Protein AF-A0ABD0LVI1-F1 (afdb_monomer)

pLDDT: mean 76.43, std 22.8, range [28.47, 98.06]

Radius of gyration: 62.46 Å; Cα contacts (8 Å, |Δi|>4): 14; chains: 1; bounding box: 142×82×193 Å

Mean predicted aligned error: 23.21 Å

Organism: NCBI:txid370345

Secondary structure (DSSP, 8-state):
---------PPPPPPPPPP-----------------------------------PPPHHHHHHTSPPPHHHHHHHHHHHHHHHHHHHHHHHHHHHHHHHHHHHHHHHHHHHHHHHHHHHHHHHHHHHHHHHHHHHHHHHHHHHHHHHHHHHHHHHHHHHHHHHHHHTT----------SPPP----------------PPP-------------------HHHHHHHHHHHHHHHHHHHHHHHHHHHHHHHHHHHHHHHHHHHHHHHHHHHHHHHHHHHHHHHHHHHHHHHHHHHHHHHHHHHHHHHHHHHHHHHHHHHHHHHHHHHHHHHHHHHSSTTS---TTSSSHHHHHHHHHHHHHHHHHHHHHHHHHHHHHHHHHHHHHHHHHHHHHHHHHHHHHHHHHHHHHHHHHHHHHHHHHHHHHHHHHHHHHHHHHHHHHHHHHHHHHHHHHHTT--S------THHHHHHHHHHHHHHHHHHHHHHHHHHHHHHHHHHHHHHHH--

Solvent-accessible surface area (backbone atoms only — not comparable to full-atom values): 30518 Å² total; per-residue (Å²): 137,83,86,88,89,85,83,84,82,84,80,86,81,79,85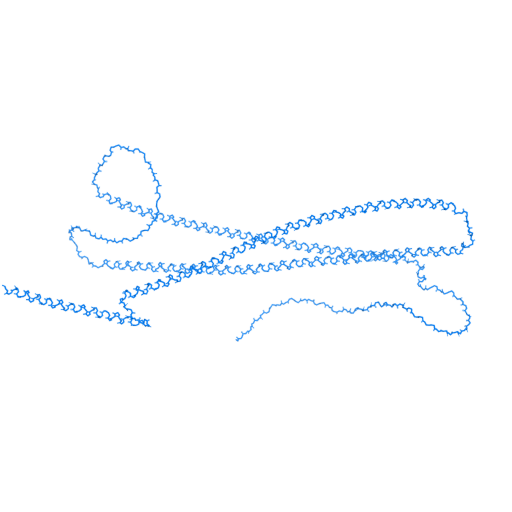,83,81,86,89,84,77,92,81,81,90,76,81,84,81,82,79,84,87,76,90,78,91,78,88,81,90,78,93,77,91,80,81,93,77,79,92,68,83,78,71,69,51,72,68,58,56,55,68,72,47,77,79,52,69,68,58,55,49,49,51,51,50,51,51,50,54,53,52,52,54,47,54,52,52,50,51,52,52,51,50,53,48,54,53,54,52,50,51,51,50,52,55,50,54,50,50,52,52,52,51,51,50,52,51,51,53,48,55,51,51,51,51,51,52,51,54,51,51,51,54,50,50,52,52,52,51,51,56,49,50,53,53,51,52,51,50,52,52,51,50,52,52,51,49,51,54,50,49,65,60,56,69,71,60,88,67,90,76,82,77,81,77,83,79,84,85,79,81,90,80,84,82,88,77,89,81,82,92,78,83,91,80,84,88,82,91,81,84,88,86,88,87,88,83,91,81,91,79,80,95,68,81,91,76,52,75,64,55,59,50,48,52,50,51,51,49,49,52,49,50,52,50,52,51,50,50,52,49,49,51,53,47,51,54,46,53,52,50,53,52,52,49,50,54,50,47,52,50,50,54,54,48,48,58,50,48,53,51,51,52,51,51,49,50,55,51,51,52,51,50,52,53,52,50,50,52,48,50,52,56,50,48,53,50,51,50,51,56,50,48,52,53,50,51,50,54,49,52,51,53,50,51,52,50,53,52,53,51,50,51,48,52,51,51,49,51,61,51,42,70,74,50,76,85,66,74,92,67,84,80,64,58,61,66,50,48,53,51,48,52,52,47,51,50,53,51,52,50,51,50,52,52,51,48,53,52,51,52,52,52,50,51,51,50,51,52,52,51,52,52,51,50,50,53,49,51,54,52,49,54,52,50,50,55,52,50,54,52,51,52,54,51,49,54,51,49,51,52,50,50,52,50,50,52,51,52,52,53,50,51,50,52,50,52,52,48,52,53,50,51,53,50,52,52,52,50,52,49,52,51,50,50,51,49,50,51,36,60,76,71,68,60,69,98,78,77,85,89,82,58,77,73,58,54,60,58,47,52,51,49,52,51,49,52,51,50,50,53,51,51,50,52,50,49,52,51,50,55,49,51,52,54,51,52,50,53,55,50,55,63,71,77,107

Structure (mmCIF, N/CA/C/O backbone):
data_AF-A0ABD0LVI1-F1
#
_entry.id   AF-A0ABD0LVI1-F1
#
loop_
_atom_site.group_PDB
_atom_site.id
_atom_site.type_symbol
_atom_site.label_atom_id
_atom_site.label_alt_id
_atom_site.label_comp_id
_atom_site.label_asym_id
_atom_site.label_entity_id
_atom_site.label_seq_id
_atom_site.pdbx_PDB_ins_code
_atom_site.Cartn_x
_atom_site.Cartn_y
_atom_site.Cartn_z
_atom_site.occupancy
_atom_site.B_iso_or_equiv
_atom_site.auth_seq_id
_atom_site.auth_comp_id
_atom_site.auth_asym_id
_atom_site.auth_atom_id
_atom_site.pdbx_PDB_model_num
ATOM 1 N N . MET A 1 1 ? 6.909 -38.508 25.638 1.00 41.62 1 MET A N 1
ATOM 2 C CA . MET A 1 1 ? 6.966 -39.688 24.750 1.00 41.62 1 MET A CA 1
ATOM 3 C C . MET A 1 1 ? 5.841 -39.575 23.734 1.00 41.62 1 MET A C 1
ATOM 5 O O . MET A 1 1 ? 4.765 -39.152 24.123 1.00 41.62 1 MET A O 1
ATOM 9 N N . ALA A 1 2 ? 6.135 -39.947 22.484 1.00 38.97 2 ALA A N 1
ATOM 10 C CA . ALA A 1 2 ? 5.277 -39.957 21.289 1.00 38.97 2 ALA A CA 1
ATOM 11 C C . ALA A 1 2 ? 5.017 -38.605 20.577 1.00 38.97 2 ALA A C 1
ATOM 13 O O . ALA A 1 2 ? 4.062 -37.888 20.855 1.00 38.97 2 ALA A O 1
ATOM 14 N N . SER A 1 3 ? 5.874 -38.331 19.588 1.00 40.69 3 SER A N 1
ATOM 15 C CA . SER A 1 3 ? 5.565 -37.597 18.345 1.00 40.69 3 SER A CA 1
ATOM 16 C C . SER A 1 3 ? 5.079 -38.613 17.264 1.00 40.69 3 SER A C 1
ATOM 18 O O . SER A 1 3 ? 5.022 -39.805 17.564 1.00 40.69 3 SER A O 1
ATOM 20 N N . PRO A 1 4 ? 4.858 -38.246 15.983 1.00 55.44 4 PRO A N 1
ATOM 21 C CA . PRO A 1 4 ? 3.664 -37.589 15.436 1.00 55.44 4 PRO A CA 1
ATOM 22 C C . PRO A 1 4 ? 3.064 -38.347 14.215 1.00 55.44 4 PRO A C 1
ATOM 24 O O . PRO A 1 4 ? 3.697 -39.232 13.644 1.00 55.44 4 PRO A O 1
ATOM 27 N N . SER A 1 5 ? 1.869 -37.961 13.745 1.00 42.59 5 SER A N 1
ATOM 28 C CA . SER A 1 5 ? 1.315 -38.407 12.450 1.00 42.59 5 SER A CA 1
ATOM 29 C C . SER A 1 5 ? 1.134 -37.210 11.512 1.00 42.59 5 SER A C 1
ATOM 31 O O . SER A 1 5 ? 0.195 -36.429 11.641 1.00 42.59 5 SER A O 1
ATOM 33 N N . THR A 1 6 ? 2.068 -37.045 10.578 1.00 46.28 6 THR A N 1
ATOM 34 C CA . THR A 1 6 ? 2.006 -36.091 9.467 1.00 46.28 6 THR A CA 1
ATOM 35 C C . THR A 1 6 ? 1.464 -36.804 8.229 1.00 46.28 6 THR A C 1
ATOM 37 O O . THR A 1 6 ? 2.107 -37.694 7.674 1.00 46.28 6 THR A O 1
ATOM 40 N N . ARG A 1 7 ? 0.268 -36.419 7.768 1.00 46.59 7 ARG A N 1
ATOM 41 C CA . ARG A 1 7 ? -0.304 -36.895 6.500 1.00 46.59 7 ARG A CA 1
ATOM 42 C C . ARG A 1 7 ? -0.094 -35.828 5.427 1.00 46.59 7 ARG A C 1
ATOM 44 O O . ARG A 1 7 ? -0.482 -34.678 5.596 1.00 46.59 7 ARG A O 1
ATOM 51 N N . GLY A 1 8 ? 0.605 -36.226 4.366 1.00 42.47 8 GLY A N 1
ATOM 52 C CA . GLY A 1 8 ? 1.246 -35.340 3.402 1.00 42.47 8 GLY A CA 1
ATOM 53 C C . GLY A 1 8 ? 0.319 -34.549 2.482 1.00 42.47 8 GLY A C 1
ATOM 54 O O . GLY A 1 8 ? -0.738 -35.014 2.054 1.00 42.47 8 GLY A O 1
ATOM 55 N N . ARG A 1 9 ? 0.813 -33.372 2.088 1.00 42.69 9 ARG A N 1
ATOM 56 C CA . ARG A 1 9 ? 0.391 -32.651 0.887 1.00 42.69 9 ARG A CA 1
ATOM 57 C C . ARG A 1 9 ? 1.532 -32.694 -0.124 1.00 42.69 9 ARG A C 1
ATOM 59 O O . ARG A 1 9 ? 2.671 -32.366 0.188 1.00 42.69 9 ARG A O 1
ATOM 66 N N . ARG A 1 10 ? 1.196 -33.188 -1.312 1.00 39.66 10 ARG A N 1
ATOM 67 C CA . ARG A 1 10 ? 2.075 -33.416 -2.458 1.00 39.66 10 ARG A CA 1
ATOM 68 C C . ARG A 1 10 ? 2.468 -32.088 -3.110 1.00 39.66 10 ARG A C 1
ATOM 70 O O . ARG A 1 10 ? 1.597 -31.268 -3.380 1.00 39.66 10 ARG A O 1
ATOM 77 N N . SER A 1 11 ? 3.751 -31.932 -3.416 1.00 46.78 11 SER A N 1
ATOM 78 C CA . SER A 1 11 ? 4.280 -30.916 -4.333 1.00 46.78 11 SER A CA 1
ATOM 79 C C . SER A 1 11 ? 3.938 -31.276 -5.791 1.00 46.78 11 SER A C 1
ATOM 81 O O . SER A 1 11 ? 3.905 -32.472 -6.112 1.00 46.78 11 SER A O 1
ATOM 83 N N . PRO A 1 12 ? 3.722 -30.306 -6.700 1.00 48.22 12 PRO A N 1
ATOM 84 C CA . PRO A 1 12 ? 3.579 -30.593 -8.123 1.00 48.22 12 PRO A CA 1
ATOM 85 C C . PRO A 1 12 ? 4.936 -30.963 -8.736 1.00 48.22 12 PRO A C 1
ATOM 87 O O . PRO A 1 12 ? 5.943 -30.294 -8.510 1.00 48.22 12 PRO A O 1
ATOM 90 N N . LYS A 1 13 ? 4.945 -32.047 -9.517 1.00 39.31 13 LYS A N 1
ATOM 91 C CA . LYS A 1 13 ? 6.065 -32.475 -10.362 1.00 39.31 13 LYS A CA 1
ATOM 92 C C . LYS A 1 13 ? 6.164 -31.556 -11.583 1.00 39.31 13 LYS A C 1
ATOM 94 O O . LYS A 1 13 ? 5.193 -31.428 -12.321 1.00 39.31 13 LYS A O 1
ATOM 99 N N . ILE A 1 14 ? 7.342 -30.987 -11.811 1.00 48.34 14 ILE A N 1
ATOM 100 C CA . ILE A 1 14 ? 7.735 -30.342 -13.071 1.00 48.34 14 ILE A CA 1
ATOM 101 C C . ILE A 1 14 ? 8.153 -31.457 -14.053 1.00 48.34 14 ILE A C 1
ATOM 103 O O . ILE A 1 14 ? 8.895 -32.354 -13.638 1.00 48.34 14 ILE A O 1
ATOM 107 N N . PRO A 1 15 ? 7.686 -31.469 -15.317 1.00 47.03 15 PRO A N 1
ATOM 108 C CA . PRO A 1 15 ? 8.138 -32.441 -16.305 1.00 47.03 15 PRO A CA 1
ATOM 109 C C . PRO A 1 15 ? 9.543 -32.085 -16.808 1.00 47.03 15 PRO A C 1
ATOM 111 O O . PRO A 1 15 ? 9.865 -30.922 -17.039 1.00 47.03 15 PRO A O 1
ATOM 114 N N . GLY A 1 16 ? 10.387 -33.110 -16.926 1.00 33.28 16 GLY A N 1
ATOM 115 C CA . GLY A 1 16 ? 11.802 -32.987 -17.253 1.00 33.28 16 GLY A CA 1
ATOM 116 C C . GLY A 1 16 ? 12.081 -32.601 -18.705 1.00 33.28 16 GLY A C 1
ATOM 117 O O . GLY A 1 16 ? 11.454 -33.107 -19.634 1.00 33.28 16 GLY A O 1
ATOM 118 N N . SER A 1 17 ? 13.092 -31.752 -18.875 1.00 41.91 17 SER A N 1
ATOM 119 C CA . SER A 1 17 ? 13.749 -31.483 -20.152 1.00 41.91 17 SER A CA 1
ATOM 120 C C . SER A 1 17 ? 14.700 -32.632 -20.519 1.00 41.91 17 SER A C 1
ATOM 122 O O . SER A 1 17 ? 15.445 -33.102 -19.651 1.00 41.91 17 SER A O 1
ATOM 124 N N . PRO A 1 18 ? 14.725 -33.094 -21.782 1.00 46.84 18 PRO A N 1
ATOM 125 C CA . PRO A 1 18 ? 15.668 -34.108 -22.217 1.00 46.84 18 PRO A CA 1
ATOM 126 C C . PRO A 1 18 ? 17.045 -33.499 -22.494 1.00 46.84 18 PRO A C 1
ATOM 128 O O . PRO A 1 18 ? 17.193 -32.414 -23.049 1.00 46.84 18 PRO A O 1
ATOM 131 N N . ASN A 1 19 ? 18.056 -34.266 -22.105 1.00 39.25 19 ASN A N 1
ATOM 132 C CA . ASN A 1 19 ? 19.472 -33.988 -22.250 1.00 39.25 19 ASN A CA 1
ATOM 133 C C . ASN A 1 19 ? 19.988 -34.649 -23.544 1.00 39.25 19 ASN A C 1
ATOM 135 O O . ASN A 1 19 ? 19.845 -35.863 -23.691 1.00 39.25 19 ASN A O 1
ATOM 139 N N . ARG A 1 20 ? 20.558 -33.865 -24.467 1.00 32.81 20 ARG A N 1
ATOM 140 C CA . ARG A 1 20 ? 21.435 -34.214 -25.618 1.00 32.81 20 ARG A CA 1
ATOM 141 C C . ARG A 1 20 ? 21.665 -32.889 -26.365 1.00 32.81 20 ARG A C 1
ATOM 143 O O . ARG A 1 20 ? 20.717 -32.147 -26.544 1.00 32.81 20 ARG A O 1
ATOM 150 N N . SER A 1 21 ? 22.831 -32.482 -26.842 1.00 33.22 21 SER A N 1
ATOM 151 C CA . SER A 1 21 ? 24.134 -33.112 -27.016 1.00 33.22 21 SER A CA 1
ATOM 152 C C . SER A 1 21 ? 25.101 -32.018 -27.489 1.00 33.22 21 SER A C 1
ATOM 154 O O . SER A 1 21 ? 24.704 -31.172 -28.281 1.00 33.22 21 SER A O 1
ATOM 156 N N . ARG A 1 22 ? 26.352 -32.087 -27.015 1.00 39.84 22 ARG A N 1
ATOM 157 C CA . ARG A 1 22 ? 27.605 -31.611 -27.637 1.00 39.84 22 ARG A CA 1
ATOM 158 C C . ARG A 1 22 ? 27.470 -30.652 -28.832 1.00 39.84 22 ARG A C 1
ATOM 160 O O . ARG A 1 22 ? 27.173 -31.097 -29.936 1.00 39.84 22 ARG A O 1
ATOM 167 N N . LEU A 1 23 ? 27.879 -29.400 -28.639 1.00 34.72 23 LEU A N 1
ATOM 168 C CA . LEU A 1 23 ? 28.422 -28.578 -29.717 1.00 34.72 23 LEU A CA 1
ATOM 169 C C . LEU A 1 23 ? 29.799 -28.056 -29.315 1.00 34.72 23 LEU A C 1
ATOM 171 O O . LEU A 1 23 ? 30.050 -27.694 -28.167 1.00 34.72 23 LEU A O 1
ATOM 175 N N . ASN A 1 24 ? 30.695 -28.167 -30.284 1.00 34.31 24 ASN A N 1
ATOM 176 C CA . ASN A 1 24 ? 32.131 -28.054 -30.161 1.00 34.31 24 ASN A CA 1
ATOM 177 C C . ASN A 1 24 ? 32.571 -26.608 -29.923 1.00 34.31 24 ASN A C 1
ATOM 179 O O . ASN A 1 24 ? 32.168 -25.695 -30.641 1.00 34.31 24 ASN A O 1
ATOM 183 N N . ASN A 1 25 ? 33.494 -26.457 -28.973 1.00 37.25 25 ASN A N 1
ATOM 184 C CA . ASN A 1 25 ? 34.451 -25.361 -28.924 1.00 37.25 25 ASN A CA 1
ATOM 185 C C . ASN A 1 25 ? 35.126 -25.205 -30.290 1.00 37.25 25 ASN A C 1
ATOM 187 O O . ASN A 1 25 ? 35.803 -26.125 -30.746 1.00 37.25 25 ASN A O 1
ATOM 191 N N . THR A 1 26 ? 35.010 -24.025 -30.892 1.00 34.59 26 THR A N 1
ATOM 192 C CA . THR A 1 26 ? 35.989 -23.556 -31.876 1.00 34.59 26 THR A CA 1
ATOM 193 C C . THR A 1 26 ? 36.347 -22.125 -31.504 1.00 34.59 26 THR A C 1
ATOM 195 O O . THR A 1 26 ? 35.751 -21.167 -31.984 1.00 34.59 26 THR A O 1
ATOM 198 N N . SER A 1 27 ? 37.291 -21.992 -30.570 1.00 31.45 27 SER A N 1
ATOM 199 C CA . SER A 1 27 ? 38.011 -20.741 -30.368 1.00 31.45 27 SER A CA 1
ATOM 200 C C . SER A 1 27 ? 38.843 -20.494 -31.623 1.00 31.45 27 SER A C 1
ATOM 202 O O . SER A 1 27 ? 39.746 -21.276 -31.932 1.00 31.45 27 SER A O 1
ATOM 204 N N . VAL A 1 28 ? 38.527 -19.438 -32.364 1.00 33.81 28 VAL A N 1
ATOM 205 C CA . VAL A 1 28 ? 39.376 -18.967 -33.457 1.00 33.81 28 VAL A CA 1
ATOM 206 C C . VAL A 1 28 ? 40.629 -18.369 -32.823 1.00 33.81 28 VAL A C 1
ATOM 208 O O . VAL A 1 28 ? 40.597 -17.317 -32.192 1.00 33.81 28 VAL A O 1
ATOM 211 N N . PHE A 1 29 ? 41.712 -19.129 -32.931 1.00 28.47 29 PHE A N 1
ATOM 212 C CA . PHE A 1 29 ? 43.067 -18.753 -32.567 1.00 28.47 29 PHE A CA 1
ATOM 213 C C . PHE A 1 29 ? 43.562 -17.705 -33.570 1.00 28.47 29 PHE A C 1
ATOM 215 O O . PHE A 1 29 ? 43.616 -17.973 -34.769 1.00 28.47 29 PHE A O 1
ATOM 222 N N . VAL A 1 30 ? 43.893 -16.515 -33.074 1.00 42.28 30 VAL A N 1
ATOM 223 C CA . VAL A 1 30 ? 44.632 -15.477 -33.799 1.00 42.28 30 VAL A CA 1
ATOM 224 C C . VAL A 1 30 ? 46.121 -15.760 -33.589 1.00 42.28 30 VAL A C 1
ATOM 226 O O . VAL A 1 30 ? 46.547 -15.758 -32.434 1.00 42.28 30 VAL A O 1
ATOM 229 N N . PRO A 1 31 ? 46.935 -16.001 -34.632 1.00 36.78 31 PRO A N 1
ATOM 230 C CA . PRO A 1 31 ? 48.376 -15.915 -34.499 1.00 36.78 31 PRO A CA 1
ATOM 231 C C . PRO A 1 31 ? 48.871 -14.572 -35.040 1.00 36.78 31 PRO A C 1
ATOM 233 O O . PRO A 1 31 ? 48.809 -14.303 -36.241 1.00 36.78 31 PRO A O 1
ATOM 236 N N . ASP A 1 32 ? 49.390 -13.764 -34.116 1.00 32.12 32 ASP A N 1
ATOM 237 C CA . ASP A 1 32 ? 50.314 -12.664 -34.375 1.00 32.12 32 ASP A CA 1
ATOM 238 C C . ASP A 1 32 ? 51.524 -13.164 -35.178 1.00 32.12 32 ASP A C 1
ATOM 240 O O . ASP A 1 32 ? 52.245 -14.071 -34.755 1.00 32.12 32 ASP A O 1
ATOM 244 N N . GLY A 1 33 ? 51.760 -12.556 -36.339 1.00 30.48 33 GLY A N 1
ATOM 245 C CA . GLY A 1 33 ? 52.980 -12.733 -37.120 1.00 30.48 33 GLY A CA 1
ATOM 246 C C . GLY A 1 33 ? 54.019 -11.696 -36.712 1.00 30.48 33 GLY A C 1
ATOM 247 O O . GLY A 1 33 ? 54.091 -10.626 -37.315 1.00 30.48 33 GLY A O 1
ATOM 248 N N . SER A 1 34 ? 54.819 -12.002 -35.691 1.00 34.09 34 SER A N 1
ATOM 249 C CA . SER A 1 34 ? 56.011 -11.231 -35.347 1.00 34.09 34 SER A CA 1
ATOM 250 C C . SER A 1 34 ? 57.219 -11.695 -36.168 1.00 34.09 34 SER A C 1
ATOM 252 O O . SER A 1 34 ? 57.513 -12.880 -36.313 1.00 34.09 34 SER A O 1
ATOM 254 N N . TYR A 1 35 ? 57.899 -10.696 -36.724 1.00 37.78 35 TYR A N 1
ATOM 255 C CA . TYR A 1 35 ? 59.191 -10.749 -37.395 1.00 37.78 35 TYR A CA 1
ATOM 256 C C . TYR A 1 35 ? 60.236 -11.547 -36.600 1.00 37.78 35 TYR A C 1
ATOM 258 O O . TYR A 1 35 ? 60.566 -11.163 -35.479 1.00 37.78 35 TYR A O 1
ATOM 266 N N . LEU A 1 36 ? 60.847 -12.556 -37.228 1.00 35.47 36 LEU A N 1
ATOM 267 C CA . LEU A 1 36 ? 62.212 -12.973 -36.914 1.00 35.47 36 LEU A CA 1
ATOM 268 C C . LEU A 1 36 ? 62.997 -13.222 -38.206 1.00 35.47 36 LEU A C 1
ATOM 270 O O . LEU A 1 36 ? 62.722 -14.134 -38.982 1.00 35.47 36 LEU A O 1
ATOM 274 N N . ASP A 1 37 ? 63.961 -12.330 -38.386 1.00 32.69 37 ASP A N 1
ATOM 275 C CA . ASP A 1 37 ? 65.104 -12.369 -39.281 1.00 32.69 37 ASP A CA 1
ATOM 276 C C . ASP A 1 37 ? 66.117 -13.416 -38.788 1.00 32.69 37 ASP A C 1
ATOM 278 O O . ASP A 1 37 ? 66.510 -13.393 -37.621 1.00 32.69 37 ASP A O 1
ATOM 282 N N . ALA A 1 38 ? 66.521 -14.332 -39.666 1.00 34.06 38 ALA A N 1
ATOM 283 C CA . ALA A 1 38 ? 67.781 -15.067 -39.582 1.00 34.06 38 ALA A CA 1
ATOM 284 C C . ALA A 1 38 ? 68.028 -15.750 -40.931 1.00 34.06 38 ALA A C 1
ATOM 286 O O . ALA A 1 38 ? 67.336 -16.696 -41.310 1.00 34.06 38 ALA A O 1
ATOM 287 N N . GLY A 1 39 ? 68.998 -15.224 -41.675 1.00 33.34 39 GLY A N 1
ATOM 288 C CA . GLY A 1 39 ? 69.443 -15.803 -42.931 1.00 33.34 39 GLY A CA 1
ATOM 289 C C . GLY A 1 39 ? 70.164 -17.135 -42.750 1.00 33.34 39 GLY A C 1
ATOM 290 O O . GLY A 1 39 ? 70.768 -17.394 -41.715 1.00 33.34 39 GLY A O 1
ATOM 291 N N . ASP A 1 40 ? 70.174 -17.929 -43.817 1.00 33.75 40 ASP A N 1
ATOM 292 C CA . ASP A 1 40 ? 71.395 -18.629 -44.184 1.00 33.75 40 ASP A CA 1
ATOM 293 C C . ASP A 1 40 ? 71.462 -18.891 -45.691 1.00 33.75 40 ASP A C 1
ATOM 295 O O . ASP A 1 40 ? 70.510 -19.316 -46.348 1.00 33.75 40 ASP A O 1
ATOM 299 N N . ASN A 1 41 ? 72.630 -18.559 -46.227 1.00 34.81 41 ASN A N 1
ATOM 300 C CA . ASN A 1 41 ? 73.045 -18.676 -47.615 1.00 34.81 41 ASN A CA 1
ATOM 301 C C . ASN A 1 41 ? 73.349 -20.142 -47.938 1.00 34.81 41 ASN A C 1
ATOM 303 O O . ASN A 1 41 ? 74.264 -20.691 -47.339 1.00 34.81 41 ASN A O 1
ATOM 307 N N . PHE A 1 42 ? 72.745 -20.723 -48.979 1.00 34.81 42 PHE A N 1
ATOM 308 C CA . PHE A 1 42 ? 73.447 -21.725 -49.791 1.00 34.81 42 PHE A CA 1
ATOM 309 C C . PHE A 1 42 ? 73.045 -21.635 -51.267 1.00 34.81 42 PHE A C 1
ATOM 311 O O . PHE A 1 42 ? 71.981 -22.068 -51.702 1.00 34.81 42 PHE A O 1
ATOM 318 N N . ASN A 1 43 ? 73.973 -21.075 -52.043 1.00 33.28 43 ASN A N 1
ATOM 319 C CA . ASN A 1 43 ? 74.034 -21.149 -53.494 1.00 33.28 43 ASN A CA 1
ATOM 320 C C . ASN A 1 43 ? 74.118 -22.611 -53.956 1.00 33.28 43 ASN A C 1
ATOM 322 O O . ASN A 1 43 ? 75.112 -23.279 -53.683 1.00 33.28 43 ASN A O 1
ATOM 326 N N . THR A 1 44 ? 73.171 -23.056 -54.779 1.00 36.69 44 THR A N 1
ATOM 327 C CA . THR A 1 44 ? 73.458 -24.018 -55.853 1.00 36.69 44 THR A CA 1
ATOM 328 C C . THR A 1 44 ? 72.690 -23.616 -57.108 1.00 36.69 44 THR A C 1
ATOM 330 O O . THR A 1 44 ? 71.470 -23.700 -57.197 1.00 36.69 44 THR A O 1
ATOM 333 N N . ALA A 1 45 ? 73.441 -23.119 -58.089 1.00 34.59 45 ALA A N 1
ATOM 334 C CA . ALA A 1 45 ? 72.959 -22.817 -59.425 1.00 34.59 45 ALA A CA 1
ATOM 335 C C . ALA A 1 45 ? 72.646 -24.116 -60.185 1.00 34.59 45 ALA A C 1
ATOM 337 O O . ALA A 1 45 ? 73.473 -25.026 -60.232 1.00 34.59 45 ALA A O 1
ATOM 338 N N . GLY A 1 46 ? 71.481 -24.180 -60.835 1.00 32.56 46 GLY A N 1
ATOM 339 C CA . GLY A 1 46 ? 71.079 -25.362 -61.593 1.00 32.56 46 GLY A CA 1
ATOM 340 C C . GLY A 1 46 ? 69.847 -25.180 -62.479 1.00 32.56 46 GLY A C 1
ATOM 341 O O . GLY A 1 46 ? 68.805 -25.736 -62.182 1.00 32.56 46 GLY A O 1
ATOM 342 N N . LYS A 1 47 ? 70.040 -24.500 -63.618 1.00 36.84 47 LYS A N 1
ATOM 343 C CA . LYS A 1 47 ? 69.326 -24.671 -64.906 1.00 36.84 47 LYS A CA 1
ATOM 344 C C . LYS A 1 47 ? 67.847 -24.242 -65.025 1.00 36.84 47 LYS A C 1
ATOM 346 O O . LYS A 1 47 ? 66.932 -24.823 -64.462 1.00 36.84 47 LYS A O 1
ATOM 351 N N . LYS A 1 48 ? 67.655 -23.274 -65.933 1.00 39.22 48 LYS A N 1
ATOM 352 C CA . LYS A 1 48 ? 66.397 -22.814 -66.541 1.00 39.22 48 LYS A CA 1
ATOM 353 C C . LYS A 1 48 ? 65.574 -23.962 -67.144 1.00 39.22 48 LYS A C 1
ATOM 355 O O . LYS A 1 48 ? 66.091 -24.694 -67.988 1.00 39.22 48 LYS A O 1
ATOM 360 N N . ALA A 1 49 ? 64.280 -23.992 -66.834 1.00 32.91 49 ALA A N 1
ATOM 361 C CA . ALA A 1 49 ? 63.243 -24.603 -67.661 1.00 32.91 49 ALA A CA 1
ATOM 362 C C . ALA A 1 49 ? 61.976 -23.722 -67.621 1.00 32.91 49 ALA A C 1
ATOM 364 O O . ALA A 1 49 ? 61.385 -23.539 -66.566 1.00 32.91 49 ALA A O 1
ATOM 365 N N . ALA A 1 50 ? 61.662 -23.143 -68.783 1.00 37.59 50 ALA A N 1
ATOM 366 C CA . ALA A 1 50 ? 60.388 -22.600 -69.271 1.00 37.59 50 ALA A CA 1
ATOM 367 C C . ALA A 1 50 ? 59.365 -22.009 -68.272 1.00 37.59 50 ALA A C 1
ATOM 369 O O . ALA A 1 50 ? 58.644 -22.730 -67.587 1.00 37.59 50 ALA A O 1
ATOM 370 N N . GLU A 1 51 ? 59.206 -20.682 -68.342 1.00 45.41 51 GLU A N 1
ATOM 371 C CA . GLU A 1 51 ? 58.015 -19.947 -67.903 1.00 45.41 51 GLU A CA 1
ATOM 372 C C . GLU A 1 51 ? 56.742 -20.555 -68.513 1.00 45.41 51 GLU A C 1
ATOM 374 O O . GLU A 1 51 ? 56.550 -20.562 -69.730 1.00 45.41 51 GLU A O 1
ATOM 379 N N . SER A 1 52 ? 55.851 -21.037 -67.651 1.00 38.19 52 SER A N 1
ATOM 380 C CA . SER A 1 52 ? 54.416 -21.115 -67.930 1.00 38.19 52 SER A CA 1
ATOM 381 C C . SER A 1 52 ? 53.760 -20.000 -67.115 1.00 38.19 52 SER A C 1
ATOM 383 O O . SER A 1 52 ? 54.149 -19.834 -65.959 1.00 38.19 52 SER A O 1
ATOM 385 N N . PRO A 1 53 ? 52.806 -19.221 -67.656 1.00 47.34 53 PRO A N 1
ATOM 386 C CA . PRO A 1 53 ? 52.121 -18.215 -66.856 1.00 47.34 53 PRO A CA 1
ATOM 387 C C . PRO A 1 53 ? 51.385 -18.945 -65.734 1.00 47.34 53 PRO A C 1
ATOM 389 O O . PRO A 1 53 ? 50.538 -19.800 -66.009 1.00 47.34 53 PRO A O 1
ATOM 392 N N . GLU A 1 54 ? 51.752 -18.659 -64.484 1.00 48.12 54 GLU A N 1
ATOM 393 C CA . GLU A 1 54 ? 51.064 -19.196 -63.315 1.00 48.12 54 GLU A CA 1
ATOM 394 C C . GLU A 1 54 ? 49.583 -18.865 -63.464 1.00 48.12 54 GLU A C 1
ATOM 396 O O . GLU A 1 54 ? 49.166 -17.707 -63.514 1.00 48.12 54 GLU A O 1
ATOM 401 N N . LEU A 1 55 ? 48.791 -19.911 -63.674 1.00 52.47 55 LEU A N 1
ATOM 402 C CA . LEU A 1 55 ? 47.357 -19.796 -63.823 1.00 52.47 55 LEU A CA 1
ATOM 403 C C . LEU A 1 55 ? 46.822 -19.071 -62.575 1.00 52.47 55 LEU A C 1
ATOM 405 O O . LEU A 1 55 ? 47.086 -19.567 -61.478 1.00 52.47 55 LEU A O 1
ATOM 409 N N . PRO A 1 56 ? 46.071 -17.955 -62.725 1.00 56.06 56 PRO A N 1
ATOM 410 C CA . PRO A 1 56 ? 45.525 -17.206 -61.597 1.00 56.06 56 PRO A CA 1
ATOM 411 C C . PRO A 1 56 ? 44.853 -18.162 -60.623 1.00 56.06 56 PRO A C 1
ATOM 413 O O . PRO A 1 56 ? 44.161 -19.093 -61.065 1.00 56.06 56 PRO A O 1
ATOM 416 N N . GLY A 1 57 ? 45.081 -17.958 -59.326 1.00 57.03 57 GLY A N 1
ATOM 417 C CA . GLY A 1 57 ? 44.591 -18.858 -58.288 1.00 57.03 57 GLY A CA 1
ATOM 418 C C . GLY A 1 57 ? 43.085 -19.090 -58.431 1.00 57.03 57 GLY A C 1
ATOM 419 O O . GLY A 1 57 ? 42.354 -18.244 -58.946 1.00 57.03 57 GLY A O 1
ATOM 420 N N . ILE A 1 58 ? 42.583 -20.239 -57.974 1.00 55.75 58 ILE A N 1
ATOM 421 C CA . ILE A 1 58 ? 41.154 -20.592 -58.089 1.00 55.75 58 ILE A CA 1
ATOM 422 C C . ILE A 1 58 ? 40.254 -19.462 -57.545 1.00 55.75 58 ILE A C 1
ATOM 424 O O . ILE A 1 58 ? 39.231 -19.158 -58.148 1.00 55.75 58 ILE A O 1
ATOM 428 N N . ASN A 1 59 ? 40.686 -18.761 -56.491 1.00 53.28 59 ASN A N 1
ATOM 429 C CA . ASN A 1 59 ? 39.995 -17.592 -55.937 1.00 53.28 59 ASN A CA 1
ATOM 430 C C . ASN A 1 59 ? 40.001 -16.356 -56.857 1.00 53.28 59 ASN A C 1
ATOM 432 O O . ASN A 1 59 ? 38.987 -15.669 -56.935 1.00 53.28 59 ASN A O 1
ATOM 436 N N . GLU A 1 60 ? 41.086 -16.085 -57.590 1.00 59.16 60 GLU A N 1
ATOM 437 C CA . GLU A 1 60 ? 41.104 -15.028 -58.615 1.00 59.16 60 GLU A CA 1
ATOM 438 C C . GLU A 1 60 ? 40.163 -15.381 -59.768 1.00 59.16 60 GLU A C 1
ATOM 440 O O . GLU A 1 60 ? 39.380 -14.544 -60.203 1.00 59.16 60 GLU A O 1
ATOM 445 N N . ARG A 1 61 ? 40.154 -16.645 -60.210 1.00 55.88 61 ARG A N 1
ATOM 446 C CA . ARG A 1 61 ? 39.250 -17.133 -61.270 1.00 55.88 61 ARG A CA 1
ATOM 447 C C . ARG A 1 61 ? 37.776 -17.055 -60.881 1.00 55.88 61 ARG A C 1
ATOM 449 O O . ARG A 1 61 ? 36.946 -16.743 -61.729 1.00 55.88 61 ARG A O 1
ATOM 456 N N . LEU A 1 62 ? 37.455 -17.318 -59.615 1.00 57.12 62 LEU A N 1
ATOM 457 C CA . LEU A 1 62 ? 36.102 -17.181 -59.075 1.00 57.12 62 LEU A CA 1
ATOM 458 C C . LEU A 1 62 ? 35.689 -15.709 -58.905 1.00 57.12 62 LEU A C 1
ATOM 460 O O . LEU A 1 62 ? 34.513 -15.404 -59.066 1.00 57.12 62 LEU A O 1
ATOM 464 N N . GLY A 1 63 ? 36.634 -14.798 -58.648 1.00 58.81 63 GLY A N 1
ATOM 465 C CA . GLY A 1 63 ? 36.381 -13.354 -58.572 1.00 58.81 63 GLY A 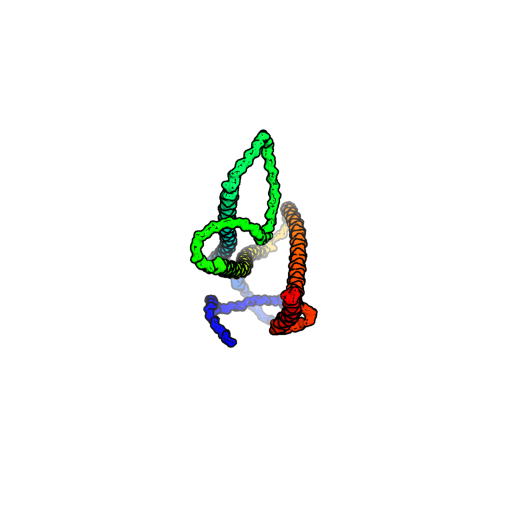CA 1
ATOM 466 C C . GLY A 1 63 ? 36.005 -12.706 -59.912 1.00 58.81 63 GLY A C 1
ATOM 467 O O . GLY A 1 63 ? 35.276 -11.719 -59.929 1.00 58.81 63 GLY A O 1
ATOM 468 N N . TYR A 1 64 ? 36.439 -13.281 -61.041 1.00 52.06 64 TYR A N 1
ATOM 469 C CA . TYR A 1 64 ? 36.054 -12.827 -62.387 1.00 52.06 64 TYR A CA 1
ATOM 470 C C . TYR A 1 64 ? 34.692 -13.359 -62.861 1.00 52.06 64 TYR A C 1
ATOM 472 O O . TYR A 1 64 ? 34.171 -12.898 -63.882 1.00 52.06 64 TYR A O 1
ATOM 480 N N . LEU A 1 65 ? 34.098 -14.328 -62.157 1.00 57.19 65 LEU A N 1
ATOM 481 C CA . LEU A 1 65 ? 32.758 -14.812 -62.473 1.00 57.19 65 LEU A CA 1
ATOM 482 C C . LEU A 1 65 ? 31.728 -13.845 -61.891 1.00 57.19 65 LEU A C 1
ATOM 484 O O . LEU A 1 65 ? 31.713 -13.580 -60.690 1.00 57.19 65 LEU A O 1
ATOM 488 N N . ARG A 1 66 ? 30.813 -13.346 -62.734 1.00 57.53 66 ARG A N 1
ATOM 489 C CA . ARG A 1 66 ? 29.623 -12.666 -62.213 1.00 57.53 66 ARG A CA 1
ATOM 490 C C . ARG A 1 66 ? 28.866 -13.660 -61.327 1.00 57.53 66 ARG A C 1
ATOM 492 O O . ARG A 1 66 ? 28.587 -14.760 -61.813 1.00 57.53 66 ARG A O 1
ATOM 499 N N . PRO A 1 67 ? 28.511 -13.298 -60.080 1.00 69.12 67 PRO A N 1
ATOM 500 C CA . PRO A 1 67 ? 27.663 -14.141 -59.249 1.00 69.12 67 PRO A CA 1
ATOM 501 C C . PRO A 1 67 ? 26.434 -14.578 -60.048 1.00 69.12 67 PRO A C 1
ATOM 503 O O . PRO A 1 67 ? 25.799 -13.751 -60.713 1.00 69.12 67 PRO A O 1
ATOM 506 N N . SER A 1 68 ? 26.135 -15.879 -60.047 1.00 70.44 68 SER A N 1
ATOM 507 C CA . SER A 1 68 ? 24.996 -16.400 -60.799 1.00 70.44 68 SER A CA 1
ATOM 508 C C . SER A 1 68 ? 23.713 -15.725 -60.310 1.00 70.44 68 SER A C 1
ATOM 510 O O . SER A 1 68 ? 23.539 -15.453 -59.120 1.00 70.44 68 SER A O 1
ATOM 512 N N . ARG A 1 69 ? 22.805 -15.419 -61.241 1.00 70.75 69 ARG A N 1
ATOM 513 C CA . ARG A 1 69 ? 21.551 -14.717 -60.934 1.00 70.75 69 ARG A CA 1
ATOM 514 C C . ARG A 1 69 ? 20.739 -15.440 -59.852 1.00 70.75 69 ARG A C 1
ATOM 516 O O . ARG A 1 69 ? 20.224 -14.790 -58.952 1.00 70.75 69 ARG A O 1
ATOM 523 N N . GLU A 1 70 ? 20.723 -16.767 -59.900 1.00 76.94 70 GLU A N 1
ATOM 524 C CA . GLU A 1 70 ? 20.068 -17.640 -58.920 1.00 76.94 70 GLU A CA 1
ATOM 525 C C . GLU A 1 70 ? 20.675 -17.515 -57.512 1.00 76.94 70 GLU A C 1
ATOM 527 O O . GLU A 1 70 ? 19.948 -17.530 -56.522 1.00 76.94 70 GLU A O 1
ATOM 532 N N . LEU A 1 71 ? 21.996 -17.327 -57.400 1.00 83.69 71 LEU A N 1
ATOM 533 C CA . LEU A 1 71 ? 22.673 -17.147 -56.114 1.00 83.69 71 LEU A CA 1
ATOM 534 C C . LEU A 1 71 ? 22.342 -15.784 -55.492 1.00 83.69 71 LEU A C 1
ATOM 536 O O . LEU A 1 71 ? 22.086 -15.691 -54.293 1.00 83.69 71 LEU A O 1
ATOM 540 N N . LEU A 1 72 ? 22.311 -14.725 -56.306 1.00 79.56 72 LEU A N 1
ATOM 541 C CA . LEU A 1 72 ? 21.907 -13.391 -55.854 1.00 79.56 72 LEU A CA 1
ATOM 542 C C . LEU A 1 72 ? 20.427 -13.352 -55.458 1.00 79.56 72 LEU A C 1
ATOM 544 O O . LEU A 1 72 ? 20.081 -12.728 -54.458 1.00 79.56 72 LEU A O 1
ATOM 548 N N . GLU A 1 73 ? 19.558 -14.019 -56.216 1.00 82.00 73 GLU A N 1
ATOM 549 C CA . GLU A 1 73 ? 18.140 -14.166 -55.876 1.00 82.00 73 GLU A CA 1
ATOM 550 C C . GLU A 1 73 ? 17.954 -14.970 -54.579 1.00 82.00 73 GLU A C 1
ATOM 552 O O . GLU A 1 73 ? 17.173 -14.550 -53.727 1.00 82.00 73 GLU A O 1
ATOM 557 N N . TYR A 1 74 ? 18.729 -16.038 -54.356 1.00 87.50 74 TYR A N 1
ATOM 558 C CA . TYR A 1 74 ? 18.730 -16.784 -53.093 1.00 87.50 74 TYR A CA 1
ATOM 559 C C . TYR A 1 74 ? 19.140 -15.916 -51.896 1.00 87.50 74 TYR A C 1
ATOM 561 O O . TYR A 1 74 ? 18.443 -15.915 -50.885 1.00 87.50 74 TYR A O 1
ATOM 569 N N . TYR A 1 75 ? 20.223 -15.136 -51.993 1.00 86.75 75 TYR A N 1
ATOM 570 C CA . TYR A 1 75 ? 20.639 -14.263 -50.889 1.00 86.75 75 TYR A CA 1
ATOM 571 C C . TYR A 1 75 ? 19.676 -13.098 -50.652 1.00 86.75 75 TYR A C 1
ATOM 573 O O . TYR A 1 75 ? 19.428 -12.758 -49.502 1.00 86.75 75 TYR A O 1
ATOM 581 N N . ARG A 1 76 ? 19.080 -12.518 -51.702 1.00 86.81 76 ARG A N 1
ATOM 582 C CA . ARG A 1 76 ? 18.021 -11.504 -51.551 1.00 86.81 76 ARG A CA 1
ATOM 583 C C . ARG A 1 76 ? 16.798 -12.072 -50.847 1.00 86.81 76 ARG A C 1
ATOM 585 O O . ARG A 1 76 ? 16.293 -11.444 -49.925 1.00 86.81 76 ARG A O 1
ATOM 592 N N . LYS A 1 77 ? 16.362 -13.267 -51.251 1.00 91.69 77 LYS A N 1
ATOM 593 C CA . LYS A 1 77 ? 15.264 -13.977 -50.594 1.00 91.69 77 LYS A CA 1
ATOM 594 C C . LYS A 1 77 ? 15.599 -14.268 -49.133 1.00 91.69 77 LYS A C 1
ATOM 596 O O . LYS A 1 77 ? 14.781 -14.017 -48.267 1.00 91.69 77 LYS A O 1
ATOM 601 N N . LYS A 1 78 ? 16.822 -14.715 -48.859 1.00 91.31 78 LYS A N 1
ATOM 602 C CA . LYS A 1 78 ? 17.286 -15.008 -47.504 1.00 91.31 78 LYS A CA 1
ATOM 603 C C . LYS A 1 78 ? 17.376 -13.762 -46.616 1.00 91.31 78 LYS A C 1
ATOM 605 O O . LYS A 1 78 ? 17.111 -13.851 -45.427 1.00 91.31 78 LYS A O 1
ATOM 610 N N . ILE A 1 79 ? 17.740 -12.607 -47.176 1.00 88.38 79 ILE A N 1
ATOM 611 C CA . ILE A 1 79 ? 17.699 -11.322 -46.459 1.00 88.38 79 ILE A CA 1
ATOM 612 C C . ILE A 1 79 ? 16.250 -10.942 -46.144 1.00 88.38 79 ILE A C 1
ATOM 614 O O . ILE A 1 79 ? 15.975 -10.600 -45.004 1.00 88.38 79 ILE A O 1
ATOM 618 N N . ALA A 1 80 ? 15.335 -11.072 -47.109 1.00 91.31 80 ALA A N 1
ATOM 619 C CA . ALA A 1 80 ? 13.915 -10.811 -46.879 1.00 91.31 80 ALA A CA 1
ATOM 620 C C . ALA A 1 80 ? 13.328 -11.736 -45.799 1.00 91.31 80 ALA A C 1
ATOM 622 O O . ALA A 1 80 ? 12.711 -11.248 -44.867 1.00 91.31 80 ALA A O 1
ATOM 623 N N . GLU A 1 81 ? 13.624 -13.041 -45.847 1.00 93.06 81 GLU A N 1
ATOM 624 C CA . GLU A 1 81 ? 13.226 -14.001 -44.805 1.00 93.06 81 GLU A CA 1
ATOM 625 C C . GLU A 1 81 ? 13.748 -13.587 -43.416 1.00 93.06 81 GLU A C 1
ATOM 627 O O . GLU A 1 81 ? 13.047 -13.719 -42.421 1.00 93.06 81 GLU A O 1
ATOM 632 N N . TYR A 1 82 ? 14.970 -13.053 -43.330 1.00 88.88 82 TYR A N 1
ATOM 633 C CA . TYR A 1 82 ? 15.543 -12.583 -42.068 1.00 88.88 82 TYR A CA 1
ATOM 634 C C . TYR A 1 82 ? 14.956 -11.269 -41.549 1.00 88.88 82 TYR A C 1
ATOM 636 O O . TYR A 1 82 ? 14.964 -11.070 -40.330 1.00 88.88 82 TYR A O 1
ATOM 644 N N . ASP A 1 83 ? 14.534 -10.383 -42.448 1.00 91.62 83 ASP A N 1
ATOM 645 C CA . ASP A 1 83 ? 13.842 -9.142 -42.107 1.00 91.62 83 ASP A CA 1
ATOM 646 C C . ASP A 1 83 ? 12.410 -9.481 -41.633 1.00 91.62 83 ASP A C 1
ATOM 648 O O . ASP A 1 83 ? 12.021 -9.062 -40.545 1.00 91.62 83 ASP A O 1
ATOM 652 N N . ASP A 1 84 ? 11.704 -10.378 -42.334 1.00 94.94 84 ASP A N 1
ATOM 653 C CA . ASP A 1 84 ? 10.393 -10.909 -41.924 1.00 94.94 84 ASP A CA 1
ATOM 654 C C . ASP A 1 84 ? 10.466 -11.604 -40.545 1.00 94.94 84 ASP A C 1
ATOM 656 O O . ASP A 1 84 ? 9.642 -11.359 -39.663 1.00 94.94 84 ASP A O 1
ATOM 660 N N . GLU A 1 85 ? 11.488 -12.440 -40.307 1.00 93.56 85 GLU A N 1
ATOM 661 C CA . GLU A 1 85 ? 11.730 -13.071 -39.000 1.00 93.56 85 GLU A CA 1
ATOM 662 C C . GLU A 1 85 ? 11.946 -12.037 -37.882 1.00 93.56 85 GLU A C 1
ATOM 664 O O . GLU A 1 85 ? 11.552 -12.273 -36.737 1.00 93.56 85 GLU A O 1
ATOM 669 N N . HIS A 1 86 ? 12.613 -10.916 -38.174 1.00 93.62 86 HIS A N 1
ATOM 670 C CA . HIS A 1 86 ? 12.826 -9.853 -37.194 1.00 93.62 86 HIS A CA 1
ATOM 671 C C . HIS A 1 86 ? 11.509 -9.156 -36.854 1.00 93.62 86 HIS A C 1
ATOM 673 O O . HIS A 1 86 ? 11.185 -9.040 -35.670 1.00 93.62 86 HIS A O 1
ATOM 679 N N . ASP A 1 87 ? 10.730 -8.787 -37.869 1.00 95.06 87 ASP A N 1
ATOM 680 C CA . ASP A 1 87 ? 9.429 -8.140 -37.701 1.00 95.06 87 ASP A CA 1
ATOM 681 C C . ASP A 1 87 ? 8.452 -9.036 -36.923 1.00 95.06 87 ASP A C 1
ATOM 683 O O . ASP A 1 87 ? 7.755 -8.572 -36.014 1.00 95.06 87 ASP A O 1
ATOM 687 N N . GLU A 1 88 ? 8.450 -10.347 -37.189 1.00 96.69 88 GLU A N 1
ATOM 688 C CA . GLU A 1 88 ? 7.669 -11.316 -36.416 1.00 96.69 88 GLU A CA 1
ATOM 689 C C . GLU A 1 88 ? 8.084 -11.380 -34.940 1.00 96.69 88 GLU A C 1
ATOM 691 O O . GLU A 1 88 ? 7.236 -11.529 -34.056 1.00 96.69 88 GLU A O 1
ATOM 696 N N . LEU A 1 89 ? 9.389 -11.345 -34.653 1.00 95.19 89 LEU A N 1
ATOM 697 C CA . LEU A 1 89 ? 9.904 -11.404 -33.283 1.00 95.19 89 LEU A CA 1
ATOM 698 C C . LEU A 1 89 ? 9.589 -10.124 -32.508 1.00 95.19 89 LEU A C 1
ATOM 700 O O . LEU A 1 89 ? 9.225 -10.212 -31.335 1.00 95.19 89 LEU A O 1
ATOM 704 N N . VAL A 1 90 ? 9.689 -8.963 -33.158 1.00 96.25 90 VAL A N 1
ATOM 705 C CA . VAL A 1 90 ? 9.297 -7.672 -32.581 1.00 96.25 90 VAL A CA 1
ATOM 706 C C . VAL A 1 90 ? 7.794 -7.648 -32.309 1.00 96.25 90 VAL A C 1
ATOM 708 O O . VAL A 1 90 ? 7.396 -7.363 -31.183 1.00 96.25 90 VAL A O 1
ATOM 711 N N . SER A 1 91 ? 6.967 -8.067 -33.272 1.00 97.00 91 SER A N 1
ATOM 712 C CA . SER A 1 91 ? 5.508 -8.144 -33.097 1.00 97.00 91 SER A CA 1
ATOM 713 C C . SER A 1 91 ? 5.123 -9.036 -31.911 1.00 97.00 91 SER A C 1
ATOM 715 O O . SER A 1 91 ? 4.339 -8.636 -31.054 1.00 97.00 91 SER A O 1
ATOM 717 N N . LYS A 1 92 ? 5.739 -10.223 -31.788 1.00 96.81 92 LYS A N 1
ATOM 718 C CA . LYS A 1 92 ? 5.521 -11.118 -30.637 1.00 96.81 92 LYS A CA 1
ATOM 719 C C . LYS A 1 92 ? 5.927 -10.455 -29.318 1.00 96.81 92 LYS A C 1
ATOM 721 O O . LYS A 1 92 ? 5.241 -10.623 -28.314 1.00 96.81 92 LYS A O 1
ATOM 726 N N . LEU A 1 93 ? 7.042 -9.722 -29.293 1.00 96.62 93 LEU A N 1
ATOM 727 C CA . LEU A 1 93 ? 7.514 -9.025 -28.095 1.00 96.62 93 LEU A CA 1
ATOM 728 C C . LEU A 1 93 ? 6.548 -7.906 -27.666 1.00 96.62 93 LEU A C 1
ATOM 730 O O . LEU A 1 93 ? 6.268 -7.764 -26.474 1.00 96.62 93 LEU A O 1
ATOM 734 N N . GLU A 1 94 ? 6.009 -7.153 -28.622 1.00 96.31 94 GLU A N 1
ATOM 735 C CA . GLU A 1 94 ? 4.994 -6.123 -28.380 1.00 96.31 94 GLU A CA 1
ATOM 736 C C . GLU A 1 94 ? 3.677 -6.720 -27.871 1.00 96.31 94 GLU A C 1
ATOM 738 O O . GLU A 1 94 ? 3.108 -6.216 -26.902 1.00 96.31 94 GLU A O 1
ATOM 743 N N . GLU A 1 95 ? 3.224 -7.839 -28.442 1.00 97.06 95 GLU A N 1
ATOM 744 C CA . GLU A 1 95 ? 2.065 -8.579 -27.930 1.00 97.06 95 GLU A CA 1
ATOM 745 C C . GLU A 1 95 ? 2.278 -9.003 -26.472 1.00 97.06 95 GLU A C 1
ATOM 747 O O . GLU A 1 95 ? 1.420 -8.756 -25.621 1.00 97.06 95 GLU A O 1
ATOM 752 N N . TYR A 1 96 ? 3.442 -9.581 -26.145 1.00 95.06 96 TYR A N 1
ATOM 753 C CA . TYR A 1 96 ? 3.766 -9.933 -24.762 1.00 95.06 96 TYR A CA 1
ATOM 754 C C . TYR A 1 96 ? 3.695 -8.718 -23.838 1.00 95.06 96 TYR A C 1
ATOM 756 O O . TYR A 1 96 ? 3.136 -8.839 -22.744 1.00 95.06 96 TYR A O 1
ATOM 764 N N . LYS A 1 97 ? 4.182 -7.555 -24.284 1.00 96.50 97 LYS A N 1
ATOM 765 C CA . LYS A 1 97 ? 4.079 -6.305 -23.528 1.00 96.50 97 LYS A CA 1
ATOM 766 C C . LYS A 1 97 ? 2.647 -5.918 -23.213 1.00 96.50 97 LYS A C 1
ATOM 768 O O . LYS A 1 97 ? 2.305 -5.742 -22.044 1.00 96.50 97 LYS A O 1
ATOM 773 N N . VAL A 1 98 ? 1.803 -5.875 -24.237 1.00 96.94 98 VAL A N 1
ATOM 774 C CA . VAL A 1 98 ? 0.379 -5.571 -24.073 1.00 96.94 98 VAL A CA 1
ATOM 775 C C . VAL A 1 98 ? -0.263 -6.541 -23.078 1.00 96.94 98 VAL A C 1
ATOM 777 O O . VAL A 1 98 ? -0.931 -6.103 -22.144 1.00 96.94 98 VAL A O 1
ATOM 780 N N . THR A 1 99 ? 0.004 -7.847 -23.191 1.00 94.56 99 THR A N 1
ATOM 781 C CA . THR A 1 99 ? -0.620 -8.830 -22.290 1.00 94.56 99 THR A CA 1
ATOM 782 C C . THR A 1 99 ? -0.226 -8.663 -20.821 1.00 94.56 99 THR A C 1
ATOM 784 O O . THR A 1 99 ? -1.091 -8.794 -19.951 1.00 94.56 99 THR A O 1
ATOM 787 N N . TYR A 1 100 ? 1.044 -8.384 -20.495 1.00 93.88 100 TYR A N 1
ATOM 788 C CA . TYR A 1 100 ? 1.441 -8.236 -19.089 1.00 93.88 100 TYR A CA 1
ATOM 789 C C . TYR A 1 100 ? 1.017 -6.876 -18.513 1.00 93.88 100 TYR A C 1
ATOM 791 O O . TYR A 1 100 ? 0.670 -6.798 -17.332 1.00 93.88 100 TYR A O 1
ATOM 799 N N . GLU A 1 101 ? 0.976 -5.818 -19.329 1.00 95.00 101 GLU A N 1
ATOM 800 C CA . GLU A 1 101 ? 0.434 -4.515 -18.927 1.00 95.00 101 GLU A CA 1
ATOM 801 C C . GLU A 1 101 ? -1.073 -4.598 -18.645 1.00 95.00 101 GLU A C 1
ATOM 803 O O . GLU A 1 101 ? -1.553 -4.068 -17.638 1.00 95.00 101 GLU A O 1
ATOM 808 N N . GLU A 1 102 ? -1.825 -5.313 -19.486 1.00 95.94 102 GLU A N 1
ATOM 809 C CA . GLU A 1 102 ? -3.241 -5.610 -19.258 1.00 95.94 102 GLU A CA 1
ATOM 810 C C . GLU A 1 102 ? -3.445 -6.430 -17.981 1.00 95.94 102 GLU A C 1
ATOM 812 O O . GLU A 1 102 ? -4.317 -6.104 -17.174 1.00 95.94 102 GLU A O 1
ATOM 817 N N . GLN A 1 103 ? -2.615 -7.450 -17.740 1.00 92.62 103 GLN A N 1
ATOM 818 C CA . GLN A 1 103 ? -2.655 -8.219 -16.493 1.00 92.62 103 GLN A CA 1
ATOM 819 C C . GLN A 1 103 ? -2.416 -7.331 -15.267 1.00 92.62 103 GLN A C 1
ATOM 821 O O . GLN A 1 103 ? -3.153 -7.442 -14.285 1.00 92.62 103 GLN A O 1
ATOM 826 N N . HIS A 1 104 ? -1.422 -6.442 -15.308 1.00 93.94 104 HIS A N 1
ATOM 827 C CA . HIS A 1 104 ? -1.146 -5.518 -14.209 1.00 93.94 104 HIS A CA 1
ATOM 828 C C . HIS A 1 104 ? -2.310 -4.540 -13.985 1.00 93.94 104 HIS A C 1
ATOM 830 O O . HIS A 1 104 ? -2.740 -4.345 -12.845 1.00 93.94 104 HIS A O 1
ATOM 836 N N . ARG A 1 105 ? -2.884 -3.990 -15.063 1.00 95.25 105 ARG A N 1
ATOM 837 C CA . ARG A 1 105 ? -4.061 -3.109 -15.009 1.00 95.25 105 ARG A CA 1
ATOM 838 C C . ARG A 1 105 ? -5.264 -3.806 -14.378 1.00 95.25 105 ARG A C 1
ATOM 840 O O . ARG A 1 105 ? -5.844 -3.280 -13.433 1.00 95.25 105 ARG A O 1
ATOM 847 N N . MET A 1 106 ? -5.585 -5.015 -14.834 1.00 93.81 106 MET A N 1
ATOM 848 C CA . MET A 1 106 ? -6.682 -5.818 -14.285 1.00 93.81 106 MET A CA 1
ATOM 849 C C . MET A 1 106 ? -6.469 -6.143 -12.803 1.00 93.81 106 MET A C 1
ATOM 851 O O . MET A 1 106 ? -7.400 -6.053 -12.007 1.00 93.81 106 MET A O 1
ATOM 855 N N . GLN A 1 107 ? -5.240 -6.483 -12.399 1.00 91.31 107 GLN A N 1
ATOM 856 C CA . GLN A 1 107 ? -4.911 -6.708 -10.987 1.00 91.31 107 GLN A CA 1
ATOM 857 C C . GLN A 1 107 ? -5.053 -5.439 -10.142 1.00 91.31 107 GLN A C 1
ATOM 859 O O . GLN A 1 107 ? -5.401 -5.521 -8.965 1.00 91.31 107 GLN A O 1
ATOM 864 N N . TRP A 1 108 ? -4.754 -4.271 -10.705 1.00 92.31 108 TRP A N 1
ATOM 865 C CA . TRP A 1 108 ? -4.923 -2.996 -10.018 1.00 92.31 108 TRP A CA 1
ATOM 866 C C . TRP A 1 108 ? -6.404 -2.645 -9.838 1.00 92.31 108 TRP A C 1
ATOM 868 O O . TRP A 1 108 ? -6.831 -2.343 -8.725 1.00 92.31 108 TRP A O 1
ATOM 878 N N . GLU A 1 109 ? -7.208 -2.788 -10.893 1.00 95.25 109 GLU A N 1
ATOM 879 C CA . GLU A 1 109 ? -8.658 -2.593 -10.820 1.00 95.25 109 GLU A CA 1
ATOM 880 C C . GLU A 1 109 ? -9.338 -3.558 -9.842 1.00 95.25 109 GLU A C 1
ATOM 882 O O . GLU A 1 109 ? -10.271 -3.177 -9.136 1.00 95.25 109 GLU A O 1
ATOM 887 N N . LEU A 1 110 ? -8.885 -4.814 -9.794 1.00 92.69 110 LEU A N 1
ATOM 888 C CA . LEU A 1 110 ? -9.415 -5.808 -8.866 1.00 92.69 110 LEU A CA 1
ATOM 889 C C . LEU A 1 110 ? -9.159 -5.395 -7.412 1.00 92.69 110 LEU A C 1
ATOM 891 O O . LEU A 1 110 ? -10.090 -5.432 -6.614 1.00 92.69 110 LEU A O 1
ATOM 895 N N . ARG A 1 111 ? -7.952 -4.908 -7.091 1.00 90.06 111 ARG A N 1
ATOM 896 C CA . ARG A 1 111 ? -7.642 -4.382 -5.750 1.00 90.06 111 ARG A CA 1
ATOM 897 C C . ARG A 1 111 ? -8.488 -3.162 -5.393 1.00 90.06 111 ARG A C 1
ATOM 899 O O . ARG A 1 111 ? -9.008 -3.108 -4.287 1.00 90.06 111 ARG A O 1
ATOM 906 N N . GLN A 1 112 ? -8.690 -2.226 -6.325 1.00 92.88 112 GLN A N 1
ATOM 907 C CA . GLN A 1 112 ? -9.579 -1.084 -6.080 1.00 92.88 112 GLN A CA 1
ATOM 908 C C . GLN A 1 112 ? -11.015 -1.518 -5.771 1.00 92.88 112 GLN A C 1
ATOM 910 O O . GLN A 1 112 ? -11.625 -1.020 -4.828 1.00 92.88 112 GLN A O 1
ATOM 915 N N . ARG A 1 113 ? -11.562 -2.464 -6.544 1.00 95.06 113 ARG A N 1
ATOM 916 C CA . ARG A 1 113 ? -12.912 -2.986 -6.290 1.00 95.06 113 ARG A CA 1
ATOM 917 C C . ARG A 1 113 ? -12.994 -3.736 -4.961 1.00 95.06 113 ARG A C 1
ATOM 919 O O . ARG A 1 113 ? -14.006 -3.646 -4.276 1.00 95.06 113 ARG A O 1
ATOM 926 N N . GLU A 1 114 ? -11.949 -4.466 -4.578 1.00 91.62 114 GLU A N 1
ATOM 927 C CA . GLU A 1 114 ? -11.870 -5.113 -3.263 1.00 91.62 114 GLU A CA 1
ATOM 928 C C . GLU A 1 114 ? -11.857 -4.092 -2.116 1.00 91.62 114 GLU A C 1
ATOM 930 O O . GLU A 1 114 ? -12.548 -4.303 -1.118 1.00 91.62 114 GLU A O 1
ATOM 935 N N . GLU A 1 115 ? -11.132 -2.978 -2.261 1.00 90.44 115 GLU A N 1
ATOM 936 C CA . GLU A 1 115 ? -11.134 -1.867 -1.2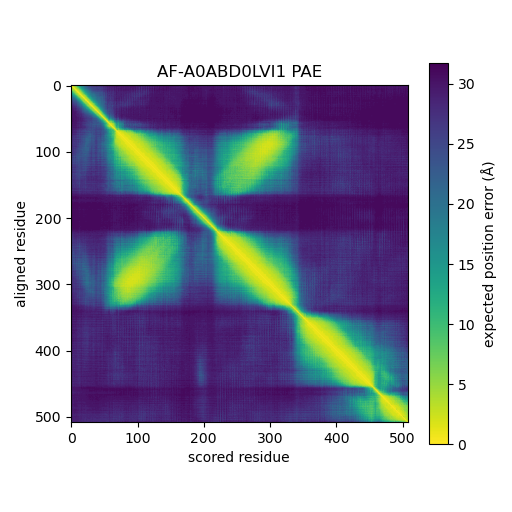99 1.00 90.44 115 GLU A CA 1
ATOM 937 C C . GLU A 1 115 ? -12.531 -1.240 -1.169 1.00 90.44 115 GLU A C 1
ATOM 939 O O . GLU A 1 115 ? -13.046 -1.125 -0.056 1.00 90.44 115 GLU A O 1
ATOM 944 N N . GLU A 1 116 ? -13.196 -0.941 -2.289 1.00 96.38 116 GLU A N 1
ATOM 945 C CA . GLU A 1 116 ? -14.568 -0.413 -2.300 1.00 96.38 116 GLU A CA 1
ATOM 946 C C . GLU A 1 116 ? -15.551 -1.371 -1.607 1.00 96.38 116 GLU A C 1
ATOM 948 O O . GLU A 1 116 ? -16.372 -0.955 -0.788 1.00 96.38 116 GLU A O 1
ATOM 953 N N . ILE A 1 117 ? -15.448 -2.678 -1.869 1.00 95.19 117 ILE A N 1
ATOM 954 C CA . ILE A 1 117 ? -16.284 -3.685 -1.201 1.00 95.19 117 ILE A CA 1
ATOM 955 C C . ILE A 1 117 ? -16.067 -3.654 0.315 1.00 95.19 117 ILE A C 1
ATOM 957 O O . ILE A 1 117 ? -17.040 -3.742 1.066 1.00 95.19 117 ILE A O 1
ATOM 961 N N . VAL A 1 118 ? -14.822 -3.527 0.783 1.00 91.75 118 VAL A N 1
ATOM 962 C CA . VAL A 1 118 ? -14.519 -3.443 2.220 1.00 91.75 118 VAL A CA 1
ATOM 963 C C . VAL A 1 118 ? -15.104 -2.166 2.832 1.00 91.75 118 VAL A C 1
ATOM 965 O O . VAL A 1 118 ? -15.687 -2.225 3.917 1.00 91.75 118 VAL A O 1
ATOM 968 N N . GLU A 1 119 ? -15.017 -1.028 2.144 1.00 93.56 119 GLU A N 1
ATOM 969 C CA . GLU A 1 119 ? -15.626 0.230 2.594 1.00 93.56 119 GLU A CA 1
ATOM 970 C C . GLU A 1 119 ? -17.152 0.131 2.687 1.00 93.56 119 GLU A C 1
ATOM 972 O O . GLU A 1 119 ? -17.742 0.522 3.698 1.00 93.56 119 GLU A O 1
ATOM 977 N N . LEU A 1 120 ? -17.798 -0.460 1.679 1.00 96.88 120 LEU A N 1
ATOM 978 C CA . LEU A 1 120 ? -19.242 -0.690 1.674 1.00 96.88 120 LEU A CA 1
ATOM 979 C C . LEU A 1 120 ? -19.671 -1.657 2.785 1.00 96.88 120 LEU A C 1
ATOM 981 O O . LEU A 1 120 ? -20.674 -1.418 3.461 1.00 96.88 120 LEU A O 1
ATOM 985 N N . GLN A 1 121 ? -18.906 -2.727 3.018 1.00 93.75 121 GLN A N 1
ATOM 986 C CA . GLN A 1 121 ? -19.149 -3.652 4.127 1.00 93.75 121 GLN A CA 1
ATOM 987 C C . GLN A 1 121 ? -19.047 -2.944 5.482 1.00 93.75 121 GLN A C 1
ATOM 989 O O . GLN A 1 121 ? -19.901 -3.162 6.344 1.00 93.75 121 GLN A O 1
ATOM 994 N N . LYS A 1 122 ? -18.061 -2.055 5.651 1.00 91.81 122 LYS A N 1
ATOM 995 C CA . LYS A 1 122 ? -17.902 -1.248 6.865 1.00 91.81 122 LYS A CA 1
ATOM 996 C C . LYS A 1 122 ? -19.059 -0.266 7.060 1.00 91.81 122 LYS A C 1
ATOM 998 O O . LYS A 1 122 ? -19.628 -0.195 8.146 1.00 91.81 122 LYS A O 1
ATOM 1003 N N . ALA A 1 123 ? -19.467 0.445 6.010 1.00 94.88 123 ALA A N 1
ATOM 1004 C CA . ALA A 1 123 ? -20.612 1.352 6.075 1.00 94.88 123 ALA A CA 1
ATOM 1005 C C . ALA A 1 123 ? -21.906 0.612 6.463 1.00 94.88 123 ALA A C 1
ATOM 1007 O O . ALA A 1 123 ? -22.715 1.115 7.247 1.00 94.88 123 ALA A O 1
ATOM 1008 N N . LEU A 1 124 ? -22.086 -0.614 5.961 1.00 95.94 124 LEU A N 1
ATOM 1009 C CA . LEU A 1 124 ? -23.217 -1.465 6.314 1.00 95.94 124 LEU A CA 1
ATOM 1010 C C . LEU A 1 124 ? -23.162 -1.925 7.779 1.00 95.94 124 LEU A C 1
ATOM 1012 O O . LEU A 1 124 ? -24.195 -1.892 8.452 1.00 95.94 124 LEU A O 1
ATOM 1016 N N . SER A 1 125 ? -21.992 -2.316 8.297 1.00 93.31 125 SER A N 1
ATOM 1017 C CA . SER A 1 125 ? -21.850 -2.658 9.720 1.00 93.31 125 SER A CA 1
ATOM 1018 C C . SER A 1 125 ? -22.082 -1.452 10.632 1.00 93.31 125 SER A C 1
ATOM 1020 O O . SER A 1 125 ? -22.766 -1.582 11.647 1.00 93.31 125 SER A O 1
ATOM 1022 N N . ASP A 1 126 ? -21.599 -0.270 10.249 1.00 92.50 126 ASP A N 1
ATOM 1023 C CA . ASP A 1 126 ? -21.798 0.965 11.012 1.00 92.50 126 ASP A CA 1
ATOM 1024 C C . ASP A 1 126 ? -23.291 1.329 11.075 1.00 92.50 126 ASP A C 1
ATOM 1026 O O . ASP A 1 126 ? -23.827 1.604 12.151 1.00 92.50 126 ASP A O 1
ATOM 1030 N N . MET A 1 127 ? -24.012 1.223 9.952 1.00 94.75 127 MET A N 1
ATOM 1031 C CA . MET A 1 127 ? -25.467 1.412 9.910 1.00 94.75 127 MET A CA 1
ATOM 1032 C C . MET A 1 127 ? -26.213 0.429 10.827 1.00 94.75 127 MET A C 1
ATOM 1034 O O . MET A 1 127 ? -27.168 0.814 11.506 1.00 94.75 127 MET A O 1
ATOM 1038 N N . GLN A 1 128 ? -25.782 -0.837 10.889 1.00 95.50 128 GLN A N 1
ATOM 1039 C CA . GLN A 1 128 ? -26.371 -1.816 11.809 1.00 95.50 128 GLN A CA 1
ATOM 1040 C C . GLN A 1 128 ? -26.164 -1.416 13.273 1.00 95.50 128 GLN A C 1
ATOM 1042 O O . GLN A 1 128 ? -27.104 -1.512 14.064 1.00 95.50 128 GLN A O 1
ATOM 1047 N N . ILE A 1 129 ? -24.973 -0.929 13.633 1.00 93.56 129 ILE A N 1
ATOM 1048 C CA . ILE A 1 129 ? -24.682 -0.439 14.986 1.00 93.56 129 ILE A CA 1
ATOM 1049 C C . ILE A 1 129 ? -25.601 0.738 15.337 1.00 93.56 129 ILE A C 1
ATOM 1051 O O . ILE A 1 129 ? -26.217 0.720 16.404 1.00 93.56 129 ILE A O 1
ATOM 1055 N N . TYR A 1 130 ? -25.768 1.714 14.439 1.00 93.06 130 TYR A N 1
ATOM 1056 C CA . TYR A 1 130 ? -26.694 2.834 14.653 1.00 93.06 130 TYR A CA 1
ATOM 1057 C C . TYR A 1 130 ? -28.143 2.368 14.844 1.00 93.06 130 TYR A C 1
ATOM 1059 O O . TYR A 1 130 ? -28.834 2.847 15.742 1.00 93.06 130 TYR A O 1
ATOM 1067 N N . LEU A 1 131 ? -28.592 1.377 14.070 1.00 96.94 131 LEU A N 1
ATOM 1068 C CA . LEU A 1 131 ? -29.917 0.772 14.236 1.00 96.94 131 LEU A CA 1
ATOM 1069 C C . LEU A 1 131 ? -30.110 0.146 15.624 1.00 96.94 131 LEU A C 1
ATOM 1071 O O . LEU A 1 131 ? -31.185 0.271 16.216 1.00 96.94 131 LEU A O 1
ATOM 1075 N N . PHE A 1 132 ? -29.091 -0.533 16.156 1.00 94.06 132 PHE A N 1
ATOM 1076 C CA . PHE A 1 132 ? -29.144 -1.086 17.511 1.00 94.06 132 PHE A CA 1
ATOM 1077 C C . PHE A 1 132 ? -29.139 0.005 18.584 1.00 94.06 132 PHE A C 1
ATOM 1079 O O . PHE A 1 132 ? -29.919 -0.091 19.532 1.00 94.06 132 PHE A O 1
ATOM 1086 N N . GLN A 1 133 ? -28.330 1.052 18.418 1.00 93.44 133 GLN A N 1
ATOM 1087 C CA . GLN A 1 133 ? -28.305 2.196 19.333 1.00 93.44 133 GLN A CA 1
ATOM 1088 C C . GLN A 1 133 ? -29.665 2.899 19.401 1.00 93.44 133 GLN A C 1
ATOM 1090 O O . GLN A 1 133 ? -30.139 3.202 20.495 1.00 93.44 133 GLN A O 1
ATOM 1095 N N . GLU A 1 134 ? -30.331 3.091 18.260 1.00 94.56 134 GLU A N 1
ATOM 1096 C CA . GLU A 1 134 ? -31.655 3.717 18.211 1.00 94.56 134 GLU A CA 1
ATOM 1097 C C . GLU A 1 134 ? -32.719 2.839 18.885 1.00 94.56 134 GLU A C 1
ATOM 1099 O O . GLU A 1 134 ? -33.524 3.320 19.681 1.00 94.56 134 GLU A O 1
ATOM 1104 N N . ARG A 1 135 ? -32.684 1.518 18.656 1.00 96.69 135 ARG A N 1
ATOM 1105 C CA . ARG A 1 135 ? -33.566 0.569 19.361 1.00 96.69 135 ARG A CA 1
ATOM 1106 C C . ARG A 1 135 ? -33.370 0.626 20.875 1.00 96.69 135 ARG A C 1
ATOM 1108 O O . ARG A 1 135 ? -34.348 0.606 21.621 1.00 96.69 135 ARG A O 1
ATOM 1115 N N . GLU A 1 136 ? -32.126 0.707 21.337 1.00 93.06 136 GLU A N 1
ATOM 1116 C CA . GLU A 1 136 ? -31.812 0.839 22.760 1.00 93.06 136 GLU A CA 1
ATOM 1117 C C . GLU A 1 136 ? -32.282 2.189 23.325 1.00 93.06 136 GLU A C 1
ATOM 1119 O O . GLU A 1 136 ? -32.832 2.244 24.427 1.00 93.06 136 GLU A O 1
ATOM 1124 N N . HIS A 1 137 ? -32.124 3.277 22.566 1.00 94.88 137 HIS A N 1
ATOM 1125 C CA . HIS A 1 137 ? -32.6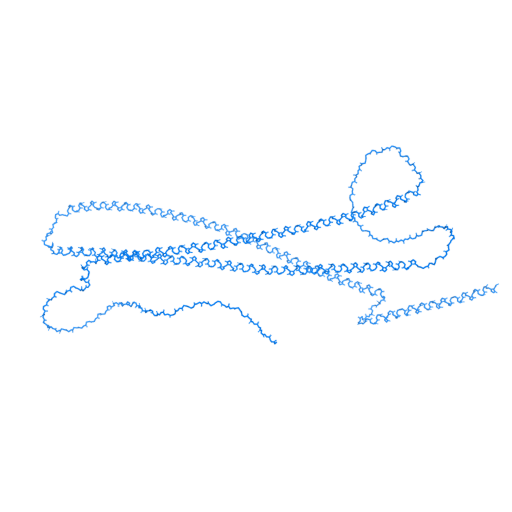20 4.599 22.942 1.00 94.88 137 HIS A CA 1
ATOM 1126 C C . HIS A 1 137 ? -34.144 4.604 23.114 1.00 94.88 137 HIS A C 1
ATOM 1128 O O . HIS A 1 137 ? -34.650 5.060 24.141 1.00 94.88 137 HIS A O 1
ATOM 1134 N N . VAL A 1 138 ? -34.869 4.003 22.169 1.00 97.56 138 VAL A N 1
ATOM 1135 C CA . VAL A 1 138 ? -36.325 3.830 22.240 1.00 97.56 138 VAL A CA 1
ATOM 1136 C C . VAL A 1 138 ? -36.730 3.003 23.465 1.00 97.56 138 VAL A C 1
ATOM 1138 O O . VAL A 1 138 ? -37.635 3.399 24.199 1.00 97.56 138 VAL A O 1
ATOM 1141 N N . LEU A 1 139 ? -36.042 1.890 23.748 1.00 95.94 139 LEU A N 1
ATOM 1142 C CA . LEU A 1 139 ? -36.300 1.088 24.953 1.00 95.94 139 LEU A CA 1
ATOM 1143 C C . LEU A 1 139 ? -36.066 1.883 26.246 1.00 95.94 139 LEU A C 1
ATOM 1145 O O . LEU A 1 139 ? -36.852 1.765 27.189 1.00 95.94 139 LEU A O 1
ATOM 1149 N N . ARG A 1 140 ? -35.027 2.727 26.294 1.00 95.94 140 ARG A N 1
ATOM 1150 C CA . ARG A 1 140 ? -34.781 3.627 27.431 1.00 95.94 140 ARG A CA 1
ATOM 1151 C C . ARG A 1 140 ? -35.924 4.623 27.631 1.00 95.94 140 ARG A C 1
ATOM 1153 O O . ARG A 1 140 ? -36.359 4.801 28.769 1.00 95.94 140 ARG A O 1
ATOM 1160 N N . LEU A 1 141 ? -36.437 5.220 26.555 1.00 95.62 141 LEU A N 1
ATOM 1161 C CA . LEU A 1 141 ? -37.577 6.142 26.614 1.00 95.62 141 LEU A CA 1
ATOM 1162 C C . LEU A 1 141 ? -38.858 5.450 27.101 1.00 95.62 141 LEU A C 1
ATOM 1164 O O . LEU A 1 141 ? -39.579 6.021 27.918 1.00 95.62 141 LEU A O 1
ATOM 1168 N N . TYR A 1 142 ? -39.126 4.212 26.671 1.00 96.19 142 TYR A N 1
ATOM 1169 C CA . TYR A 1 142 ? -40.260 3.434 27.188 1.00 96.19 142 TYR A CA 1
ATOM 1170 C C . TYR A 1 142 ? -40.142 3.179 28.694 1.00 96.19 142 TYR A C 1
ATOM 1172 O O . TYR A 1 142 ? -41.088 3.442 29.434 1.00 96.19 142 TYR A O 1
ATOM 1180 N N . ALA A 1 143 ? -38.967 2.759 29.169 1.00 94.31 143 ALA A N 1
ATOM 1181 C CA . ALA A 1 143 ? -38.740 2.538 30.596 1.00 94.31 143 ALA A CA 1
ATOM 1182 C C . ALA A 1 143 ? -38.876 3.831 31.427 1.00 94.31 143 ALA A C 1
ATOM 1184 O O . ALA A 1 143 ? -39.329 3.799 32.574 1.00 94.31 143 ALA A O 1
ATOM 1185 N N . GLU A 1 144 ? -38.485 4.982 30.875 1.00 95.56 144 GLU A N 1
ATOM 1186 C CA . GLU A 1 144 ? -38.710 6.283 31.507 1.00 95.56 144 GLU A CA 1
ATOM 1187 C C . GLU A 1 144 ? -40.200 6.647 31.554 1.00 95.56 144 GLU A C 1
ATOM 1189 O O . GLU A 1 144 ? -40.688 7.069 32.605 1.00 95.56 144 GLU A O 1
ATOM 1194 N N . ASN A 1 145 ? -40.936 6.415 30.464 1.00 95.88 145 ASN A N 1
ATOM 1195 C CA . ASN A 1 145 ? -42.380 6.632 30.408 1.00 95.88 145 ASN A CA 1
ATOM 1196 C C . ASN A 1 145 ? -43.113 5.782 31.458 1.00 95.88 145 ASN A C 1
ATOM 1198 O O . ASN A 1 145 ? -43.927 6.306 32.218 1.00 95.88 145 ASN A O 1
ATOM 1202 N N . ASP A 1 146 ? -42.745 4.507 31.591 1.00 96.12 146 ASP A N 1
ATOM 1203 C CA . ASP A 1 146 ? -43.308 3.610 32.603 1.00 96.12 146 ASP A CA 1
ATOM 1204 C C . ASP A 1 146 ? -43.032 4.107 34.028 1.00 96.12 146 ASP A C 1
ATOM 1206 O O . ASP A 1 146 ? -43.933 4.129 34.871 1.00 96.12 146 ASP A O 1
ATOM 1210 N N . ARG A 1 147 ? -41.813 4.590 34.310 1.00 94.69 147 ARG A N 1
ATOM 1211 C CA . ARG A 1 147 ? -41.478 5.199 35.611 1.00 94.69 147 ARG A CA 1
ATOM 1212 C C . ARG A 1 147 ? -42.308 6.447 35.896 1.00 94.69 147 ARG A C 1
ATOM 1214 O O . ARG A 1 147 ? -42.757 6.627 37.028 1.00 94.69 147 ARG A O 1
ATOM 1221 N N . LEU A 1 148 ? -42.500 7.311 34.901 1.00 95.06 148 LEU A N 1
ATOM 1222 C CA . LEU A 1 148 ? -43.338 8.504 35.036 1.00 95.06 148 LEU A CA 1
ATOM 1223 C C . LEU A 1 148 ? -44.800 8.124 35.285 1.00 95.06 148 LEU A C 1
ATOM 1225 O O . LEU A 1 148 ? -45.434 8.696 36.169 1.00 95.06 148 LEU A O 1
ATOM 1229 N N . LYS A 1 149 ? -45.309 7.106 34.590 1.00 96.62 149 LYS A N 1
ATOM 1230 C CA . LYS A 1 149 ? -46.673 6.600 34.760 1.00 96.62 149 LYS A CA 1
ATOM 1231 C C . LYS A 1 149 ? -46.903 5.995 36.145 1.00 96.62 149 LYS A C 1
ATOM 1233 O O . LYS A 1 149 ? -47.951 6.221 36.747 1.00 96.62 149 LYS A O 1
ATOM 1238 N N . ILE A 1 150 ? -45.917 5.276 36.686 1.00 93.88 150 ILE A N 1
ATOM 1239 C CA . ILE A 1 150 ? -45.955 4.780 38.070 1.00 93.88 150 ILE A CA 1
ATOM 1240 C C . ILE A 1 150 ? -46.031 5.953 39.055 1.00 93.88 150 ILE A C 1
ATOM 1242 O O . ILE A 1 150 ? -46.908 5.948 39.919 1.00 93.88 150 ILE A O 1
ATOM 1246 N N . ARG A 1 151 ? -45.188 6.984 38.894 1.00 94.31 151 ARG A N 1
ATOM 1247 C CA . ARG A 1 151 ? -45.245 8.190 39.741 1.00 94.31 151 ARG A CA 1
ATOM 1248 C C . ARG A 1 151 ? -46.596 8.891 39.655 1.00 94.31 151 ARG A C 1
ATOM 1250 O O . ARG A 1 151 ? -47.156 9.237 40.685 1.00 94.31 151 ARG A O 1
ATOM 1257 N N . GLU A 1 152 ? -47.161 9.039 38.458 1.00 94.06 152 GLU A N 1
ATOM 1258 C CA . GLU A 1 152 ? -48.483 9.649 38.283 1.00 94.06 152 GLU A CA 1
ATOM 1259 C C . GLU A 1 152 ? -49.570 8.875 39.051 1.00 94.06 152 GLU A C 1
ATOM 1261 O O . GLU A 1 152 ? -50.437 9.470 39.692 1.00 94.06 152 GLU A O 1
ATOM 1266 N N . LEU A 1 153 ? -49.522 7.539 39.030 1.00 94.69 153 LEU A N 1
ATOM 1267 C CA . LEU A 1 153 ? -50.446 6.701 39.798 1.00 94.69 153 LEU A CA 1
ATOM 1268 C C . LEU A 1 153 ? -50.234 6.832 41.312 1.00 94.69 153 LEU A C 1
ATOM 1270 O O . LEU A 1 153 ? -51.210 6.845 42.066 1.00 94.69 153 LEU A O 1
ATOM 1274 N N . GLU A 1 154 ? -48.989 6.924 41.773 1.00 93.19 154 GLU A N 1
ATOM 1275 C CA . GLU A 1 154 ? -48.664 7.177 43.180 1.00 93.19 154 GLU A CA 1
ATOM 1276 C C . GLU A 1 154 ? -49.167 8.548 43.639 1.00 93.19 154 GLU A C 1
ATOM 1278 O O . GLU A 1 154 ? -49.812 8.645 44.687 1.00 93.19 154 GLU A O 1
ATOM 1283 N N . ASP A 1 155 ? -48.954 9.586 42.833 1.00 93.50 155 ASP A N 1
ATOM 1284 C CA . ASP A 1 155 ? -49.422 10.942 43.098 1.00 93.50 155 ASP A CA 1
ATOM 1285 C C . ASP A 1 155 ? -50.954 11.005 43.107 1.00 93.50 155 ASP A C 1
ATOM 1287 O O . ASP A 1 155 ? -51.534 11.559 44.042 1.00 93.50 155 ASP A O 1
ATOM 1291 N N . LYS A 1 156 ? -51.642 10.338 42.167 1.00 94.88 156 LYS A N 1
ATOM 1292 C CA . LYS A 1 156 ? -53.111 10.186 42.191 1.00 94.88 156 LYS A CA 1
ATOM 1293 C C . LYS A 1 156 ? -53.598 9.511 43.472 1.00 94.88 156 LYS A C 1
ATOM 1295 O O . LYS A 1 156 ? -54.542 9.997 44.097 1.00 94.88 156 LYS A O 1
ATOM 1300 N N . LYS A 1 157 ? -52.943 8.428 43.910 1.00 93.31 157 LYS A N 1
ATOM 1301 C CA . LYS A 1 157 ? -53.259 7.757 45.186 1.00 93.31 157 LYS A CA 1
ATOM 1302 C C . LYS A 1 157 ? -53.022 8.680 46.382 1.00 93.31 157 LYS A C 1
ATOM 1304 O O . LYS A 1 157 ? -53.793 8.653 47.339 1.00 93.31 157 LYS A O 1
ATOM 1309 N N . LYS A 1 158 ? -51.963 9.490 46.353 1.00 94.00 158 LYS A N 1
ATOM 1310 C CA . LYS A 1 158 ? -51.638 10.452 47.412 1.00 94.00 158 LYS A CA 1
ATOM 1311 C C . LYS A 1 158 ? -52.677 11.569 47.486 1.00 94.00 158 LYS A C 1
ATOM 1313 O O . LYS A 1 158 ? -53.143 11.871 48.579 1.00 94.00 158 LYS A O 1
ATOM 1318 N N . ILE A 1 159 ? -53.094 12.108 46.340 1.00 91.12 159 ILE A N 1
ATOM 1319 C CA . ILE A 1 159 ? -54.174 13.096 46.231 1.00 91.12 159 ILE A CA 1
ATOM 1320 C C . ILE A 1 159 ? -55.485 12.513 46.760 1.00 91.12 159 ILE A C 1
ATOM 1322 O O . ILE A 1 159 ? -56.112 13.137 47.604 1.00 91.12 159 ILE A O 1
ATOM 1326 N N . GLN A 1 160 ? -55.873 11.302 46.350 1.00 89.62 160 GLN A N 1
ATOM 1327 C CA . GLN A 1 160 ? -57.082 10.650 46.872 1.00 89.62 160 GLN A CA 1
ATOM 1328 C C . GLN A 1 160 ? -57.036 10.465 48.392 1.00 89.62 160 GLN A C 1
ATOM 1330 O O . GLN A 1 160 ? -58.012 10.761 49.074 1.00 89.62 160 GLN A O 1
ATOM 1335 N N . LYS A 1 161 ? -55.898 10.030 48.949 1.00 87.62 161 LYS A N 1
ATOM 1336 C CA . LYS A 1 161 ? -55.724 9.938 50.408 1.00 87.62 161 LYS A CA 1
ATOM 1337 C C . LYS A 1 161 ? -55.885 11.299 51.091 1.00 87.62 161 LYS A C 1
ATOM 1339 O O . LYS A 1 161 ? -56.531 11.368 52.128 1.00 87.62 161 LYS A O 1
ATOM 1344 N N . LEU A 1 162 ? -55.319 12.365 50.521 1.00 87.44 162 LEU A N 1
ATOM 1345 C CA . LEU A 1 162 ? -55.451 13.726 51.051 1.00 87.44 162 LEU A CA 1
ATOM 1346 C C . LEU A 1 162 ? -56.888 14.252 50.947 1.00 87.44 162 LEU A C 1
ATOM 1348 O O . LEU A 1 162 ? -57.365 14.856 51.899 1.00 87.44 162 LEU A O 1
ATOM 1352 N N . LEU A 1 163 ? -57.592 13.981 49.846 1.00 82.75 163 LEU A N 1
ATOM 1353 C CA . LEU A 1 163 ? -59.006 14.329 49.682 1.00 82.75 163 LEU A CA 1
ATOM 1354 C C . LEU A 1 163 ? -59.880 13.599 50.709 1.00 82.75 163 LEU A C 1
ATOM 1356 O O . LEU A 1 163 ? -60.674 14.246 51.380 1.00 82.75 163 LEU A O 1
ATOM 1360 N N . ASN A 1 164 ? -59.670 12.295 50.913 1.00 83.94 164 ASN A N 1
ATOM 1361 C CA . ASN A 1 164 ? -60.402 11.504 51.910 1.00 83.94 164 ASN A CA 1
ATOM 1362 C C . ASN A 1 164 ? -60.141 11.962 53.357 1.00 83.94 164 ASN A C 1
ATOM 1364 O O . ASN A 1 164 ? -60.998 11.801 54.221 1.00 83.94 164 ASN A O 1
ATOM 1368 N N . LEU A 1 165 ? -58.952 12.509 53.640 1.00 78.94 165 LEU A N 1
ATOM 1369 C CA . LEU A 1 165 ? -58.633 13.127 54.932 1.00 78.94 165 LEU A CA 1
ATOM 1370 C C . LEU A 1 165 ? -59.224 14.542 55.051 1.00 78.94 165 LEU A C 1
ATOM 1372 O O . LEU A 1 165 ? -59.626 14.943 56.138 1.00 78.94 165 LEU A O 1
ATOM 1376 N N . GLY A 1 166 ? -59.294 15.287 53.944 1.00 65.50 166 GLY A N 1
ATOM 1377 C CA . GLY A 1 166 ? -59.862 16.636 53.879 1.00 65.50 166 GLY A CA 1
ATOM 1378 C C . GLY A 1 166 ? -61.390 16.675 53.957 1.00 65.50 166 GLY A C 1
ATOM 1379 O O . GLY A 1 166 ? -61.944 17.644 54.464 1.00 65.50 166 GLY A O 1
ATOM 1380 N N . THR A 1 167 ? -62.085 15.610 53.548 1.00 55.41 167 THR A N 1
ATOM 1381 C CA . THR A 1 167 ? -63.547 15.489 53.698 1.00 55.41 167 THR A CA 1
ATOM 1382 C C . THR A 1 167 ? -63.998 15.198 55.135 1.00 55.41 167 THR A C 1
ATOM 1384 O O . THR A 1 167 ? -65.193 15.111 55.388 1.00 55.41 167 THR A O 1
ATOM 1387 N N . ALA A 1 168 ? -63.073 15.043 56.091 1.00 51.94 168 ALA A N 1
ATOM 1388 C CA . ALA A 1 168 ? -63.393 14.805 57.502 1.00 51.94 168 ALA A CA 1
ATOM 1389 C C . ALA A 1 168 ? -63.492 16.088 58.354 1.00 51.94 168 ALA A C 1
ATOM 1391 O O . ALA A 1 168 ? -63.749 16.004 59.554 1.00 51.94 168 ALA A O 1
ATOM 1392 N N . THR A 1 169 ? -63.323 17.276 57.765 1.00 49.94 169 THR A N 1
ATOM 1393 C CA . THR A 1 169 ? -63.547 18.557 58.451 1.00 49.94 169 THR A CA 1
ATOM 1394 C C . THR A 1 169 ? -64.421 19.477 57.607 1.00 49.94 169 THR A C 1
ATOM 1396 O O . THR A 1 169 ? -63.967 20.509 57.118 1.00 49.94 169 THR A O 1
ATOM 1399 N N . GLU A 1 170 ? -65.700 19.130 57.469 1.00 47.50 170 GLU A N 1
ATOM 1400 C CA . GLU A 1 170 ? -66.748 20.130 57.245 1.00 47.50 170 GLU A CA 1
ATOM 1401 C C . GLU A 1 170 ? -66.961 20.918 58.547 1.00 47.50 170 GLU A C 1
ATOM 1403 O O . GLU A 1 170 ? -67.897 20.710 59.312 1.00 47.50 170 GLU A O 1
ATOM 1408 N N . GLY A 1 171 ? -66.015 21.809 58.829 1.00 50.69 171 GLY A N 1
ATOM 1409 C CA . GLY A 1 171 ? -66.276 23.036 59.558 1.00 50.69 171 GLY A CA 1
ATOM 1410 C C . GLY A 1 171 ? -66.001 24.165 58.580 1.00 50.69 171 GLY A C 1
ATOM 1411 O O . GLY A 1 171 ? -64.843 24.528 58.390 1.00 50.69 171 GLY A O 1
ATOM 1412 N N . GLU A 1 172 ? -67.041 24.660 57.906 1.00 52.28 172 GLU A N 1
ATOM 1413 C CA . GLU A 1 172 ? -66.973 25.854 57.061 1.00 52.28 172 GLU A CA 1
ATOM 1414 C C . GLU A 1 172 ? -66.289 26.996 57.827 1.00 52.28 172 GLU A C 1
ATOM 1416 O O . GLU A 1 172 ? -66.866 27.592 58.734 1.00 52.28 172 GLU A O 1
ATOM 1421 N N . VAL A 1 173 ? -65.056 27.331 57.450 1.00 52.66 173 VAL A N 1
ATOM 1422 C CA . VAL A 1 173 ? -64.462 28.630 57.771 1.00 52.66 173 VAL A CA 1
ATOM 1423 C C . VAL A 1 173 ? -64.454 29.432 56.480 1.00 52.66 173 VAL A C 1
ATOM 1425 O O . VAL A 1 173 ? -63.515 29.390 55.686 1.00 52.66 173 VAL A O 1
ATOM 1428 N N . THR A 1 174 ? -65.551 30.143 56.249 1.00 42.97 174 THR A N 1
ATOM 1429 C CA . THR A 1 174 ? -65.705 31.112 55.165 1.00 42.97 174 THR A CA 1
ATOM 1430 C C . THR A 1 174 ? -64.852 32.344 55.480 1.00 42.97 174 THR A C 1
ATOM 1432 O O . THR A 1 174 ? -65.292 33.285 56.136 1.00 42.97 174 THR A O 1
ATOM 1435 N N . TYR A 1 175 ? -63.603 32.363 55.009 1.00 51.31 175 TYR A N 1
ATOM 1436 C CA . TYR A 1 175 ? -62.847 33.613 54.909 1.00 51.31 175 TYR A CA 1
ATOM 1437 C C . TYR A 1 175 ? -63.356 34.399 53.697 1.00 51.31 175 TYR A C 1
ATOM 1439 O O . TYR A 1 175 ? -63.003 34.119 52.552 1.00 51.31 175 TYR A O 1
ATOM 1447 N N . PHE A 1 176 ? -64.195 35.403 53.955 1.00 43.00 176 PHE A N 1
ATOM 1448 C CA . PHE A 1 176 ? -64.519 36.441 52.981 1.00 43.00 176 PHE A CA 1
ATOM 1449 C C . PHE A 1 176 ? -63.267 37.285 52.708 1.00 43.00 176 PHE A C 1
ATOM 1451 O O . PHE A 1 176 ? -62.973 38.229 53.440 1.00 43.00 176 PHE A O 1
ATOM 1458 N N . ILE A 1 177 ? -62.536 36.972 51.640 1.00 49.62 177 ILE A N 1
ATOM 1459 C CA . ILE A 1 177 ? -61.565 37.907 51.066 1.00 49.62 177 ILE A CA 1
ATOM 1460 C C . ILE A 1 177 ? -62.353 38.856 50.158 1.00 49.62 177 ILE A C 1
ATOM 1462 O O . ILE A 1 177 ? -62.782 38.485 49.066 1.00 49.62 177 ILE A O 1
ATOM 1466 N N . LYS A 1 178 ? -62.597 40.080 50.641 1.00 48.81 178 LYS A N 1
ATOM 1467 C CA . LYS A 1 178 ? -63.039 41.193 49.797 1.00 48.81 178 LYS A CA 1
ATOM 1468 C C . LYS A 1 178 ? -61.835 41.688 48.987 1.00 48.81 178 LYS A C 1
ATOM 1470 O O . LYS A 1 178 ? -60.830 42.066 49.574 1.00 48.81 178 LYS A O 1
ATOM 1475 N N . GLU A 1 179 ? -62.028 41.714 47.670 1.00 53.88 179 GLU A N 1
ATOM 1476 C CA . GLU A 1 179 ? -61.186 42.286 46.602 1.00 53.88 179 GLU A CA 1
ATOM 1477 C C . GLU A 1 179 ? -60.033 41.417 46.047 1.00 53.88 179 GLU A C 1
ATOM 1479 O O . GLU A 1 179 ? -59.234 40.866 46.804 1.00 53.88 179 GLU A O 1
ATOM 1484 N N . PRO A 1 180 ? -59.917 41.290 44.704 1.00 56.81 180 PRO A N 1
ATOM 1485 C CA . PRO A 1 180 ? -58.856 40.519 44.063 1.00 56.81 180 PRO A CA 1
ATOM 1486 C C . PRO A 1 180 ? -57.596 41.381 43.852 1.00 56.81 180 PRO A C 1
ATOM 1488 O O . PRO A 1 180 ? -57.679 42.409 43.174 1.00 56.81 180 PRO A O 1
ATOM 1491 N N . PRO A 1 181 ? -56.400 40.972 44.317 1.00 52.66 181 PRO A N 1
ATOM 1492 C CA . PRO A 1 181 ? -55.170 41.578 43.847 1.00 52.66 181 PRO A CA 1
ATOM 1493 C C . PRO A 1 181 ? -54.796 40.992 42.484 1.00 52.66 181 PRO A C 1
ATOM 1495 O O . PRO A 1 181 ? -54.696 39.783 42.273 1.00 52.66 181 PRO A O 1
ATOM 1498 N N . ALA A 1 182 ? -54.625 41.909 41.543 1.00 50.12 182 ALA A N 1
ATOM 1499 C CA . ALA A 1 182 ? -54.252 41.680 40.166 1.00 50.12 182 ALA A CA 1
ATOM 1500 C C . ALA A 1 182 ? -52.892 40.965 40.010 1.00 50.12 182 ALA A C 1
ATOM 1502 O O . ALA A 1 182 ? -51.936 41.269 40.713 1.00 50.12 182 ALA A O 1
ATOM 1503 N N . LYS A 1 183 ? -52.820 40.123 38.966 1.00 49.94 183 LYS A N 1
ATOM 1504 C CA . LYS A 1 183 ? -51.621 39.670 38.229 1.00 49.94 183 LYS A CA 1
ATOM 1505 C C . LYS A 1 183 ? -50.591 38.850 39.026 1.00 49.94 183 LYS A C 1
ATOM 1507 O O . LYS A 1 183 ? -49.709 39.377 39.691 1.00 49.94 183 LYS A O 1
ATOM 1512 N N . ALA A 1 184 ? -50.637 37.533 38.820 1.00 43.81 184 ALA A N 1
ATOM 1513 C CA . ALA A 1 184 ? -49.565 36.613 39.181 1.00 43.81 184 ALA A CA 1
ATOM 1514 C C . ALA A 1 184 ? -48.334 36.827 38.277 1.00 43.81 184 ALA A C 1
ATOM 1516 O O . ALA A 1 184 ? -48.403 36.613 37.067 1.00 43.81 184 ALA A O 1
ATOM 1517 N N . ILE A 1 185 ? -47.206 37.218 38.872 1.00 49.25 185 ILE A N 1
ATOM 1518 C CA . ILE A 1 185 ? -45.869 37.023 38.301 1.00 49.25 185 ILE A CA 1
ATOM 1519 C C . ILE A 1 185 ? -45.341 35.729 38.922 1.00 49.25 185 ILE A C 1
ATOM 1521 O O . ILE A 1 185 ? -45.143 35.653 40.132 1.00 49.25 185 ILE A O 1
ATOM 1525 N N . VAL A 1 186 ? -45.178 34.689 38.103 1.00 48.88 186 VAL A N 1
ATOM 1526 C CA . VAL A 1 186 ? -44.592 33.409 38.518 1.00 48.88 186 VAL A CA 1
ATOM 1527 C C . VAL A 1 186 ? -43.088 33.480 38.262 1.00 48.88 186 VAL A C 1
ATOM 1529 O O . VAL A 1 186 ? -42.655 33.404 37.115 1.00 48.88 186 VAL A O 1
ATOM 1532 N N . GLU A 1 187 ? -42.287 33.617 39.319 1.00 42.47 187 GLU A N 1
ATOM 1533 C CA . GLU A 1 187 ? -40.840 33.398 39.239 1.00 42.47 187 GLU A CA 1
ATOM 1534 C C . GLU A 1 187 ? -40.533 31.898 39.340 1.00 42.47 187 GLU A C 1
ATOM 1536 O O . GLU A 1 187 ? -40.775 31.240 40.354 1.00 42.47 187 GLU A O 1
ATOM 1541 N N . GLN A 1 188 ? -39.996 31.347 38.252 1.00 45.31 188 GLN A N 1
ATOM 1542 C CA . GLN A 1 188 ? -39.548 29.964 38.149 1.00 45.31 188 GLN A CA 1
ATOM 1543 C C . GLN A 1 188 ? -38.117 29.856 38.697 1.00 45.31 188 GLN A C 1
ATOM 1545 O O . GLN A 1 188 ? -37.147 30.099 37.983 1.00 45.31 188 GLN A O 1
ATOM 1550 N N . HIS A 1 189 ? -37.968 29.457 39.962 1.00 39.41 189 HIS A N 1
ATOM 1551 C CA . HIS A 1 189 ? -36.669 29.069 40.513 1.00 39.41 189 HIS A CA 1
ATOM 1552 C C . HIS A 1 189 ? -36.565 27.552 40.692 1.00 39.41 189 HIS A C 1
ATOM 1554 O O . HIS A 1 189 ? -37.158 26.955 41.588 1.00 39.41 189 HIS A O 1
ATOM 1560 N N . SER A 1 190 ? -35.748 26.932 39.837 1.00 44.97 190 SER A N 1
ATOM 1561 C CA . SER A 1 190 ? -35.254 25.565 39.997 1.00 44.97 190 SER A CA 1
ATOM 1562 C C . SER A 1 190 ? -34.347 25.463 41.223 1.00 44.97 190 SER A C 1
ATOM 1564 O O . SER A 1 190 ? -33.411 26.259 41.338 1.00 44.97 190 SER A O 1
ATOM 1566 N N . LYS A 1 191 ? -34.513 24.432 42.060 1.00 40.59 191 LYS A N 1
ATOM 1567 C CA . LYS A 1 191 ? -33.418 23.917 42.896 1.00 40.59 191 LYS A CA 1
ATOM 1568 C C . LYS A 1 191 ? -33.431 22.385 42.997 1.00 40.59 191 LYS A C 1
ATOM 1570 O O . LYS A 1 191 ? -34.482 21.773 42.816 1.00 40.59 191 LYS A O 1
ATOM 1575 N N . PRO A 1 192 ? -32.251 21.775 43.220 1.00 39.16 192 PRO A N 1
ATOM 1576 C CA . PRO A 1 192 ? -31.960 20.398 42.856 1.00 39.16 192 PRO A CA 1
ATOM 1577 C C . PRO A 1 192 ? -32.172 19.402 44.001 1.00 39.16 192 PRO A C 1
ATOM 1579 O O . PRO A 1 192 ? -32.227 19.747 45.181 1.00 39.16 192 PRO A O 1
ATOM 1582 N N . ALA A 1 193 ? -32.241 18.135 43.603 1.00 42.31 193 ALA A N 1
ATOM 1583 C CA . ALA A 1 193 ? -32.381 16.960 44.443 1.00 42.31 193 ALA A CA 1
ATOM 1584 C C . ALA A 1 193 ? -31.205 16.750 45.413 1.00 42.31 193 ALA A C 1
ATOM 1586 O O . ALA A 1 193 ? -30.050 16.763 44.989 1.00 42.31 193 ALA A O 1
ATOM 1587 N N . LYS A 1 194 ? -31.513 16.410 46.675 1.00 34.62 194 LYS A N 1
ATOM 1588 C CA . LYS A 1 194 ? -30.703 15.512 47.518 1.00 34.62 194 LYS A CA 1
ATOM 1589 C C . LYS A 1 194 ? -31.574 14.725 48.507 1.00 34.62 194 LYS A C 1
ATOM 1591 O O . LYS A 1 194 ? -32.215 15.299 49.376 1.00 34.62 194 LYS A O 1
ATOM 1596 N N . GLY A 1 195 ? -31.513 13.400 48.356 1.00 33.09 195 GLY A N 1
ATOM 1597 C CA . GLY A 1 195 ? -31.268 12.424 49.425 1.00 33.09 195 GLY A CA 1
ATOM 1598 C C . GLY A 1 195 ? -32.231 12.376 50.606 1.00 33.09 195 GLY A C 1
ATOM 1599 O O . GLY A 1 195 ? -31.966 12.967 51.648 1.00 33.09 195 GLY A O 1
ATOM 1600 N N . ALA A 1 196 ? -33.271 11.552 50.484 1.00 30.77 196 ALA A N 1
ATOM 1601 C CA . ALA A 1 196 ? -34.021 11.042 51.622 1.00 30.77 196 ALA A CA 1
ATOM 1602 C C . ALA A 1 196 ? -33.200 9.972 52.364 1.00 30.77 196 ALA A C 1
ATOM 1604 O O . ALA A 1 196 ? -32.737 9.001 51.767 1.00 30.77 196 ALA A O 1
ATOM 1605 N N . GLY A 1 197 ? -33.056 10.140 53.677 1.00 33.94 197 GLY A N 1
ATOM 1606 C CA . GLY A 1 197 ? -32.495 9.146 54.579 1.00 33.94 197 GLY A CA 1
ATOM 1607 C C . GLY A 1 197 ? -33.216 9.164 55.924 1.00 33.94 197 GLY A C 1
ATOM 1608 O O . GLY A 1 197 ? -33.045 10.099 56.696 1.00 33.94 197 GLY A O 1
ATOM 1609 N N . LYS A 1 198 ? -33.926 8.059 56.191 1.00 32.22 198 LYS A N 1
ATOM 1610 C CA . LYS A 1 198 ? -34.346 7.506 57.495 1.00 32.22 198 LYS A CA 1
ATOM 1611 C C . LYS A 1 198 ? -35.543 8.157 58.206 1.00 32.22 198 LYS A C 1
ATOM 1613 O O . LYS A 1 198 ? -35.419 9.152 58.911 1.00 32.22 198 LYS A O 1
ATOM 1618 N N . SER A 1 199 ? -36.681 7.464 58.148 1.00 31.14 199 SER A N 1
ATOM 1619 C CA . SER A 1 199 ? -37.764 7.553 59.130 1.00 31.14 199 SER A CA 1
ATOM 1620 C C . SER A 1 199 ? -37.530 6.559 60.283 1.00 31.14 199 SER A C 1
ATOM 1622 O O . SER A 1 199 ? -37.324 5.367 60.070 1.00 31.14 199 SER A O 1
ATOM 1624 N N . LYS A 1 200 ? -37.579 7.058 61.524 1.00 33.34 200 LYS A N 1
ATOM 1625 C CA . LYS A 1 200 ? -38.010 6.313 62.724 1.00 33.34 200 LYS A CA 1
ATOM 1626 C C . LYS A 1 200 ? -39.480 6.676 62.987 1.00 33.34 200 LYS A C 1
ATOM 1628 O O . LYS A 1 200 ? -39.816 7.839 62.758 1.00 33.34 200 LYS A O 1
ATOM 1633 N N . PRO A 1 201 ? -40.331 5.795 63.541 1.00 36.62 201 PRO A N 1
ATOM 1634 C CA . PRO A 1 201 ? -41.603 6.216 64.110 1.00 36.62 201 PRO A CA 1
ATOM 1635 C C . PRO A 1 201 ? -41.502 6.356 65.637 1.00 36.62 201 PRO A C 1
ATOM 1637 O O . PRO A 1 201 ? -40.921 5.515 66.324 1.00 36.62 201 PRO A O 1
ATOM 1640 N N . SER A 1 202 ? -42.101 7.417 66.177 1.00 29.94 202 SER A N 1
ATOM 1641 C CA . SER A 1 202 ? -42.335 7.602 67.609 1.00 29.94 202 SER A CA 1
ATOM 1642 C C . SER A 1 202 ? -43.812 7.892 67.886 1.00 29.94 202 SER A C 1
ATOM 1644 O O . SER A 1 202 ? -44.368 8.851 67.366 1.00 29.94 202 SER A O 1
ATOM 1646 N N . SER A 1 203 ? -44.366 7.067 68.778 1.00 30.91 203 SER A N 1
ATOM 1647 C CA . SER A 1 203 ? -45.383 7.341 69.808 1.00 30.91 203 SER A CA 1
ATOM 1648 C C . SER A 1 203 ? -46.817 7.780 69.450 1.00 30.91 203 SER A C 1
ATOM 1650 O O . SER A 1 203 ? -47.057 8.916 69.066 1.00 30.91 203 SER A O 1
ATOM 1652 N N . LYS A 1 204 ? -47.752 6.893 69.841 1.00 35.25 204 LYS A N 1
ATOM 1653 C CA . LYS A 1 204 ? -48.905 7.080 70.761 1.00 35.25 204 LYS A CA 1
ATOM 1654 C C . LYS A 1 204 ? -49.878 8.254 70.521 1.00 35.25 204 LYS A C 1
ATOM 1656 O O . LYS A 1 204 ? -49.515 9.399 70.757 1.00 35.25 204 LYS A O 1
ATOM 1661 N N . LYS A 1 205 ? -51.180 7.935 70.433 1.00 33.47 205 LYS A N 1
ATOM 1662 C CA . LYS A 1 205 ? -52.137 8.084 71.558 1.00 33.47 205 LYS A CA 1
ATOM 1663 C C . LYS A 1 205 ? -53.508 7.442 71.275 1.00 33.47 205 LYS A C 1
ATOM 1665 O O . LYS A 1 205 ? -53.960 7.350 70.146 1.00 33.47 205 LYS A O 1
ATOM 1670 N N . SER A 1 206 ? -54.086 6.986 72.379 1.00 35.28 206 SER A N 1
ATOM 1671 C CA . SER A 1 206 ? -55.341 6.279 72.660 1.00 35.28 206 SER A CA 1
ATOM 1672 C C . SER A 1 206 ? -56.606 7.144 72.609 1.00 35.28 206 SER A C 1
ATOM 1674 O O . SER A 1 206 ? -56.491 8.322 72.926 1.00 35.28 206 SER A O 1
ATOM 1676 N N . ILE A 1 207 ? -57.779 6.516 72.415 1.00 37.00 207 ILE A N 1
ATOM 1677 C CA . ILE A 1 207 ? -59.082 6.758 73.096 1.00 37.00 207 ILE A CA 1
ATOM 1678 C C . ILE A 1 207 ? -59.948 5.470 72.947 1.00 37.00 207 ILE A C 1
ATOM 1680 O O . ILE A 1 207 ? -59.774 4.772 71.947 1.00 37.00 207 ILE A O 1
ATOM 1684 N N . PRO A 1 208 ? -60.819 5.104 73.918 1.00 47.59 208 PRO A N 1
ATOM 1685 C CA . PRO A 1 208 ? -61.431 3.774 74.029 1.00 47.59 208 PRO A CA 1
ATOM 1686 C C . PRO A 1 208 ? -62.919 3.751 73.638 1.00 47.59 208 PRO A C 1
ATOM 1688 O O . PRO A 1 208 ? -63.641 4.689 73.956 1.00 47.59 208 PRO A O 1
ATOM 1691 N N . VAL A 1 209 ? -63.411 2.644 73.071 1.00 38.03 209 VAL A N 1
ATOM 1692 C CA . VAL A 1 209 ? -64.840 2.280 73.108 1.00 38.03 209 VAL A CA 1
ATOM 1693 C C . VAL A 1 209 ? -64.958 0.759 73.189 1.00 38.03 209 VAL A C 1
ATOM 1695 O O . VAL A 1 209 ? -64.314 0.028 72.441 1.00 38.03 209 VAL A O 1
ATOM 1698 N N . ALA A 1 210 ? -65.748 0.306 74.157 1.00 43.28 210 ALA A N 1
ATOM 1699 C CA . ALA A 1 210 ? -66.085 -1.085 74.383 1.00 43.28 210 ALA A CA 1
ATOM 1700 C C . ALA A 1 210 ? -67.144 -1.549 73.379 1.00 43.28 210 ALA A C 1
ATOM 1702 O O . ALA A 1 210 ? -68.173 -0.893 73.251 1.00 43.28 210 ALA A O 1
ATOM 1703 N N . ASP A 1 211 ? -66.946 -2.720 72.773 1.00 38.97 211 ASP A N 1
ATOM 1704 C CA . ASP A 1 211 ? -68.074 -3.574 72.420 1.00 38.97 211 ASP A CA 1
ATOM 1705 C C . ASP A 1 211 ? -67.688 -5.056 72.470 1.00 38.97 211 ASP A C 1
ATOM 1707 O O . ASP A 1 211 ? -66.590 -5.466 72.089 1.00 38.97 211 ASP A O 1
ATOM 1711 N N . ARG A 1 212 ? -68.585 -5.855 73.044 1.00 46.16 212 ARG A N 1
ATOM 1712 C CA . ARG A 1 212 ? -68.403 -7.281 73.344 1.00 46.16 212 ARG A CA 1
ATOM 1713 C C . ARG A 1 212 ? -68.816 -8.125 72.138 1.00 46.16 212 ARG A C 1
ATOM 1715 O O . ARG A 1 212 ? -69.975 -8.035 71.749 1.00 46.16 212 ARG A O 1
ATOM 1722 N N . ARG A 1 213 ? -67.951 -9.031 71.652 1.00 38.94 213 ARG A N 1
ATOM 1723 C CA . ARG A 1 213 ? -68.296 -10.344 71.039 1.00 38.94 213 ARG A CA 1
ATOM 1724 C C . ARG A 1 213 ? -67.026 -11.169 70.735 1.00 38.94 213 ARG A C 1
ATOM 1726 O O . ARG A 1 213 ? -65.933 -10.634 70.865 1.00 38.94 213 ARG A O 1
ATOM 1733 N N . PRO A 1 214 ? -67.156 -12.493 70.528 1.00 39.16 214 PRO A N 1
ATOM 1734 C CA . PRO A 1 214 ? -66.441 -13.497 71.301 1.00 39.16 214 PRO A CA 1
ATOM 1735 C C . PRO A 1 214 ? -65.030 -13.773 70.787 1.00 39.16 214 PRO A C 1
ATOM 1737 O O . PRO A 1 214 ? -64.722 -13.627 69.609 1.00 39.16 214 PRO A O 1
ATOM 1740 N N . SER A 1 215 ? -64.214 -14.228 71.729 1.00 44.59 215 SER A N 1
ATOM 1741 C CA . SER A 1 215 ? -62.900 -14.840 71.593 1.00 44.59 215 SER A CA 1
ATOM 1742 C C . SER A 1 215 ? -62.797 -15.762 70.374 1.00 44.59 215 SER A C 1
ATOM 1744 O O . SER A 1 215 ? -63.192 -16.924 70.424 1.00 44.59 215 SER A O 1
ATOM 1746 N N . PHE A 1 216 ? -62.218 -15.234 69.296 1.00 41.84 216 PHE A N 1
ATOM 1747 C CA . PHE A 1 216 ? -61.531 -16.020 68.281 1.00 41.84 216 PHE A CA 1
ATOM 1748 C C . PHE A 1 216 ? -60.035 -15.901 68.568 1.00 41.84 216 PHE A C 1
ATOM 1750 O O . PHE A 1 216 ? -59.509 -14.807 68.777 1.00 41.84 216 PHE A O 1
ATOM 1757 N N . GLU A 1 217 ? -59.392 -17.052 68.678 1.00 38.81 217 GLU A N 1
ATOM 1758 C CA . GLU A 1 217 ? -58.021 -17.249 69.126 1.00 38.81 217 GLU A CA 1
ATOM 1759 C C . GLU A 1 217 ? -57.039 -16.293 68.434 1.00 38.81 217 GLU A C 1
ATOM 1761 O O . GLU A 1 217 ? -56.819 -16.341 67.226 1.00 38.81 217 GLU A O 1
ATOM 1766 N N . HIS A 1 218 ? -56.408 -15.418 69.216 1.00 47.84 218 HIS A N 1
ATOM 1767 C CA . HIS A 1 218 ? -55.203 -14.725 68.787 1.00 47.84 218 HIS A CA 1
ATOM 1768 C C . HIS A 1 218 ? -54.041 -15.720 68.750 1.00 47.84 218 HIS A C 1
ATOM 1770 O O . HIS A 1 218 ? -53.329 -15.898 69.733 1.00 47.84 218 HIS A O 1
ATOM 1776 N N . GLN A 1 219 ? -53.837 -16.336 67.588 1.00 46.66 219 GLN A N 1
ATOM 1777 C CA . GLN A 1 219 ? -52.507 -16.653 67.081 1.00 46.66 219 GLN A CA 1
ATOM 1778 C C . GLN A 1 219 ? -52.483 -16.489 65.551 1.00 46.66 219 GLN A C 1
ATOM 1780 O O . GLN A 1 219 ? -53.289 -17.116 64.870 1.00 46.66 219 GLN A O 1
ATOM 1785 N N . PRO A 1 220 ? -51.456 -15.851 64.966 1.00 52.75 220 PRO A N 1
ATOM 1786 C CA . PRO A 1 220 ? -50.703 -14.706 65.483 1.00 52.75 220 PRO A CA 1
ATOM 1787 C C . PRO A 1 220 ? -50.324 -13.713 64.356 1.00 52.75 220 PRO A C 1
ATOM 1789 O O . PRO A 1 220 ? -49.789 -14.101 63.316 1.00 52.75 220 PRO A O 1
ATOM 1792 N N . GLU A 1 221 ? -50.507 -12.410 64.577 1.00 58.09 221 GLU A N 1
ATOM 1793 C CA . GLU A 1 221 ? -49.927 -11.375 63.699 1.00 58.09 221 GLU A CA 1
ATOM 1794 C C . GLU A 1 221 ? -48.409 -11.566 63.520 1.00 58.09 221 GLU A C 1
ATOM 1796 O O . GLU A 1 221 ? -47.880 -11.294 62.448 1.00 58.09 221 GLU A O 1
ATOM 1801 N N . GLU A 1 222 ? -47.729 -12.137 64.521 1.00 60.41 222 GLU A N 1
ATOM 1802 C CA . GLU A 1 222 ? -46.310 -12.505 64.467 1.00 60.41 222 GLU A CA 1
ATOM 1803 C C . GLU A 1 222 ? -45.986 -13.610 63.442 1.00 60.41 222 GLU A C 1
ATOM 1805 O O . GLU A 1 222 ? -44.920 -13.545 62.842 1.00 60.41 222 GLU A O 1
ATOM 1810 N N . LYS A 1 223 ? -46.872 -14.591 63.169 1.00 65.94 223 LYS A N 1
ATOM 1811 C CA . LYS A 1 223 ? -46.620 -15.595 62.103 1.00 65.94 223 LYS A CA 1
ATOM 1812 C C . LYS A 1 223 ? -46.772 -14.960 60.731 1.00 65.94 223 LYS A C 1
ATOM 1814 O O . LYS A 1 223 ? -45.929 -15.194 59.889 1.00 65.94 223 LYS A O 1
ATOM 1819 N N . TYR A 1 224 ? -47.775 -14.107 60.513 1.00 70.75 224 TYR A N 1
ATOM 1820 C CA . TYR A 1 224 ? -47.895 -13.389 59.238 1.00 70.75 224 TYR A CA 1
ATOM 1821 C C . TYR A 1 224 ? -46.761 -12.381 59.034 1.00 70.75 224 TYR A C 1
ATOM 1823 O O . TYR A 1 224 ? -46.330 -12.171 57.906 1.00 70.75 224 TYR A O 1
ATOM 1831 N N . GLN A 1 225 ? -46.261 -11.750 60.098 1.00 74.88 225 GLN A N 1
ATOM 1832 C CA . GLN A 1 225 ? -45.072 -10.898 60.029 1.00 74.88 225 GLN A CA 1
ATOM 1833 C C . GLN A 1 225 ? -43.819 -11.718 59.721 1.00 74.88 225 GLN A C 1
ATOM 1835 O O . GLN A 1 225 ? -43.076 -11.338 58.825 1.00 74.88 225 GLN A O 1
ATOM 1840 N N . HIS A 1 226 ? -43.632 -12.859 60.387 1.00 76.12 226 HIS A N 1
ATOM 1841 C CA . HIS A 1 226 ? -42.523 -13.772 60.124 1.00 76.12 226 HIS A CA 1
ATOM 1842 C C . HIS A 1 226 ? -42.582 -14.357 58.707 1.00 76.12 226 HIS A C 1
ATOM 1844 O O . HIS A 1 226 ? -41.583 -14.340 58.002 1.00 76.12 226 HIS A O 1
ATOM 1850 N N . ASP A 1 227 ? -43.755 -14.792 58.246 1.00 83.75 227 ASP A N 1
ATOM 1851 C CA . ASP A 1 227 ? -43.963 -15.312 56.894 1.00 83.75 227 ASP A CA 1
ATOM 1852 C C . ASP A 1 227 ? -43.722 -14.221 55.841 1.00 83.75 227 ASP A C 1
ATOM 1854 O O . ASP A 1 227 ? -43.085 -14.489 54.825 1.00 83.75 227 ASP A O 1
ATOM 1858 N N . ASN A 1 228 ? -44.157 -12.976 56.085 1.00 85.25 228 ASN A N 1
ATOM 1859 C CA . ASN A 1 228 ? -43.832 -11.838 55.217 1.00 85.25 228 ASN A CA 1
ATOM 1860 C C . ASN A 1 228 ? -42.330 -11.524 55.214 1.00 85.25 228 ASN A C 1
ATOM 1862 O O . ASN A 1 228 ? -41.792 -11.211 54.157 1.00 85.25 228 ASN A O 1
ATOM 1866 N N . GLU A 1 229 ? -41.655 -11.626 56.360 1.00 87.38 229 GLU A N 1
ATOM 1867 C CA . GLU A 1 229 ? -40.212 -11.411 56.491 1.00 87.38 229 GLU A CA 1
ATOM 1868 C C . GLU A 1 229 ? -39.419 -12.503 55.745 1.00 87.38 229 GLU A C 1
ATOM 1870 O O . GLU A 1 229 ? -38.498 -12.211 54.976 1.00 87.38 229 GLU A O 1
ATOM 1875 N N . VAL A 1 230 ? -39.853 -13.760 55.864 1.00 88.75 230 VAL A N 1
ATOM 1876 C CA . VAL A 1 230 ? -39.334 -14.908 55.108 1.00 88.75 230 VAL A CA 1
ATOM 1877 C C . VAL A 1 230 ? -39.582 -14.737 53.606 1.00 88.75 230 VAL A C 1
ATOM 1879 O O . VAL A 1 230 ? -38.665 -14.945 52.812 1.00 88.75 230 VAL A O 1
ATOM 1882 N N . LEU A 1 231 ? -40.776 -14.295 53.198 1.00 91.50 231 LEU A N 1
ATOM 1883 C CA . LEU A 1 231 ? -41.103 -13.980 51.803 1.00 91.50 231 LEU A CA 1
ATOM 1884 C C . LEU A 1 231 ? -40.237 -12.837 51.260 1.00 91.50 231 LEU A C 1
ATOM 1886 O O . LEU A 1 231 ? -39.759 -12.933 50.131 1.00 91.50 231 LEU A O 1
ATOM 1890 N N . THR A 1 232 ? -39.978 -11.782 52.040 1.00 92.38 232 THR A N 1
ATOM 1891 C CA . THR A 1 232 ? -39.074 -10.699 51.619 1.00 92.38 232 THR A CA 1
ATOM 1892 C C . THR A 1 232 ? -37.643 -11.182 51.445 1.00 92.38 232 THR A C 1
ATOM 1894 O O . THR A 1 232 ? -37.046 -10.901 50.410 1.00 92.38 232 THR A O 1
ATOM 1897 N N . LEU A 1 233 ? -37.116 -11.983 52.378 1.00 92.06 233 LEU A N 1
ATOM 1898 C CA . LEU A 1 233 ? -35.784 -12.579 52.247 1.00 92.06 233 LEU A CA 1
ATOM 1899 C C . LEU A 1 233 ? -35.707 -13.526 51.041 1.00 92.06 233 LEU A C 1
ATOM 1901 O O . LEU A 1 233 ? -34.698 -13.560 50.337 1.00 92.06 233 LEU A O 1
ATOM 1905 N N . GLN A 1 234 ? -36.782 -14.264 50.753 1.00 93.56 234 GLN A N 1
ATOM 1906 C CA . GLN A 1 234 ? -36.862 -15.115 49.571 1.00 93.56 234 GLN A CA 1
ATOM 1907 C C . GLN A 1 234 ? -36.850 -14.284 48.282 1.00 93.56 234 GLN A C 1
ATOM 1909 O O . GLN A 1 234 ? -36.083 -14.599 47.372 1.00 93.56 234 GLN A O 1
ATOM 1914 N N . VAL A 1 235 ? -37.628 -13.200 48.213 1.00 94.00 235 VAL A N 1
ATOM 1915 C CA . VAL A 1 235 ? -37.625 -12.261 47.080 1.00 94.00 235 VAL A CA 1
ATOM 1916 C C . VAL A 1 235 ? -36.251 -11.617 46.902 1.00 94.00 235 VAL A C 1
ATOM 1918 O O . VAL A 1 235 ? -35.755 -11.582 45.780 1.00 94.00 235 VAL A O 1
ATOM 1921 N N . GLU A 1 236 ? -35.600 -11.174 47.977 1.00 92.75 236 GLU A N 1
ATOM 1922 C CA . GLU A 1 236 ? -34.246 -10.610 47.932 1.00 92.75 236 GLU A CA 1
ATOM 1923 C C . GLU A 1 236 ? -33.215 -11.640 47.454 1.00 92.75 236 GLU A C 1
ATOM 1925 O O . GLU A 1 236 ? -32.378 -11.328 46.606 1.00 92.75 236 GLU A O 1
ATOM 1930 N N . SER A 1 237 ? -33.305 -12.889 47.921 1.00 92.12 237 SER A N 1
ATOM 1931 C CA . SER A 1 237 ? -32.414 -13.966 47.479 1.00 92.12 237 SER A CA 1
ATOM 1932 C C . SER A 1 237 ? -32.595 -14.295 45.993 1.00 92.12 237 SER A C 1
ATOM 1934 O O . SER A 1 237 ? -31.610 -14.445 45.272 1.00 92.12 237 SER A O 1
ATOM 1936 N N . LEU A 1 238 ? -33.841 -14.341 45.507 1.00 93.81 238 LEU A N 1
ATOM 1937 C CA . LEU A 1 238 ? -34.154 -14.585 44.099 1.00 93.81 238 LEU A CA 1
ATOM 1938 C C . LEU A 1 238 ? -33.739 -13.395 43.224 1.00 93.81 238 LEU A C 1
ATOM 1940 O O . LEU A 1 238 ? -33.212 -13.594 42.131 1.00 93.81 238 LEU A O 1
ATOM 1944 N N . GLN A 1 239 ? -33.904 -12.162 43.708 1.00 94.12 239 GLN A N 1
ATOM 1945 C CA . GLN A 1 239 ? -33.400 -10.962 43.037 1.00 94.12 239 GLN A CA 1
ATOM 1946 C C . GLN A 1 239 ? -31.870 -10.966 42.945 1.00 94.12 239 GLN A C 1
ATOM 1948 O O . GLN A 1 239 ? -31.332 -10.662 41.881 1.00 94.12 239 GLN A O 1
ATOM 1953 N N . ALA A 1 240 ? -31.166 -11.357 44.011 1.00 91.81 240 ALA A N 1
ATOM 1954 C CA . ALA A 1 240 ? -29.711 -11.493 44.004 1.00 91.81 240 ALA A CA 1
ATOM 1955 C C . ALA A 1 240 ? -29.242 -12.596 43.039 1.00 91.81 240 ALA A C 1
ATOM 1957 O O . ALA A 1 240 ? -28.296 -12.384 42.284 1.00 91.81 240 ALA A O 1
ATOM 1958 N N . GLN A 1 241 ? -29.934 -13.742 42.998 1.00 93.44 241 GLN A N 1
ATOM 1959 C CA . GLN A 1 241 ? -29.645 -14.817 42.043 1.00 93.44 241 GLN A CA 1
ATOM 1960 C C . GLN A 1 241 ? -29.844 -14.370 40.590 1.00 93.44 241 GLN A C 1
ATOM 1962 O O . GLN A 1 241 ? -28.985 -14.638 39.753 1.00 93.44 241 GLN A O 1
ATOM 1967 N N . LEU A 1 242 ? -30.934 -13.659 40.282 1.00 94.44 242 LEU A N 1
ATOM 1968 C CA . LEU A 1 242 ? -31.167 -13.106 38.944 1.00 94.44 242 LEU A CA 1
ATOM 1969 C C . LEU A 1 242 ? -30.132 -12.037 38.575 1.00 94.44 242 LEU A C 1
ATOM 1971 O O . LEU A 1 242 ? -29.683 -11.996 37.431 1.00 94.44 242 LEU A O 1
ATOM 1975 N N . ALA A 1 243 ? -29.722 -11.197 39.529 1.00 93.31 243 ALA A N 1
ATOM 1976 C CA . ALA A 1 243 ? -28.690 -10.188 39.313 1.00 93.31 243 ALA A CA 1
ATOM 1977 C C . ALA A 1 243 ? -27.318 -10.819 39.027 1.00 93.31 243 ALA A C 1
ATOM 1979 O O . ALA A 1 243 ? -26.645 -10.407 38.083 1.00 93.31 243 ALA A O 1
ATOM 1980 N N . GLU A 1 244 ? -26.920 -11.843 39.786 1.00 93.81 244 GLU A N 1
ATOM 1981 C CA . GLU A 1 244 ? -25.676 -12.582 39.541 1.00 93.81 244 GLU A CA 1
ATOM 1982 C C . GLU A 1 244 ? -25.734 -13.388 38.237 1.00 93.81 244 GLU A C 1
ATOM 1984 O O . GLU A 1 244 ? -24.764 -13.386 37.485 1.00 93.81 244 GLU A O 1
ATOM 1989 N N . GLN A 1 245 ? -26.872 -14.003 37.886 1.00 94.31 245 GLN A N 1
ATOM 1990 C CA . GLN A 1 245 ? -27.030 -14.638 36.570 1.00 94.31 245 GLN A CA 1
ATOM 1991 C C . GLN A 1 245 ? -26.909 -13.629 35.424 1.00 94.31 245 GLN A C 1
ATOM 1993 O O . GLN A 1 245 ? -26.229 -13.906 34.438 1.00 94.31 245 GLN A O 1
ATOM 1998 N N . ALA A 1 246 ? -27.522 -12.449 35.551 1.00 94.25 246 ALA A N 1
ATOM 1999 C CA . ALA A 1 246 ? -27.398 -11.388 34.555 1.00 94.25 246 ALA A CA 1
ATOM 2000 C C . ALA A 1 246 ? -25.952 -10.878 34.445 1.00 94.25 246 ALA A C 1
ATOM 2002 O O . ALA A 1 246 ? -25.469 -10.616 33.343 1.00 94.25 246 ALA A O 1
ATOM 2003 N N . LYS A 1 247 ? -25.245 -10.774 35.575 1.00 95.31 247 LYS A N 1
ATOM 2004 C CA . LYS A 1 247 ? -23.837 -10.380 35.622 1.00 95.31 247 LYS A CA 1
ATOM 2005 C C . LYS A 1 247 ? -22.932 -11.425 34.969 1.00 95.31 247 LYS A C 1
ATOM 2007 O O . LYS A 1 247 ? -22.142 -11.058 34.109 1.00 95.31 247 LYS A O 1
ATOM 2012 N N . LEU A 1 248 ? -23.101 -12.708 35.293 1.00 95.50 248 LEU A N 1
ATOM 2013 C CA . LEU A 1 248 ? -22.363 -13.812 34.671 1.00 95.50 248 LEU A CA 1
ATOM 2014 C C . LEU A 1 248 ? -22.631 -13.904 33.166 1.00 95.50 248 LEU A C 1
ATOM 2016 O O . LEU A 1 248 ? -21.696 -14.064 32.389 1.00 95.50 248 LEU A O 1
ATOM 2020 N N . ALA A 1 249 ? -23.889 -13.764 32.738 1.00 93.69 249 ALA A N 1
ATOM 2021 C CA . ALA A 1 249 ? -24.238 -13.750 31.319 1.00 93.69 249 ALA A CA 1
ATOM 2022 C C . ALA A 1 249 ? -23.574 -12.572 30.591 1.00 93.69 249 ALA A C 1
ATOM 2024 O O . ALA A 1 249 ? -23.071 -12.736 29.481 1.00 93.69 249 ALA A O 1
ATOM 2025 N N . LYS A 1 250 ? -23.520 -11.397 31.229 1.00 95.06 250 LYS A N 1
ATOM 2026 C CA . LYS A 1 250 ? -22.817 -10.234 30.687 1.00 95.06 250 LYS A CA 1
ATOM 2027 C C . LYS A 1 250 ? -21.309 -10.469 30.603 1.00 95.06 250 LYS A C 1
ATOM 2029 O O . LYS A 1 250 ? -20.740 -10.249 29.545 1.00 95.06 250 LYS A O 1
ATOM 2034 N N . GLU A 1 251 ? -20.679 -10.968 31.663 1.00 94.88 251 GLU A N 1
ATOM 2035 C CA . GLU A 1 251 ? -19.248 -11.305 31.671 1.00 94.88 251 GLU A CA 1
ATOM 2036 C C . GLU A 1 251 ? -18.907 -12.363 30.609 1.00 94.88 251 GLU A C 1
ATOM 2038 O O . GLU A 1 251 ? -17.879 -12.260 29.943 1.00 94.88 251 GLU A O 1
ATOM 2043 N N . GLN A 1 252 ? -19.788 -13.345 30.390 1.00 94.12 252 GLN A N 1
ATOM 2044 C CA . GLN A 1 252 ? -19.637 -14.338 29.327 1.00 94.12 252 GLN A CA 1
ATOM 2045 C C . GLN A 1 252 ? -19.717 -13.700 27.934 1.00 94.12 252 GLN A C 1
ATOM 2047 O O . GLN A 1 252 ? -18.901 -14.025 27.072 1.00 94.12 252 GLN A O 1
ATOM 2052 N N . ILE A 1 253 ? -20.677 -12.799 27.701 1.00 92.75 253 ILE A N 1
ATOM 2053 C CA . ILE A 1 253 ? -20.789 -12.058 26.437 1.00 92.75 253 ILE A CA 1
ATOM 2054 C C . ILE A 1 253 ? -19.549 -11.186 26.228 1.00 92.75 253 ILE A C 1
ATOM 2056 O O . ILE A 1 253 ? -18.950 -11.253 25.160 1.00 92.75 253 ILE A O 1
ATOM 2060 N N . ASP A 1 254 ? -19.125 -10.431 27.241 1.00 91.81 254 ASP A N 1
ATOM 2061 C CA . ASP A 1 254 ? -17.961 -9.545 27.170 1.00 91.81 254 ASP A CA 1
ATOM 2062 C C . ASP A 1 254 ? -16.675 -10.345 26.878 1.00 91.81 254 ASP A C 1
ATOM 2064 O O . ASP A 1 254 ? -15.894 -9.963 26.007 1.00 91.81 254 ASP A O 1
ATOM 2068 N N . ALA A 1 255 ? -16.485 -11.508 27.517 1.00 92.19 255 ALA A N 1
ATOM 2069 C CA . ALA A 1 255 ? -15.352 -12.397 27.250 1.00 92.19 255 ALA A CA 1
ATOM 2070 C C . ALA A 1 255 ? -15.360 -12.965 25.819 1.00 92.19 255 ALA A C 1
ATOM 2072 O O . ALA A 1 255 ? -14.314 -13.028 25.173 1.00 92.19 255 ALA A O 1
ATOM 2073 N N . LEU A 1 256 ? -16.530 -13.362 25.303 1.00 93.75 256 LEU A N 1
ATOM 2074 C CA . LEU A 1 256 ? -16.673 -13.846 23.924 1.00 93.75 256 LEU A CA 1
ATOM 2075 C C . LEU A 1 256 ? -16.479 -12.727 22.893 1.00 93.75 256 LEU A C 1
ATOM 2077 O O . LEU A 1 256 ? -15.920 -12.972 21.824 1.00 93.75 256 LEU A O 1
ATOM 2081 N N . MET A 1 257 ? -16.924 -11.508 23.200 1.00 92.00 257 MET A N 1
ATOM 2082 C CA . MET A 1 257 ? -16.720 -10.336 22.350 1.00 92.00 257 MET A CA 1
ATOM 2083 C C . MET A 1 257 ? -15.243 -9.944 22.288 1.00 92.00 257 MET A C 1
ATOM 2085 O O . MET A 1 257 ? -14.752 -9.661 21.198 1.00 92.00 257 MET A O 1
ATOM 2089 N N . GLU A 1 258 ? -14.520 -9.993 23.408 1.00 89.62 258 GLU A N 1
ATOM 2090 C CA . GLU A 1 258 ? -13.079 -9.724 23.421 1.00 89.62 258 GLU A CA 1
ATOM 2091 C C . GLU A 1 258 ? -12.286 -10.829 22.696 1.00 89.62 258 GLU A C 1
ATOM 2093 O O . GLU A 1 258 ? -11.406 -10.516 21.901 1.00 89.62 258 GLU A O 1
ATOM 2098 N N . ASP A 1 259 ? -12.635 -12.115 22.858 1.00 91.31 259 ASP A N 1
ATOM 2099 C CA . ASP A 1 259 ? -12.021 -13.215 22.084 1.00 91.31 259 ASP A CA 1
ATOM 2100 C C . ASP A 1 259 ? -12.274 -13.065 20.574 1.00 91.31 259 ASP A C 1
ATOM 2102 O O . ASP A 1 259 ? -11.366 -13.233 19.755 1.00 91.31 259 ASP A O 1
ATOM 2106 N N . ARG A 1 260 ? -13.500 -12.691 20.186 1.00 90.06 260 ARG A N 1
ATOM 2107 C CA . ARG A 1 260 ? -13.828 -12.375 18.791 1.00 90.06 260 ARG A CA 1
ATOM 2108 C C . ARG A 1 260 ? -13.003 -11.195 18.281 1.00 90.06 260 ARG A C 1
ATOM 2110 O O . ARG A 1 260 ? -12.446 -11.292 17.191 1.00 90.06 260 ARG A O 1
ATOM 2117 N N . ARG A 1 261 ? -12.895 -10.121 19.064 1.00 93.69 261 ARG A N 1
ATOM 2118 C CA . ARG A 1 261 ? -12.121 -8.928 18.715 1.00 93.69 261 ARG A CA 1
ATOM 2119 C C . ARG A 1 261 ? -10.642 -9.256 18.515 1.00 93.69 261 ARG A C 1
ATOM 2121 O O . ARG A 1 261 ? -10.079 -8.878 17.494 1.00 93.69 261 ARG A O 1
ATOM 2128 N N . VAL A 1 262 ? -10.023 -10.004 19.430 1.00 89.31 262 VAL A N 1
ATOM 2129 C CA . VAL A 1 262 ? -8.619 -10.432 19.299 1.00 89.31 262 VAL A CA 1
ATOM 2130 C C . VAL A 1 262 ? -8.425 -11.278 18.039 1.00 89.31 262 VAL A C 1
ATOM 2132 O O . VAL A 1 262 ? -7.470 -11.065 17.295 1.00 89.31 262 VAL A O 1
ATOM 2135 N N . LYS A 1 263 ? -9.348 -12.201 17.739 1.00 86.94 263 LYS A N 1
ATOM 2136 C CA . LYS A 1 263 ? -9.300 -13.005 16.505 1.00 86.94 263 LYS A CA 1
ATOM 2137 C C . LYS A 1 263 ? -9.440 -12.161 15.241 1.00 86.94 263 LYS A C 1
ATOM 2139 O O . LYS A 1 263 ? -8.749 -12.441 14.263 1.00 86.94 263 LYS A O 1
ATOM 2144 N N . GLU A 1 264 ? -10.316 -11.160 15.247 1.00 87.56 264 GLU A N 1
ATOM 2145 C CA . GLU A 1 264 ? -10.475 -10.215 14.138 1.00 87.56 264 GLU A CA 1
ATOM 2146 C C . GLU A 1 264 ? -9.197 -9.376 13.953 1.00 87.56 264 GLU A C 1
ATOM 2148 O O . GLU A 1 264 ? -8.659 -9.341 12.847 1.00 87.56 264 GLU A O 1
ATOM 2153 N N . GLU A 1 265 ? -8.624 -8.817 15.024 1.00 91.69 265 GLU A N 1
ATOM 2154 C CA . GLU A 1 265 ? -7.351 -8.076 14.986 1.00 91.69 265 GLU A CA 1
ATOM 2155 C C . GLU A 1 265 ? -6.178 -8.960 14.494 1.00 91.69 265 GLU A C 1
ATOM 2157 O O . GLU A 1 265 ? -5.373 -8.555 13.645 1.00 91.69 265 GLU A O 1
ATOM 2162 N N . GLU A 1 266 ? -6.079 -10.209 14.956 1.00 89.19 266 GLU A N 1
ATOM 2163 C CA . GLU A 1 266 ? -5.083 -11.171 14.470 1.00 89.19 266 GLU A CA 1
ATOM 2164 C C . GLU A 1 266 ? -5.279 -11.538 12.994 1.00 89.19 266 GLU A C 1
ATOM 2166 O O . GLU A 1 266 ? -4.306 -11.679 12.245 1.00 89.19 266 GLU A O 1
ATOM 2171 N N . TYR A 1 267 ? -6.527 -11.726 12.567 1.00 87.50 267 TYR A N 1
ATOM 2172 C CA . TYR A 1 267 ? -6.852 -12.016 11.177 1.00 87.50 267 TYR A CA 1
ATOM 2173 C C . TYR A 1 267 ? -6.492 -10.830 10.281 1.00 87.50 267 TYR A C 1
ATOM 2175 O O . TYR A 1 267 ? -5.819 -11.021 9.269 1.00 87.50 267 TYR A O 1
ATOM 2183 N N . GLU A 1 268 ? -6.834 -9.606 10.683 1.00 90.44 268 GLU A N 1
ATOM 2184 C CA . GLU A 1 268 ? -6.460 -8.387 9.968 1.00 90.44 268 GLU A CA 1
ATOM 2185 C C . GLU A 1 268 ? -4.945 -8.218 9.867 1.00 90.44 268 GLU A C 1
ATOM 2187 O O . GLU A 1 268 ? -4.427 -7.897 8.802 1.00 90.44 268 GLU A O 1
ATOM 2192 N N . THR A 1 269 ? -4.196 -8.447 10.947 1.00 88.69 269 THR A N 1
ATOM 2193 C CA . THR A 1 269 ? -2.728 -8.321 10.908 1.00 88.69 269 THR A CA 1
ATOM 2194 C C . THR A 1 269 ? -2.064 -9.391 10.040 1.00 88.69 269 THR A C 1
ATOM 2196 O O . THR A 1 269 ? -1.015 -9.129 9.448 1.00 88.69 269 THR A O 1
ATOM 2199 N N . ARG A 1 270 ? -2.633 -10.601 9.939 1.00 90.94 270 ARG A N 1
ATOM 2200 C CA . ARG A 1 270 ? -2.194 -11.622 8.969 1.00 90.94 270 ARG A CA 1
ATOM 2201 C C . ARG A 1 270 ? -2.532 -11.193 7.547 1.00 90.94 270 ARG A C 1
ATOM 2203 O O . ARG A 1 270 ? -1.634 -11.144 6.714 1.00 90.94 270 ARG A O 1
ATOM 2210 N N . ARG A 1 271 ? -3.784 -10.796 7.317 1.00 90.81 271 ARG A N 1
ATOM 2211 C CA . ARG A 1 271 ? -4.283 -10.329 6.024 1.00 90.81 271 ARG A CA 1
ATOM 2212 C C . ARG A 1 271 ? -3.449 -9.164 5.487 1.00 90.81 271 ARG A C 1
ATOM 2214 O O . ARG A 1 271 ? -2.937 -9.277 4.385 1.00 90.81 271 ARG A O 1
ATOM 2221 N N . ARG A 1 272 ? -3.182 -8.130 6.296 1.00 90.44 272 ARG A N 1
ATOM 2222 C CA . ARG A 1 272 ? -2.314 -6.992 5.924 1.00 90.44 272 ARG A CA 1
ATOM 2223 C C . ARG A 1 272 ? -0.901 -7.431 5.535 1.00 90.44 272 ARG A C 1
ATOM 2225 O O . ARG A 1 272 ? -0.331 -6.904 4.588 1.00 90.44 272 ARG A O 1
ATOM 2232 N N . ARG A 1 273 ? -0.309 -8.393 6.257 1.00 93.12 273 ARG A N 1
ATOM 2233 C CA . ARG A 1 273 ? 1.025 -8.926 5.919 1.00 93.12 273 ARG A CA 1
ATOM 2234 C C . ARG A 1 273 ? 1.017 -9.691 4.600 1.00 93.12 273 ARG A C 1
ATOM 2236 O O . ARG A 1 273 ? 1.959 -9.556 3.822 1.00 93.12 273 ARG A O 1
ATOM 2243 N N . ASP A 1 274 ? -0.015 -10.493 4.370 1.00 91.50 274 ASP A N 1
ATOM 2244 C CA . ASP A 1 274 ? -0.168 -11.256 3.136 1.00 91.50 274 ASP A CA 1
ATOM 2245 C C . ASP A 1 274 ? -0.449 -10.326 1.945 1.00 91.50 274 ASP A C 1
ATOM 2247 O O . ASP A 1 274 ? 0.191 -10.473 0.907 1.00 91.50 274 ASP A O 1
ATOM 2251 N N . GLU A 1 275 ? -1.306 -9.316 2.113 1.00 90.56 275 GLU A N 1
ATOM 2252 C CA . GLU A 1 275 ? -1.580 -8.260 1.128 1.00 90.56 275 GLU A CA 1
ATOM 2253 C C . GLU A 1 275 ? -0.314 -7.476 0.771 1.00 90.56 275 GLU A C 1
ATOM 2255 O O . GLU A 1 275 ? 0.006 -7.326 -0.408 1.00 90.56 275 GLU A O 1
ATOM 2260 N N . GLU A 1 276 ? 0.469 -7.052 1.767 1.00 93.25 276 GLU A N 1
ATOM 2261 C CA . GLU A 1 276 ? 1.740 -6.360 1.542 1.00 93.25 276 GLU A CA 1
ATOM 2262 C C . GLU A 1 276 ? 2.742 -7.250 0.797 1.00 93.25 276 GLU A C 1
ATOM 2264 O O . GLU A 1 276 ? 3.418 -6.816 -0.137 1.00 93.25 276 GLU A O 1
ATOM 2269 N N . LYS A 1 277 ? 2.816 -8.533 1.161 1.00 96.19 277 LYS A N 1
ATOM 2270 C CA . LYS A 1 277 ? 3.674 -9.495 0.470 1.00 96.19 277 LYS A CA 1
ATOM 2271 C C . LYS A 1 277 ? 3.233 -9.700 -0.978 1.00 96.19 277 LYS A C 1
ATOM 2273 O O . LYS A 1 277 ? 4.092 -9.755 -1.857 1.00 96.19 277 LYS A O 1
ATOM 2278 N N . ILE A 1 278 ? 1.929 -9.803 -1.232 1.00 92.75 278 ILE A N 1
ATOM 2279 C CA . ILE A 1 278 ? 1.368 -9.893 -2.584 1.00 92.75 278 ILE A CA 1
ATOM 2280 C C . ILE A 1 278 ? 1.715 -8.627 -3.368 1.00 92.75 278 ILE A C 1
ATOM 2282 O O . ILE A 1 278 ? 2.208 -8.744 -4.484 1.00 92.75 278 ILE A O 1
ATOM 2286 N N . ARG A 1 279 ? 1.557 -7.437 -2.778 1.00 92.94 279 ARG A N 1
ATOM 2287 C CA . ARG A 1 279 ? 1.918 -6.155 -3.399 1.00 92.94 279 ARG A CA 1
ATOM 2288 C C . ARG A 1 279 ? 3.386 -6.125 -3.823 1.00 92.94 279 ARG A C 1
ATOM 2290 O O . ARG A 1 279 ? 3.674 -5.881 -4.991 1.00 92.94 279 ARG A O 1
ATOM 2297 N N . ILE A 1 280 ? 4.300 -6.452 -2.907 1.00 95.12 280 ILE A N 1
ATOM 2298 C CA . ILE A 1 280 ? 5.743 -6.486 -3.187 1.00 95.12 280 ILE A CA 1
ATOM 2299 C C . ILE A 1 280 ? 6.068 -7.506 -4.286 1.00 95.12 280 ILE A C 1
ATOM 2301 O O . ILE A 1 280 ? 6.907 -7.240 -5.145 1.00 95.12 280 ILE A O 1
ATOM 2305 N N . LEU A 1 281 ? 5.453 -8.693 -4.256 1.00 95.31 281 LEU A N 1
ATOM 2306 C CA . LEU A 1 281 ? 5.692 -9.724 -5.267 1.00 95.31 281 LEU A CA 1
ATOM 2307 C C . LEU A 1 281 ? 5.142 -9.324 -6.639 1.00 95.31 281 LEU A C 1
ATOM 2309 O O . LEU A 1 281 ? 5.822 -9.560 -7.631 1.00 95.31 281 LEU A O 1
ATOM 2313 N N . THR A 1 282 ? 3.971 -8.688 -6.704 1.00 92.69 282 THR A N 1
ATOM 2314 C CA . THR A 1 282 ? 3.408 -8.157 -7.952 1.00 92.69 282 THR A CA 1
ATOM 2315 C C . THR A 1 282 ? 4.276 -7.041 -8.525 1.00 92.69 282 THR A C 1
ATOM 2317 O O . THR A 1 282 ? 4.574 -7.059 -9.713 1.00 92.69 282 THR A O 1
ATOM 2320 N N . GLU A 1 283 ? 4.745 -6.107 -7.695 1.00 94.19 283 GLU A N 1
ATOM 2321 C CA . GLU A 1 283 ? 5.617 -5.019 -8.149 1.00 94.19 283 GLU A CA 1
ATOM 2322 C C . GLU A 1 283 ? 6.970 -5.551 -8.642 1.00 94.19 283 GLU A C 1
ATOM 2324 O O . GLU A 1 283 ? 7.477 -5.122 -9.676 1.00 94.19 283 GLU A O 1
ATOM 2329 N N . LYS A 1 284 ? 7.552 -6.526 -7.932 1.00 96.56 284 LYS A N 1
ATOM 2330 C CA . LYS A 1 284 ? 8.775 -7.205 -8.382 1.00 96.56 284 LYS A CA 1
ATOM 2331 C C . LYS A 1 284 ? 8.560 -7.940 -9.697 1.00 96.56 284 LYS A C 1
ATOM 2333 O O . LYS A 1 284 ? 9.419 -7.843 -10.563 1.00 96.56 284 LYS A O 1
ATOM 2338 N N . LEU A 1 285 ? 7.439 -8.648 -9.840 1.00 95.69 285 LEU A N 1
ATOM 2339 C CA . LEU A 1 285 ? 7.089 -9.345 -11.075 1.00 95.69 285 LEU A CA 1
ATOM 2340 C C . LEU A 1 285 ? 7.020 -8.358 -12.244 1.00 95.69 285 LEU A C 1
ATOM 2342 O O . LEU A 1 285 ? 7.707 -8.576 -13.238 1.00 95.69 285 LEU A O 1
ATOM 2346 N N . HIS A 1 286 ? 6.290 -7.253 -12.082 1.00 94.69 286 HIS A N 1
ATOM 2347 C CA . HIS A 1 286 ? 6.159 -6.224 -13.111 1.00 94.69 286 HIS A CA 1
ATOM 2348 C C . HIS A 1 286 ? 7.521 -5.628 -13.497 1.00 94.69 286 HIS A C 1
ATOM 2350 O O . HIS A 1 286 ? 7.898 -5.685 -14.661 1.00 94.69 286 HIS A O 1
ATOM 2356 N N . LYS A 1 287 ? 8.343 -5.223 -12.516 1.00 96.44 287 LYS A N 1
ATOM 2357 C CA . LYS A 1 287 ? 9.710 -4.726 -12.768 1.00 96.44 287 LYS A CA 1
ATOM 2358 C C . LYS A 1 287 ? 10.583 -5.732 -13.516 1.00 96.44 287 LYS A C 1
ATOM 2360 O O . LYS A 1 287 ? 11.356 -5.351 -14.386 1.00 96.44 287 LYS A O 1
ATOM 2365 N N . THR A 1 288 ? 10.506 -7.017 -13.165 1.00 95.56 288 THR A N 1
ATOM 2366 C CA . THR A 1 288 ? 11.276 -8.051 -13.875 1.00 95.56 288 THR A CA 1
ATOM 2367 C C . THR A 1 288 ? 10.755 -8.310 -15.286 1.00 95.56 288 THR A C 1
ATOM 2369 O O . THR A 1 288 ? 11.553 -8.654 -16.150 1.00 95.56 288 THR A O 1
ATOM 2372 N N . GLN A 1 289 ? 9.451 -8.140 -15.526 1.00 95.44 289 GLN A N 1
ATOM 2373 C CA . GLN A 1 289 ? 8.854 -8.231 -16.859 1.00 95.44 289 GLN A CA 1
ATOM 2374 C C . GLN A 1 289 ? 9.282 -7.050 -17.735 1.00 95.44 289 GLN A C 1
ATOM 2376 O O . GLN A 1 289 ? 9.679 -7.283 -18.871 1.00 95.44 289 GLN A O 1
ATOM 2381 N N . ASP A 1 290 ? 9.304 -5.832 -17.190 1.00 96.19 290 ASP A N 1
ATOM 2382 C CA . ASP A 1 290 ? 9.775 -4.639 -17.907 1.00 96.19 290 ASP A CA 1
ATOM 2383 C C . ASP A 1 290 ? 11.258 -4.755 -18.270 1.00 96.19 290 ASP A C 1
ATOM 2385 O O . ASP A 1 290 ? 11.628 -4.613 -19.430 1.00 96.19 290 ASP A O 1
ATOM 2389 N N . LEU A 1 291 ? 12.108 -5.136 -17.308 1.00 97.12 291 LEU A N 1
ATOM 2390 C CA . LEU A 1 291 ? 13.535 -5.362 -17.569 1.00 97.12 291 LEU A CA 1
ATOM 2391 C C . LEU A 1 291 ? 13.770 -6.458 -18.615 1.00 97.12 291 LEU A C 1
ATOM 2393 O O . LEU A 1 291 ? 14.696 -6.358 -19.417 1.00 97.12 291 LEU A O 1
ATOM 2397 N N . LEU A 1 292 ? 12.959 -7.520 -18.598 1.00 96.44 292 LEU A N 1
ATOM 2398 C CA . LEU A 1 292 ? 13.039 -8.579 -19.601 1.00 96.44 292 LEU A CA 1
ATOM 2399 C C . LEU A 1 292 ? 12.606 -8.071 -20.979 1.00 96.44 292 LEU A C 1
ATOM 2401 O O . LEU A 1 292 ? 13.253 -8.418 -21.967 1.00 96.44 292 LEU A O 1
ATOM 2405 N N . TYR A 1 293 ? 11.542 -7.268 -21.051 1.00 97.25 293 TYR A N 1
ATOM 2406 C CA . TYR A 1 293 ? 11.088 -6.641 -22.288 1.00 97.25 293 TYR A CA 1
ATOM 2407 C C . TYR A 1 293 ? 12.177 -5.734 -22.863 1.00 97.25 293 TYR A C 1
ATOM 2409 O O . TYR A 1 293 ? 12.599 -5.963 -23.994 1.00 97.25 293 TYR A O 1
ATOM 2417 N N . ASP A 1 294 ? 12.692 -4.791 -22.072 1.00 97.00 294 ASP A N 1
ATOM 2418 C CA . ASP A 1 294 ? 13.727 -3.844 -22.497 1.00 97.00 294 ASP A CA 1
ATOM 2419 C C . ASP A 1 294 ? 14.995 -4.586 -22.939 1.00 97.00 294 ASP A C 1
ATOM 2421 O O . ASP A 1 294 ? 15.478 -4.390 -24.049 1.00 97.00 294 ASP A O 1
ATOM 2425 N N . SER A 1 295 ? 15.474 -5.549 -22.142 1.00 97.31 295 SER A N 1
ATOM 2426 C CA . SER A 1 295 ? 16.660 -6.337 -22.501 1.00 97.31 295 SER A CA 1
ATOM 2427 C C . SER A 1 295 ? 16.464 -7.176 -23.768 1.00 97.31 295 SER A C 1
ATOM 2429 O O . SER A 1 295 ? 17.419 -7.369 -24.523 1.00 97.31 295 SER A O 1
ATOM 2431 N N . THR A 1 296 ? 15.267 -7.723 -23.993 1.00 96.69 296 THR A N 1
ATOM 2432 C CA . THR A 1 296 ? 14.975 -8.513 -25.199 1.00 96.69 296 THR A CA 1
ATOM 2433 C C . THR A 1 296 ? 14.847 -7.601 -26.414 1.00 96.69 296 THR A C 1
ATOM 2435 O O . THR A 1 296 ? 15.340 -7.947 -27.487 1.00 96.69 296 THR A O 1
ATOM 2438 N N . LYS A 1 297 ? 14.236 -6.426 -26.242 1.00 97.00 297 LYS A N 1
ATOM 2439 C CA . LYS A 1 297 ? 14.114 -5.399 -27.272 1.00 97.00 297 LYS A CA 1
ATOM 2440 C C . LYS A 1 297 ? 15.491 -4.908 -27.709 1.00 97.00 297 LYS A C 1
ATOM 2442 O O . LYS A 1 297 ? 15.804 -5.000 -28.891 1.00 97.00 297 LYS A O 1
ATOM 2447 N N . ASP A 1 298 ? 16.339 -4.518 -26.761 1.00 96.81 298 ASP A N 1
ATOM 2448 C CA . ASP A 1 298 ? 17.709 -4.065 -27.015 1.00 96.81 298 ASP A CA 1
ATOM 2449 C C . ASP A 1 298 ? 18.531 -5.139 -27.741 1.00 96.81 298 ASP A C 1
ATOM 2451 O O . ASP A 1 298 ? 19.264 -4.844 -28.684 1.00 96.81 298 ASP A O 1
ATOM 2455 N N . PHE A 1 299 ? 18.382 -6.412 -27.356 1.00 96.62 299 PHE A N 1
ATOM 2456 C CA . PHE A 1 299 ? 19.044 -7.523 -28.041 1.00 96.62 299 PHE A CA 1
ATOM 2457 C C . PHE A 1 299 ? 18.579 -7.678 -29.498 1.00 96.62 299 PHE A C 1
ATOM 2459 O O . PHE A 1 299 ? 19.402 -7.902 -30.392 1.00 96.62 299 PHE A O 1
ATOM 2466 N N . LEU A 1 300 ? 17.270 -7.579 -29.754 1.00 95.69 300 LEU A N 1
ATOM 2467 C CA . LEU A 1 300 ? 16.720 -7.654 -31.109 1.00 95.69 300 LEU A CA 1
ATOM 2468 C C . LEU A 1 300 ? 17.167 -6.458 -31.957 1.00 95.69 300 LEU A C 1
ATOM 2470 O O . LEU A 1 300 ? 17.578 -6.659 -33.100 1.00 95.69 300 LEU A O 1
ATOM 2474 N N . GLU A 1 301 ? 17.146 -5.251 -31.392 1.00 95.19 301 GLU A N 1
ATOM 2475 C CA . GLU A 1 301 ? 17.618 -4.025 -32.039 1.00 95.19 301 GLU A CA 1
ATOM 2476 C C . GLU A 1 301 ? 19.111 -4.121 -32.373 1.00 95.19 301 GLU A C 1
ATOM 2478 O O . GLU A 1 301 ? 19.496 -3.907 -33.521 1.00 95.19 301 GLU A O 1
ATOM 2483 N N . GLN A 1 302 ? 19.954 -4.536 -31.423 1.00 95.88 302 GLN A N 1
ATOM 2484 C CA . GLN A 1 302 ? 21.391 -4.704 -31.643 1.00 95.88 302 GLN A CA 1
ATOM 2485 C C . GLN A 1 302 ? 21.689 -5.763 -32.713 1.00 95.88 302 GLN A C 1
ATOM 2487 O O . GLN A 1 302 ? 22.570 -5.576 -33.554 1.00 95.88 302 GLN A O 1
ATOM 2492 N N . ARG A 1 303 ? 20.943 -6.874 -32.726 1.00 94.50 303 ARG A N 1
ATOM 2493 C CA . ARG A 1 303 ? 21.077 -7.916 -33.755 1.00 94.50 303 ARG A CA 1
ATOM 2494 C C . ARG A 1 303 ? 20.685 -7.400 -35.142 1.00 94.50 303 ARG A C 1
ATOM 2496 O O . ARG A 1 303 ? 21.336 -7.761 -36.124 1.00 94.50 303 ARG A O 1
ATOM 2503 N N . TYR A 1 304 ? 19.626 -6.600 -35.237 1.00 93.81 304 TYR A N 1
ATOM 2504 C CA . TYR A 1 304 ? 19.183 -6.015 -36.501 1.00 93.81 304 TYR A CA 1
ATOM 2505 C C . TYR A 1 304 ? 20.157 -4.939 -36.999 1.00 93.81 304 TYR A C 1
ATOM 2507 O O . TYR A 1 304 ? 20.552 -4.967 -38.166 1.00 93.81 304 TYR A O 1
ATOM 2515 N N . GLN A 1 305 ? 20.627 -4.066 -36.104 1.00 94.38 305 GLN A N 1
ATOM 2516 C CA . GLN A 1 305 ? 21.656 -3.063 -36.390 1.00 94.38 305 GLN A CA 1
ATOM 2517 C C . GLN A 1 305 ? 22.954 -3.713 -36.869 1.00 94.38 305 GLN A C 1
ATOM 2519 O O . GLN A 1 305 ? 23.441 -3.351 -37.932 1.00 94.38 305 GLN A O 1
ATOM 2524 N N . GLY A 1 306 ? 23.446 -4.756 -36.189 1.00 91.94 306 GLY A N 1
ATOM 2525 C CA . GLY A 1 306 ? 24.655 -5.466 -36.619 1.00 91.94 306 GLY A CA 1
ATOM 2526 C C . GLY A 1 306 ? 24.553 -6.012 -38.049 1.00 91.94 306 GLY A C 1
ATOM 2527 O O . GLY A 1 306 ? 25.490 -5.890 -38.832 1.00 91.94 306 GLY A O 1
ATOM 2528 N N . ARG A 1 307 ? 23.384 -6.534 -38.444 1.00 89.25 307 ARG A N 1
ATOM 2529 C CA . ARG A 1 307 ? 23.128 -6.962 -39.833 1.00 89.25 307 ARG A CA 1
ATOM 2530 C C . ARG A 1 307 ? 23.017 -5.786 -40.806 1.00 89.25 307 ARG A C 1
ATOM 2532 O O . ARG A 1 307 ? 23.395 -5.910 -41.970 1.00 89.25 307 ARG A O 1
ATOM 2539 N N . ALA A 1 308 ? 22.444 -4.664 -40.378 1.00 91.12 308 ALA A N 1
ATOM 2540 C CA . ALA A 1 308 ? 22.377 -3.453 -41.189 1.00 91.12 308 ALA A CA 1
ATOM 2541 C C . ALA A 1 308 ? 23.782 -2.894 -41.461 1.00 91.12 308 ALA A C 1
ATOM 2543 O O . ALA A 1 308 ? 24.104 -2.625 -42.617 1.00 91.12 308 ALA A O 1
ATOM 2544 N N . ASP A 1 309 ? 24.633 -2.836 -40.440 1.00 92.81 309 ASP A N 1
ATOM 2545 C CA . ASP A 1 309 ? 26.025 -2.404 -40.545 1.00 92.81 309 ASP A CA 1
ATOM 2546 C C . ASP A 1 309 ? 26.830 -3.343 -41.450 1.00 92.81 309 ASP A C 1
ATOM 2548 O O . ASP A 1 309 ? 27.522 -2.884 -42.356 1.00 92.81 309 ASP A O 1
ATOM 2552 N N . GLU A 1 310 ? 26.661 -4.664 -41.309 1.00 89.69 310 GLU A N 1
ATOM 2553 C CA . GLU A 1 310 ? 27.257 -5.645 -42.225 1.00 89.69 310 GLU A CA 1
ATOM 2554 C C . GLU A 1 310 ? 26.839 -5.403 -43.685 1.00 89.69 310 GLU A C 1
ATOM 2556 O O . GLU A 1 310 ? 27.681 -5.457 -44.584 1.00 89.69 310 GLU A O 1
ATOM 2561 N N . ARG A 1 311 ? 25.559 -5.094 -43.949 1.00 88.12 311 ARG A N 1
ATOM 2562 C CA . ARG A 1 311 ? 25.084 -4.743 -45.302 1.00 88.12 311 ARG A CA 1
ATOM 2563 C C . ARG A 1 311 ? 25.755 -3.471 -45.823 1.00 88.12 311 ARG A C 1
ATOM 2565 O O . ARG A 1 311 ? 26.127 -3.429 -46.998 1.00 88.12 311 ARG A O 1
ATOM 2572 N N . VAL A 1 312 ? 25.921 -2.457 -44.975 1.00 92.06 312 VAL A N 1
ATOM 2573 C CA . VAL A 1 312 ? 26.598 -1.202 -45.333 1.00 92.06 312 VAL A CA 1
ATOM 2574 C C . VAL A 1 312 ? 28.072 -1.459 -45.648 1.00 92.06 312 VAL A C 1
ATOM 2576 O O . VAL A 1 312 ? 28.520 -1.094 -46.735 1.00 92.06 312 VAL A O 1
ATOM 2579 N N . TRP A 1 313 ? 28.800 -2.170 -44.782 1.00 91.12 313 TRP A N 1
ATOM 2580 C CA . TRP A 1 313 ? 30.212 -2.512 -44.992 1.00 91.12 313 TRP A CA 1
ATOM 2581 C C . TRP A 1 313 ? 30.430 -3.365 -46.237 1.00 91.12 313 TRP A C 1
ATOM 2583 O O . TRP A 1 313 ? 31.390 -3.151 -46.977 1.00 91.12 313 TRP A O 1
ATOM 2593 N N . MET A 1 314 ? 29.532 -4.313 -46.512 1.00 86.56 314 MET A N 1
ATOM 2594 C CA . MET A 1 314 ? 29.573 -5.090 -47.751 1.00 86.56 314 MET A CA 1
ATOM 2595 C C . MET A 1 314 ? 29.378 -4.191 -48.977 1.00 86.56 314 MET A C 1
ATOM 2597 O O . MET A 1 314 ? 30.130 -4.310 -49.944 1.00 86.56 314 MET A O 1
ATOM 2601 N N . GLY A 1 315 ? 28.442 -3.239 -48.924 1.00 86.56 315 GLY A N 1
ATOM 2602 C CA . GLY A 1 315 ? 28.240 -2.260 -49.993 1.00 86.56 315 GLY A CA 1
ATOM 2603 C C . GLY A 1 315 ? 29.433 -1.319 -50.199 1.00 86.56 315 GLY A C 1
ATOM 2604 O O . GLY A 1 315 ? 29.771 -0.989 -51.335 1.00 86.56 315 GLY A O 1
ATOM 2605 N N . GLU A 1 316 ? 30.097 -0.891 -49.128 1.00 91.31 316 GLU A N 1
ATOM 2606 C CA . GLU A 1 316 ? 31.320 -0.080 -49.189 1.00 91.31 316 GLU A CA 1
ATOM 2607 C C . GLU A 1 316 ? 32.501 -0.866 -49.752 1.00 91.31 316 GLU A C 1
ATOM 2609 O O . GLU A 1 316 ? 33.193 -0.383 -50.648 1.00 91.31 316 GLU A O 1
ATOM 2614 N N . LYS A 1 317 ? 32.690 -2.107 -49.297 1.00 83.44 317 LYS A N 1
ATOM 2615 C CA . LYS A 1 317 ? 33.692 -3.022 -49.844 1.00 83.44 317 LYS A CA 1
ATOM 2616 C C . LYS A 1 317 ? 33.497 -3.216 -51.346 1.00 83.44 317 LYS A C 1
ATOM 2618 O O . LYS A 1 317 ? 34.466 -3.125 -52.096 1.00 83.44 317 LYS A O 1
ATOM 2623 N N . ASP A 1 318 ? 32.264 -3.436 -51.795 1.00 84.25 318 ASP A N 1
ATOM 2624 C CA . ASP A 1 318 ? 31.953 -3.592 -53.216 1.00 84.25 318 ASP A CA 1
ATOM 2625 C C . ASP A 1 318 ? 32.262 -2.317 -54.016 1.00 84.25 318 ASP A C 1
ATOM 2627 O O . ASP A 1 318 ? 32.799 -2.403 -55.122 1.00 84.25 318 ASP A O 1
ATOM 2631 N N . LYS A 1 319 ? 31.982 -1.128 -53.463 1.00 89.75 319 LYS A N 1
ATOM 2632 C CA . LYS A 1 319 ? 32.359 0.156 -54.084 1.00 89.75 319 LYS A CA 1
ATOM 2633 C C . LYS A 1 319 ? 33.877 0.298 -54.207 1.00 89.75 319 LYS A C 1
ATOM 2635 O O . LYS A 1 319 ? 34.366 0.607 -55.290 1.00 89.75 319 LYS A O 1
ATOM 2640 N N . LEU A 1 320 ? 34.623 0.012 -53.140 1.00 88.19 320 LEU A N 1
ATOM 2641 C CA . LEU A 1 320 ? 36.086 0.090 -53.138 1.00 88.19 320 LEU A CA 1
ATOM 2642 C C . LEU A 1 320 ? 36.717 -0.908 -54.116 1.00 88.19 320 LEU A C 1
ATOM 2644 O O . LEU A 1 320 ? 37.691 -0.580 -54.792 1.00 88.19 320 LEU A O 1
ATOM 2648 N N . LEU A 1 321 ? 36.153 -2.112 -54.245 1.00 83.56 321 LEU A N 1
ATOM 2649 C CA . LEU A 1 321 ? 36.590 -3.085 -55.249 1.00 83.56 321 LEU A CA 1
ATOM 2650 C C . LEU A 1 321 ? 36.341 -2.576 -56.675 1.00 83.56 321 LEU A C 1
ATOM 2652 O O . LEU A 1 321 ? 37.230 -2.675 -57.518 1.00 83.56 321 LEU A O 1
ATOM 2656 N N . GLN A 1 322 ? 35.184 -1.959 -56.937 1.00 84.31 322 GLN A N 1
ATOM 2657 C CA . GLN A 1 322 ? 34.903 -1.335 -58.235 1.00 84.31 322 GLN A CA 1
ATOM 2658 C C . GLN A 1 322 ? 35.862 -0.177 -58.541 1.00 84.31 322 GLN A C 1
ATOM 2660 O O . GLN A 1 322 ? 36.301 -0.026 -59.682 1.00 84.31 322 GLN A O 1
ATOM 2665 N N . GLU A 1 323 ? 36.202 0.644 -57.548 1.00 89.56 323 GLU A N 1
ATOM 2666 C CA . GLU A 1 323 ? 37.195 1.713 -57.687 1.00 89.56 323 GLU A CA 1
ATOM 2667 C C . GLU A 1 323 ? 38.598 1.156 -57.947 1.00 89.56 323 GLU A C 1
ATOM 2669 O O . GLU A 1 323 ? 39.289 1.633 -58.846 1.00 89.56 323 GLU A O 1
ATOM 2674 N N . LEU A 1 324 ? 38.998 0.093 -57.245 1.00 85.00 324 LEU A N 1
ATOM 2675 C CA . LEU A 1 324 ? 40.261 -0.605 -57.477 1.00 85.00 324 LEU A CA 1
ATOM 2676 C C . LEU A 1 324 ? 40.337 -1.180 -58.898 1.00 85.00 324 LEU A C 1
ATOM 2678 O O . LEU A 1 324 ? 41.367 -1.045 -59.561 1.00 85.00 324 LEU A O 1
ATOM 2682 N N . ASP A 1 325 ? 39.257 -1.788 -59.386 1.00 82.94 325 ASP A N 1
ATOM 2683 C CA . ASP A 1 325 ? 39.175 -2.313 -60.749 1.00 82.94 325 ASP A CA 1
ATOM 2684 C C . ASP A 1 325 ? 39.243 -1.194 -61.792 1.00 82.94 325 ASP A C 1
ATOM 2686 O O . ASP A 1 325 ? 39.952 -1.332 -62.791 1.00 82.94 325 ASP A O 1
ATOM 2690 N N . ARG A 1 326 ? 38.590 -0.051 -61.543 1.00 85.31 326 ARG A N 1
ATOM 2691 C CA . ARG A 1 326 ? 38.721 1.154 -62.381 1.00 85.31 326 ARG A CA 1
ATOM 2692 C C . ARG A 1 326 ? 40.160 1.667 -62.402 1.00 85.31 326 ARG A C 1
ATOM 2694 O O . ARG A 1 326 ? 40.682 1.926 -63.483 1.00 85.31 326 ARG A O 1
ATOM 2701 N N . CYS A 1 327 ? 40.828 1.754 -61.252 1.00 82.62 327 CYS A N 1
ATOM 2702 C CA . CYS A 1 327 ? 42.232 2.163 -61.156 1.00 82.62 327 CYS A CA 1
ATOM 2703 C C . CYS A 1 327 ? 43.163 1.192 -61.900 1.00 82.62 327 CYS A C 1
ATOM 2705 O O . CYS A 1 327 ? 44.044 1.621 -62.643 1.00 82.62 327 CYS A O 1
ATOM 2707 N N . LYS A 1 328 ? 42.949 -0.122 -61.777 1.00 78.94 328 LYS A N 1
ATOM 2708 C CA . LYS A 1 328 ? 43.702 -1.143 -62.527 1.00 78.94 328 LYS A CA 1
ATOM 2709 C C . LYS A 1 328 ? 43.471 -1.030 -64.035 1.00 78.94 328 LYS A C 1
ATOM 2711 O O . LYS A 1 328 ? 44.428 -1.103 -64.803 1.00 78.94 328 LYS A O 1
ATOM 2716 N N . GLN A 1 329 ? 42.231 -0.797 -64.466 1.00 77.94 329 GLN A N 1
ATOM 2717 C CA . GLN A 1 329 ? 41.897 -0.558 -65.873 1.00 77.94 329 GLN A CA 1
ATOM 2718 C C . GLN A 1 329 ? 42.571 0.716 -66.394 1.00 77.94 329 GLN A C 1
ATOM 2720 O O . GLN A 1 329 ? 43.177 0.688 -67.463 1.00 77.94 329 GLN A O 1
ATOM 2725 N N . GLN A 1 330 ? 42.566 1.800 -65.617 1.00 79.00 330 GLN A N 1
ATOM 2726 C CA . GLN A 1 330 ? 43.270 3.042 -65.941 1.00 79.00 330 GLN A CA 1
ATOM 2727 C C . GLN A 1 330 ? 44.791 2.871 -65.985 1.00 79.00 330 GLN A C 1
ATOM 2729 O O . GLN A 1 330 ? 45.424 3.448 -66.859 1.00 79.00 330 GLN A O 1
ATOM 2734 N N . LEU A 1 331 ? 45.393 2.054 -65.117 1.00 68.50 331 LEU A N 1
ATOM 2735 C CA . LEU A 1 331 ? 46.821 1.718 -65.178 1.00 68.50 331 LEU A CA 1
ATOM 2736 C C . LEU A 1 331 ? 47.147 0.837 -66.392 1.00 68.50 331 LEU A C 1
ATOM 2738 O O . LEU A 1 331 ? 48.153 1.065 -67.064 1.00 68.50 331 LEU A O 1
ATOM 2742 N N . SER A 1 332 ? 46.278 -0.111 -66.746 1.00 61.06 332 SER A N 1
ATOM 2743 C CA . SER A 1 332 ? 46.432 -0.921 -67.962 1.00 61.06 332 SER A CA 1
ATOM 2744 C C . SER A 1 332 ? 46.285 -0.080 -69.243 1.00 61.06 332 SER A C 1
ATOM 2746 O O . SER A 1 332 ? 47.055 -0.246 -70.187 1.00 61.06 332 SER A O 1
ATOM 2748 N N . ALA A 1 333 ? 45.383 0.909 -69.243 1.00 59.75 333 ALA A N 1
ATOM 2749 C CA . ALA A 1 333 ? 45.227 1.887 -70.319 1.00 59.75 333 ALA A CA 1
ATOM 2750 C C . ALA A 1 333 ? 46.362 2.933 -70.327 1.00 59.75 333 ALA A C 1
ATOM 2752 O O . ALA A 1 333 ? 46.833 3.334 -71.388 1.00 59.75 333 ALA A O 1
ATOM 2753 N N . GLY A 1 334 ? 46.853 3.328 -69.151 1.00 55.34 334 GLY A N 1
ATOM 2754 C CA . GLY A 1 334 ? 47.949 4.275 -68.935 1.00 55.34 334 GLY A CA 1
ATOM 2755 C C . GLY A 1 334 ? 49.318 3.716 -69.322 1.00 55.34 334 GLY A C 1
ATOM 2756 O O . GLY A 1 334 ? 50.177 4.458 -69.795 1.00 55.34 334 GLY A O 1
ATOM 2757 N N . THR A 1 335 ? 49.500 2.396 -69.239 1.00 47.94 335 THR A N 1
ATOM 2758 C CA . THR A 1 335 ? 50.688 1.705 -69.766 1.00 47.94 335 THR A CA 1
ATOM 2759 C C . THR A 1 335 ? 50.748 1.792 -71.301 1.00 47.94 335 THR A C 1
ATOM 2761 O O . THR A 1 335 ? 51.833 1.923 -71.861 1.00 47.94 335 THR A O 1
ATOM 2764 N N . ASN A 1 336 ? 49.593 1.876 -71.979 1.00 45.09 336 ASN A N 1
ATOM 2765 C CA . ASN A 1 336 ? 49.489 2.175 -73.416 1.00 45.09 336 ASN A CA 1
ATOM 2766 C C . ASN A 1 336 ? 49.470 3.684 -73.746 1.00 45.09 336 ASN A C 1
ATOM 2768 O O . ASN A 1 336 ? 49.588 4.056 -74.913 1.00 45.09 336 ASN A O 1
ATOM 2772 N N . ALA A 1 337 ? 49.368 4.565 -72.747 1.00 45.22 337 ALA A N 1
ATOM 2773 C CA . ALA A 1 337 ? 49.348 6.022 -72.917 1.00 45.22 337 ALA A CA 1
ATOM 2774 C C . ALA A 1 337 ? 50.644 6.720 -72.454 1.00 45.22 337 ALA A C 1
ATOM 2776 O O . ALA A 1 337 ? 50.734 7.945 -72.498 1.00 45.22 337 ALA A O 1
ATOM 2777 N N . ARG A 1 338 ? 51.687 5.971 -72.062 1.00 41.16 338 ARG A N 1
ATOM 2778 C CA . ARG A 1 338 ? 52.980 6.536 -71.619 1.00 41.16 338 ARG A CA 1
ATOM 2779 C C . ARG A 1 338 ? 53.866 7.075 -72.762 1.00 41.16 338 ARG A C 1
ATOM 2781 O O . ARG A 1 338 ? 54.950 7.576 -72.499 1.00 41.16 338 ARG A O 1
ATOM 2788 N N . ASN A 1 339 ? 53.389 7.045 -74.011 1.00 43.56 339 ASN A N 1
ATOM 2789 C CA . ASN A 1 339 ? 54.052 7.634 -75.184 1.00 43.56 339 ASN A CA 1
ATOM 2790 C C . ASN A 1 339 ? 53.218 8.739 -75.854 1.00 43.56 339 ASN A C 1
ATOM 2792 O O . ASN A 1 339 ? 53.130 8.806 -77.080 1.00 43.56 339 ASN A O 1
ATOM 2796 N N . LYS A 1 340 ? 52.612 9.646 -75.079 1.00 39.53 340 LYS A N 1
ATOM 2797 C CA . LYS A 1 340 ? 52.153 10.921 -75.645 1.00 39.53 340 LYS A CA 1
ATOM 2798 C C . LYS A 1 340 ? 52.277 12.075 -74.657 1.00 39.53 340 LYS A C 1
ATOM 2800 O O . LYS A 1 340 ? 51.397 12.342 -73.857 1.00 39.53 340 LYS A O 1
ATOM 2805 N N . SER A 1 341 ? 53.428 12.726 -74.796 1.00 36.84 341 SER A N 1
ATOM 2806 C CA . SER A 1 341 ? 53.663 14.166 -74.701 1.00 36.84 341 SER A CA 1
ATOM 2807 C C . SER A 1 341 ? 53.062 14.901 -73.503 1.00 36.84 341 SER A C 1
ATOM 2809 O O . SER A 1 341 ? 51.891 15.270 -73.483 1.00 36.84 341 SER A O 1
ATOM 2811 N N . LEU A 1 342 ? 53.970 15.261 -72.594 1.00 48.88 342 LEU A N 1
ATOM 2812 C CA . LEU A 1 342 ? 53.955 16.535 -71.877 1.00 48.88 342 LEU A CA 1
ATOM 2813 C C . LEU A 1 342 ? 53.437 17.648 -72.799 1.00 48.88 342 LEU A C 1
ATOM 2815 O O . LEU A 1 342 ? 53.998 17.869 -73.874 1.00 48.88 342 LEU A O 1
ATOM 2819 N N . ASN A 1 343 ? 52.374 18.331 -72.382 1.00 41.72 343 ASN A N 1
ATOM 2820 C CA . ASN A 1 343 ? 51.888 19.527 -73.053 1.00 41.72 343 ASN A CA 1
ATOM 2821 C C . ASN A 1 343 ? 51.794 20.657 -72.023 1.00 41.72 343 ASN A C 1
ATOM 2823 O O . ASN A 1 343 ? 50.831 20.776 -71.272 1.00 41.72 343 ASN A O 1
ATOM 2827 N N . VAL A 1 344 ? 52.859 21.455 -71.966 1.00 44.31 344 VAL A N 1
ATOM 2828 C CA . VAL A 1 344 ? 53.081 22.553 -71.008 1.00 44.31 344 VAL A CA 1
ATOM 2829 C C . VAL A 1 344 ? 52.264 23.814 -71.365 1.00 44.31 344 VAL A C 1
ATOM 2831 O O . VAL A 1 344 ? 52.296 24.800 -70.643 1.00 44.31 344 VAL A O 1
ATOM 2834 N N . SER A 1 345 ? 51.443 23.770 -72.420 1.00 44.69 345 SER A N 1
ATOM 2835 C CA . SER A 1 345 ? 50.557 24.878 -72.817 1.00 44.69 345 SER A CA 1
ATOM 2836 C C . SER A 1 345 ? 49.173 24.865 -72.140 1.00 44.69 345 SER A C 1
ATOM 2838 O O . SER A 1 345 ? 48.447 25.844 -72.257 1.00 44.69 345 SER A O 1
ATOM 2840 N N . LEU A 1 346 ? 48.798 23.796 -71.422 1.00 48.12 346 LEU A N 1
ATOM 2841 C CA . LEU A 1 346 ? 47.530 23.671 -70.676 1.00 48.12 346 LEU A CA 1
ATOM 2842 C C . LEU A 1 346 ? 47.721 24.018 -69.183 1.00 48.12 346 LEU A C 1
ATOM 2844 O O . LEU A 1 346 ? 47.127 23.391 -68.314 1.00 48.12 346 LEU A O 1
ATOM 2848 N N . ALA A 1 347 ? 48.635 24.928 -68.850 1.00 51.00 347 ALA A N 1
ATOM 2849 C CA . ALA A 1 347 ? 48.946 25.301 -67.464 1.00 51.00 347 ALA A CA 1
ATOM 2850 C C . ALA A 1 347 ? 48.345 26.659 -67.060 1.00 51.00 347 ALA A C 1
ATOM 2852 O O . ALA A 1 347 ? 48.228 26.947 -65.872 1.00 51.00 347 ALA A O 1
ATOM 2853 N N . GLU A 1 348 ? 47.961 27.497 -68.025 1.00 47.91 348 GLU A N 1
ATOM 2854 C CA . GLU A 1 348 ? 47.402 28.833 -67.771 1.00 47.91 348 GLU A CA 1
ATOM 2855 C C . GLU A 1 348 ? 45.865 28.814 -67.776 1.00 47.91 348 GLU A C 1
ATOM 2857 O O . GLU A 1 348 ? 45.258 29.326 -66.836 1.00 47.91 348 GLU A O 1
ATOM 2862 N N . ASP A 1 349 ? 45.238 28.083 -68.705 1.00 52.22 349 ASP A N 1
ATOM 2863 C CA . ASP A 1 349 ? 43.782 27.851 -68.703 1.00 52.22 349 ASP A CA 1
ATOM 2864 C C . ASP A 1 349 ? 43.326 26.951 -67.537 1.00 52.22 349 ASP A C 1
ATOM 2866 O O . ASP A 1 349 ? 42.273 27.172 -66.941 1.00 52.22 349 ASP A O 1
ATOM 2870 N N . THR A 1 350 ? 44.143 25.970 -67.131 1.00 58.12 350 THR A N 1
ATOM 2871 C CA . THR A 1 350 ? 43.876 25.135 -65.941 1.00 58.12 350 THR A CA 1
ATOM 2872 C C . THR A 1 350 ? 44.111 25.881 -64.635 1.00 58.12 350 THR A C 1
ATOM 2874 O O . THR A 1 350 ? 43.441 25.586 -63.649 1.00 58.12 350 THR A O 1
ATOM 2877 N N . ARG A 1 351 ? 45.011 26.875 -64.600 1.00 59.25 351 ARG A N 1
ATOM 2878 C CA . ARG A 1 351 ? 45.157 27.805 -63.465 1.00 59.25 351 ARG A CA 1
ATOM 2879 C C . ARG A 1 351 ? 43.962 28.744 -63.329 1.00 59.25 351 ARG A C 1
ATOM 2881 O O . ARG A 1 351 ? 43.544 29.001 -62.207 1.00 59.25 351 ARG A O 1
ATOM 2888 N N . ALA A 1 352 ? 43.401 29.233 -64.434 1.00 62.25 352 ALA A N 1
ATOM 2889 C CA . ALA A 1 352 ? 42.190 30.053 -64.402 1.00 62.25 352 ALA A CA 1
ATOM 2890 C C . ALA A 1 352 ? 40.956 29.230 -63.986 1.00 62.25 352 ALA A C 1
ATOM 2892 O O . ALA A 1 352 ? 40.232 29.639 -63.079 1.00 62.25 352 ALA A O 1
ATOM 2893 N N . ALA A 1 353 ? 40.777 28.035 -64.559 1.00 68.00 353 ALA A N 1
ATOM 2894 C CA . ALA A 1 353 ? 39.689 27.123 -64.201 1.00 68.00 353 ALA A CA 1
ATOM 2895 C C . ALA A 1 353 ? 39.800 26.625 -62.749 1.00 68.00 353 ALA A C 1
ATOM 2897 O O . ALA A 1 353 ? 38.815 26.647 -62.016 1.00 68.00 353 ALA A O 1
ATOM 2898 N N . SER A 1 354 ? 41.005 26.267 -62.286 1.00 72.19 354 SER A N 1
ATOM 2899 C CA . SER A 1 354 ? 41.226 25.919 -60.874 1.00 72.19 354 SER A CA 1
ATOM 2900 C C . SER A 1 354 ? 41.039 27.115 -59.939 1.00 72.19 354 SER A C 1
ATOM 2902 O O . SER A 1 354 ? 40.551 26.936 -58.831 1.00 72.19 354 SER A O 1
ATOM 2904 N N . ALA A 1 355 ? 41.352 28.346 -60.358 1.00 76.81 355 ALA A N 1
ATOM 2905 C CA . ALA A 1 355 ? 41.079 29.537 -59.554 1.00 76.81 355 ALA A CA 1
ATOM 2906 C C . ALA A 1 355 ? 39.572 29.819 -59.412 1.00 76.81 355 ALA A C 1
ATOM 2908 O O . ALA A 1 355 ? 39.133 30.262 -58.349 1.00 76.81 355 ALA A O 1
ATOM 2909 N N . GLU A 1 356 ? 38.768 29.564 -60.446 1.00 79.19 356 GLU A N 1
ATOM 2910 C CA . GLU A 1 356 ? 37.302 29.620 -60.360 1.00 79.19 356 GLU A CA 1
ATOM 2911 C C . GLU A 1 356 ? 36.730 28.483 -59.506 1.00 79.19 356 GLU A C 1
ATOM 2913 O O . GLU A 1 356 ? 35.866 28.724 -58.660 1.00 79.19 356 GLU A O 1
ATOM 2918 N N . GLU A 1 357 ? 37.274 27.274 -59.633 1.00 85.44 357 GLU A N 1
ATOM 2919 C CA . GLU A 1 357 ? 36.909 26.126 -58.805 1.00 85.44 357 GLU A CA 1
ATOM 2920 C C . GLU A 1 357 ? 37.225 26.382 -57.322 1.00 85.44 357 GLU A C 1
ATOM 2922 O O . GLU A 1 357 ? 36.353 26.205 -56.471 1.00 85.44 357 GLU A O 1
ATOM 2927 N N . ILE A 1 358 ? 38.402 26.934 -57.007 1.00 86.12 358 ILE A N 1
ATOM 2928 C CA . ILE A 1 358 ? 38.796 27.359 -55.653 1.00 86.12 358 ILE A CA 1
ATOM 2929 C C . ILE A 1 358 ? 37.837 28.422 -55.104 1.00 86.12 358 ILE A C 1
ATOM 2931 O O . ILE A 1 358 ? 37.474 28.361 -53.931 1.00 86.12 358 ILE A O 1
ATOM 2935 N N . LYS A 1 359 ? 37.379 29.380 -55.924 1.00 89.88 359 LYS A N 1
ATOM 2936 C CA . LYS A 1 359 ? 36.373 30.372 -55.496 1.00 89.88 359 LYS A CA 1
ATOM 2937 C C . LYS A 1 359 ? 35.021 29.721 -55.203 1.00 89.88 359 LYS A C 1
ATOM 2939 O O . LYS A 1 359 ? 34.385 30.077 -54.212 1.00 89.88 359 LYS A O 1
ATOM 2944 N N . SER A 1 360 ? 34.592 28.767 -56.029 1.00 89.56 360 SER A N 1
ATOM 2945 C CA . SER A 1 360 ? 33.338 28.035 -55.814 1.00 89.56 360 SER A CA 1
ATOM 2946 C C . SER A 1 360 ? 33.389 27.167 -54.548 1.00 89.56 360 SER A C 1
ATOM 2948 O O . SER A 1 360 ? 32.462 27.209 -53.740 1.00 89.56 360 SER A O 1
ATOM 2950 N N . LEU A 1 361 ? 34.514 26.484 -54.312 1.00 91.25 361 LEU A N 1
ATOM 2951 C CA . LEU A 1 361 ? 34.786 25.698 -53.109 1.00 91.25 361 LEU A CA 1
ATOM 2952 C C . LEU A 1 361 ? 34.877 26.585 -51.865 1.00 91.25 361 LEU A C 1
ATOM 2954 O O . LEU A 1 361 ? 34.321 26.238 -50.829 1.00 91.25 361 LEU A O 1
ATOM 2958 N N . ALA A 1 362 ? 35.513 27.756 -51.959 1.00 92.50 362 ALA A N 1
ATOM 2959 C CA . ALA A 1 362 ? 35.561 28.722 -50.863 1.00 92.50 362 ALA A CA 1
ATOM 2960 C C . ALA A 1 362 ? 34.162 29.247 -50.504 1.00 92.50 362 ALA A C 1
ATOM 2962 O O . ALA A 1 362 ? 33.837 29.384 -49.326 1.00 92.50 362 ALA A O 1
ATOM 2963 N N . TYR A 1 363 ? 33.309 29.491 -51.504 1.00 94.12 363 TYR A N 1
ATOM 2964 C CA . TYR A 1 363 ? 31.923 29.895 -51.277 1.00 94.12 363 TYR A CA 1
ATOM 2965 C C . TYR A 1 363 ? 31.087 28.772 -50.642 1.00 94.12 363 TYR A C 1
ATOM 2967 O O . TYR A 1 363 ? 30.348 29.022 -49.690 1.00 94.12 363 TYR A O 1
ATOM 2975 N N . GLN A 1 364 ? 31.242 27.528 -51.108 1.00 95.12 364 GLN A N 1
ATOM 2976 C CA . GLN A 1 364 ? 30.598 26.358 -50.499 1.00 95.12 364 GLN A CA 1
ATOM 2977 C C . GLN A 1 364 ? 31.065 26.137 -49.056 1.00 95.12 364 GLN A C 1
ATOM 2979 O O . GLN A 1 364 ? 30.240 25.905 -48.173 1.00 95.12 364 GLN A O 1
ATOM 2984 N N . LEU A 1 365 ? 32.365 26.286 -48.789 1.00 94.62 365 LEU A N 1
ATOM 2985 C CA . LEU A 1 365 ? 32.922 26.218 -47.441 1.00 94.62 365 LEU A CA 1
ATOM 2986 C C . LEU A 1 365 ? 32.336 27.314 -46.546 1.00 94.62 365 LEU A C 1
ATOM 2988 O O . LEU A 1 365 ? 31.935 27.027 -45.423 1.00 94.62 365 LEU A O 1
ATOM 2992 N N . GLN A 1 366 ? 32.216 28.547 -47.045 1.00 96.12 366 GLN A N 1
ATOM 2993 C CA . GLN A 1 366 ? 31.612 29.651 -46.300 1.00 96.12 366 GLN A CA 1
ATOM 2994 C C . GLN A 1 366 ? 30.126 29.399 -45.995 1.00 96.12 366 GLN A C 1
ATOM 2996 O O . GLN A 1 366 ? 29.659 29.719 -44.903 1.00 96.12 366 GLN A O 1
ATOM 3001 N N . GLN A 1 367 ? 29.366 28.827 -46.934 1.00 95.19 367 GLN A N 1
ATOM 3002 C CA . GLN A 1 367 ? 27.979 28.426 -46.679 1.00 95.19 367 GLN A CA 1
ATOM 3003 C C . GLN A 1 367 ? 27.901 27.305 -45.635 1.00 95.19 367 GLN A C 1
ATOM 3005 O O . GLN A 1 367 ? 27.100 27.399 -44.708 1.00 95.19 367 GLN A O 1
ATOM 3010 N N . SER A 1 368 ? 28.767 26.293 -45.734 1.00 93.75 368 SER A N 1
ATOM 3011 C CA . SER A 1 368 ? 28.855 25.215 -44.746 1.00 93.75 368 SER A CA 1
ATOM 3012 C C . SER A 1 368 ? 29.226 25.737 -43.357 1.00 93.75 368 SER A C 1
ATOM 3014 O O . SER A 1 368 ? 28.657 25.277 -42.372 1.00 93.75 368 SER A O 1
ATOM 3016 N N . GLN A 1 369 ? 30.149 26.698 -43.267 1.00 96.12 369 GLN A N 1
ATOM 3017 C CA . GLN A 1 369 ? 30.538 27.339 -42.009 1.00 96.12 369 GLN A CA 1
ATOM 3018 C C . GLN A 1 369 ? 29.368 28.104 -41.392 1.00 96.12 369 GLN A C 1
ATOM 3020 O O . GLN A 1 369 ? 29.067 27.887 -40.229 1.00 96.12 369 GLN A O 1
ATOM 3025 N N . LYS A 1 370 ? 28.625 28.895 -42.179 1.00 97.19 370 LYS A N 1
ATOM 3026 C CA . LYS A 1 370 ? 27.419 29.586 -41.688 1.00 97.19 370 LYS A CA 1
ATOM 3027 C C . LYS A 1 370 ? 26.364 28.620 -41.152 1.00 97.19 370 LYS A C 1
ATOM 3029 O O . LYS A 1 370 ? 25.768 28.885 -40.115 1.00 97.19 370 LYS A O 1
ATOM 3034 N N . MET A 1 371 ? 26.128 27.505 -41.845 1.00 95.44 371 MET A N 1
ATOM 3035 C CA . MET A 1 371 ? 25.200 26.482 -41.358 1.00 95.44 371 MET A CA 1
ATOM 3036 C C . MET A 1 371 ? 25.706 25.846 -40.058 1.00 95.44 371 MET A C 1
ATOM 3038 O O . MET A 1 371 ? 24.922 25.660 -39.133 1.00 95.44 371 MET A O 1
ATOM 3042 N N . ALA A 1 372 ? 27.007 25.557 -39.962 1.00 95.62 372 ALA A N 1
ATOM 3043 C CA . ALA A 1 372 ? 27.619 25.031 -38.746 1.00 95.62 372 ALA A CA 1
ATOM 3044 C C . ALA A 1 372 ? 27.529 26.019 -37.570 1.00 95.62 372 ALA A C 1
ATOM 3046 O O . ALA A 1 372 ? 27.218 25.594 -36.460 1.00 95.62 372 ALA A O 1
ATOM 3047 N N . ASP A 1 373 ? 27.732 27.316 -37.811 1.00 97.06 373 ASP A N 1
ATOM 3048 C CA . ASP A 1 373 ? 27.593 28.367 -36.799 1.00 97.06 373 ASP A CA 1
ATOM 3049 C C . ASP A 1 373 ? 26.146 28.454 -36.294 1.00 97.06 373 ASP A C 1
ATOM 3051 O O . ASP A 1 373 ? 25.924 28.449 -35.086 1.00 97.06 373 ASP A O 1
ATOM 3055 N N . MET A 1 374 ? 25.152 28.408 -37.193 1.00 97.12 374 MET A N 1
ATOM 3056 C CA . MET A 1 374 ? 23.739 28.370 -36.791 1.00 97.12 374 MET A CA 1
ATOM 3057 C C . MET A 1 374 ? 23.399 27.124 -35.963 1.00 97.12 374 MET A C 1
ATOM 3059 O O . MET A 1 374 ? 22.704 27.233 -34.955 1.00 97.12 374 MET A O 1
ATOM 3063 N N . TYR A 1 375 ? 23.890 25.939 -36.346 1.00 97.06 375 TYR A N 1
ATOM 3064 C CA . TYR A 1 375 ? 23.672 24.726 -35.549 1.00 97.06 375 TYR A CA 1
ATOM 3065 C C . TYR A 1 375 ? 24.374 24.797 -34.192 1.00 97.06 375 TYR A C 1
ATOM 3067 O O . TYR A 1 375 ? 23.825 24.338 -33.194 1.00 97.06 375 TYR A O 1
ATOM 3075 N N . ARG A 1 376 ? 25.561 25.405 -34.125 1.00 98.06 376 ARG A N 1
ATOM 3076 C CA . ARG A 1 376 ? 26.280 25.608 -32.867 1.00 98.06 376 ARG A CA 1
ATOM 3077 C C . ARG A 1 376 ? 25.525 26.555 -31.937 1.00 98.06 376 ARG A C 1
ATOM 3079 O O . ARG A 1 376 ? 25.410 26.257 -30.755 1.00 98.06 376 ARG A O 1
ATOM 3086 N N . GLU A 1 377 ? 24.979 27.651 -32.459 1.00 97.44 377 GLU A N 1
ATOM 3087 C CA . GLU A 1 377 ? 24.128 28.566 -31.689 1.00 97.44 377 GLU A CA 1
ATOM 3088 C C . GLU A 1 377 ? 22.858 27.876 -31.1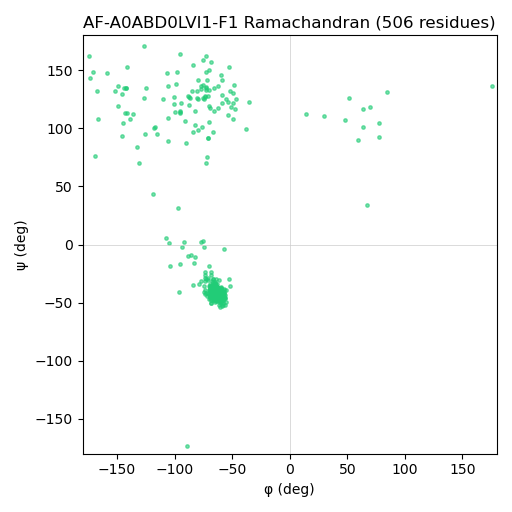76 1.00 97.44 377 GLU A C 1
ATOM 3090 O O . GLU A 1 377 ? 22.496 28.062 -30.018 1.00 97.44 377 GLU A O 1
ATOM 3095 N N . GLN A 1 378 ? 22.215 27.034 -31.991 1.00 97.38 378 GLN A N 1
ATOM 3096 C CA . GLN A 1 378 ? 21.054 26.245 -31.557 1.00 97.38 378 GLN A CA 1
ATOM 3097 C C . GLN A 1 378 ? 21.406 25.264 -30.437 1.00 97.38 378 GLN A C 1
ATOM 3099 O O . GLN A 1 378 ? 20.654 25.143 -29.474 1.00 97.38 378 GLN A O 1
ATOM 3104 N N . VAL A 1 379 ? 22.551 24.582 -30.535 1.00 97.12 379 VAL A N 1
ATOM 3105 C CA . VAL A 1 379 ? 23.029 23.693 -29.467 1.00 97.12 379 VAL A CA 1
ATOM 3106 C C . VAL A 1 379 ? 23.269 24.483 -28.182 1.00 97.12 379 VAL A C 1
ATOM 3108 O O . VAL A 1 379 ? 22.789 24.060 -27.138 1.00 97.12 379 VAL A O 1
ATOM 3111 N N . ILE A 1 380 ? 23.916 25.651 -28.259 1.00 97.56 380 ILE A N 1
ATOM 3112 C CA . ILE A 1 380 ? 24.148 26.514 -27.089 1.00 97.56 380 ILE A CA 1
ATOM 3113 C C . ILE A 1 380 ? 22.818 26.949 -26.454 1.00 97.56 380 ILE A C 1
ATOM 3115 O O . ILE A 1 380 ? 22.660 26.849 -25.243 1.00 97.56 380 ILE A O 1
ATOM 3119 N N . GLN A 1 381 ? 21.832 27.369 -27.254 1.00 97.25 381 GLN A N 1
ATOM 3120 C CA . GLN A 1 381 ? 20.508 27.751 -26.743 1.00 97.25 381 GLN A CA 1
ATOM 3121 C C . GLN A 1 381 ? 19.809 26.590 -26.024 1.00 97.25 381 GLN A C 1
ATOM 3123 O O . GLN A 1 381 ? 19.270 26.774 -24.936 1.00 97.25 381 GLN A O 1
ATOM 3128 N N . LEU A 1 382 ? 19.851 25.385 -26.599 1.00 96.69 382 LEU A N 1
ATOM 3129 C CA . LEU A 1 382 ? 19.276 24.193 -25.973 1.00 96.69 382 LEU A CA 1
ATOM 3130 C C . LEU A 1 382 ? 20.033 23.791 -24.698 1.00 96.69 382 LEU A C 1
ATOM 3132 O O . LEU A 1 382 ? 19.415 23.348 -23.732 1.00 96.69 382 LEU A O 1
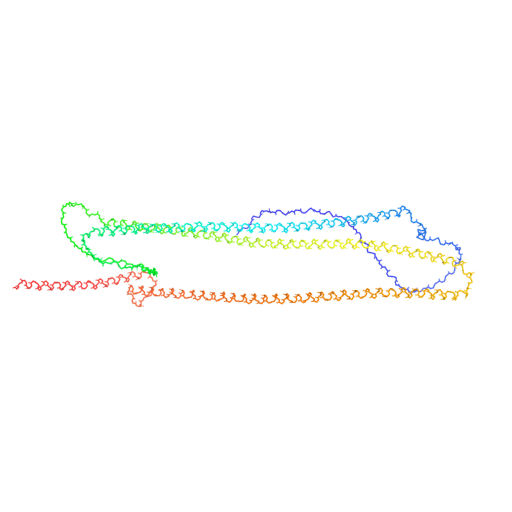ATOM 3136 N N . GLU A 1 383 ? 21.355 23.952 -24.663 1.00 96.69 383 GLU A N 1
ATOM 3137 C CA . GLU A 1 383 ? 22.171 23.722 -23.466 1.00 96.69 383 GLU A CA 1
ATOM 3138 C C . GLU A 1 383 ? 21.845 24.722 -22.345 1.00 96.69 383 GLU A C 1
ATOM 3140 O O . GLU A 1 383 ? 21.742 24.321 -21.179 1.00 96.69 383 GLU A O 1
ATOM 3145 N N . ASP A 1 384 ? 21.612 25.993 -22.680 1.00 97.00 384 ASP A N 1
ATOM 3146 C CA . ASP A 1 384 ? 21.179 27.026 -21.735 1.00 97.00 384 ASP A CA 1
ATOM 3147 C C . ASP A 1 384 ? 19.770 26.733 -21.195 1.00 97.00 384 ASP A C 1
ATOM 3149 O O . ASP A 1 384 ? 19.532 26.810 -19.987 1.00 97.00 384 ASP A O 1
ATOM 3153 N N . GLU A 1 385 ? 18.835 26.329 -22.060 1.00 97.38 385 GLU A N 1
ATOM 3154 C CA . GLU A 1 385 ? 17.490 25.906 -21.655 1.00 97.38 385 GLU A CA 1
ATOM 3155 C C . GLU A 1 385 ? 17.532 24.674 -20.741 1.00 97.38 385 GLU A C 1
ATOM 3157 O O . GLU A 1 385 ? 16.865 24.650 -19.704 1.00 97.38 385 GLU A O 1
ATOM 3162 N N . LEU A 1 386 ? 18.358 23.673 -21.062 1.00 95.94 386 LEU A N 1
ATOM 3163 C CA . LEU A 1 386 ? 18.565 22.502 -20.205 1.00 95.94 386 LEU A CA 1
ATOM 3164 C C . LEU A 1 386 ? 19.169 22.882 -18.852 1.00 95.94 386 LEU A C 1
ATOM 3166 O O . LEU A 1 386 ? 18.757 22.335 -17.827 1.00 95.94 386 LEU A O 1
ATOM 3170 N N . SER A 1 387 ? 20.129 23.806 -18.833 1.00 95.69 387 SER A N 1
ATOM 3171 C CA . SER A 1 387 ? 20.742 24.304 -17.599 1.00 95.69 387 SER A CA 1
ATOM 3172 C C . SER A 1 387 ? 19.711 25.028 -16.736 1.00 95.69 387 SER A C 1
ATOM 3174 O O . SER A 1 387 ? 19.587 24.730 -15.550 1.00 95.69 387 SER A O 1
ATOM 3176 N N . ARG A 1 388 ? 18.869 25.867 -17.345 1.00 97.62 388 ARG A N 1
ATOM 3177 C CA . ARG A 1 388 ? 17.772 26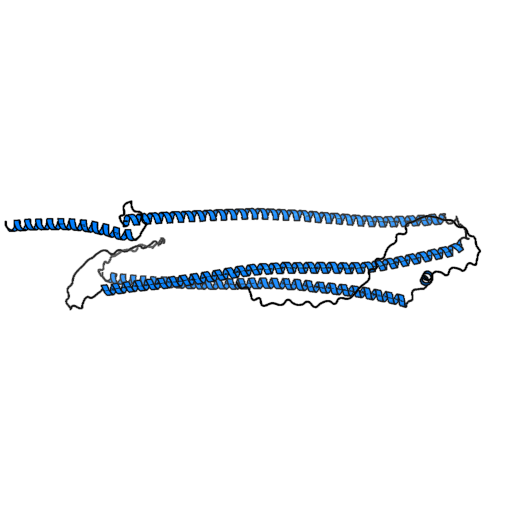.554 -16.660 1.00 97.62 388 ARG A CA 1
ATOM 3178 C C . ARG A 1 388 ? 16.734 25.587 -16.087 1.00 97.62 388 ARG A C 1
ATOM 3180 O O . ARG A 1 388 ? 16.346 25.727 -14.931 1.00 97.62 388 ARG A O 1
ATOM 3187 N N . ILE A 1 389 ? 16.313 24.578 -16.854 1.00 95.69 389 ILE A N 1
ATOM 3188 C CA . ILE A 1 389 ? 15.371 23.551 -16.375 1.00 95.69 389 ILE A CA 1
ATOM 3189 C C . ILE A 1 389 ? 15.974 22.770 -15.198 1.00 95.69 389 ILE A C 1
ATOM 3191 O O . ILE A 1 389 ? 15.266 22.453 -14.240 1.00 95.69 389 ILE A O 1
ATOM 3195 N N . ARG A 1 390 ? 17.278 22.465 -15.239 1.00 96.88 390 ARG A N 1
ATOM 3196 C CA . ARG A 1 390 ? 17.978 21.810 -14.123 1.00 96.88 390 ARG A CA 1
ATOM 3197 C C . ARG A 1 390 ? 17.987 22.685 -12.874 1.00 96.88 390 ARG A C 1
ATOM 3199 O O . ARG A 1 390 ? 17.619 22.192 -11.813 1.00 96.88 390 ARG A O 1
ATOM 3206 N N . GLU A 1 391 ? 18.329 23.964 -13.004 1.00 96.31 391 GLU A N 1
ATOM 3207 C CA . GLU A 1 391 ? 18.320 24.916 -11.888 1.00 96.31 391 GLU A CA 1
ATOM 3208 C C . GLU A 1 391 ? 16.918 25.064 -11.273 1.00 96.31 391 GLU A C 1
ATOM 3210 O O . GLU A 1 391 ? 16.762 24.967 -10.056 1.00 96.31 391 GLU A O 1
ATOM 3215 N N . GLU A 1 392 ? 15.871 25.210 -12.091 1.00 96.06 392 GLU A N 1
ATOM 3216 C CA . GLU A 1 392 ? 14.478 25.256 -11.618 1.00 96.06 392 GLU A CA 1
ATOM 3217 C C . GLU A 1 392 ? 14.071 23.947 -10.908 1.00 96.06 392 GLU A C 1
ATOM 3219 O O . GLU A 1 392 ? 13.409 23.958 -9.860 1.00 96.06 392 GLU A O 1
ATOM 3224 N N . GLY A 1 393 ? 14.512 22.803 -11.435 1.00 95.50 393 GLY A N 1
ATOM 3225 C CA . GLY A 1 393 ? 14.332 21.490 -10.818 1.00 95.50 393 GLY A CA 1
ATOM 3226 C C . GLY A 1 393 ? 15.046 21.349 -9.469 1.00 95.50 393 GLY A C 1
ATOM 3227 O O . GLY A 1 393 ? 14.506 20.743 -8.541 1.00 95.50 393 GLY A O 1
ATOM 3228 N N . ASP A 1 394 ? 16.237 21.920 -9.328 1.00 95.88 394 ASP A N 1
ATOM 3229 C CA . ASP A 1 394 ? 17.011 21.879 -8.088 1.00 95.88 394 ASP A CA 1
ATOM 3230 C C . ASP A 1 394 ? 16.409 22.798 -7.019 1.00 95.88 394 ASP A C 1
ATOM 3232 O O . ASP A 1 394 ? 16.214 22.359 -5.883 1.00 95.88 394 ASP A O 1
ATOM 3236 N N . VAL A 1 395 ? 15.990 24.013 -7.391 1.00 96.69 395 VAL A N 1
ATOM 3237 C CA . VAL A 1 395 ? 15.300 24.948 -6.483 1.00 96.69 395 VAL A CA 1
ATOM 3238 C C . VAL A 1 395 ? 13.987 24.352 -5.972 1.00 96.69 395 VAL A C 1
ATOM 3240 O O . VAL A 1 395 ? 13.688 24.406 -4.778 1.00 96.69 395 VAL A O 1
ATOM 3243 N N . THR A 1 396 ? 13.185 23.743 -6.849 1.00 92.56 396 THR A N 1
ATOM 3244 C CA . THR A 1 396 ? 11.936 23.094 -6.418 1.00 92.56 396 THR A CA 1
ATOM 3245 C C . THR A 1 396 ? 12.207 21.919 -5.480 1.00 92.56 396 THR A C 1
ATOM 3247 O O . THR A 1 396 ? 11.531 21.793 -4.454 1.00 92.56 396 THR A O 1
ATOM 3250 N N . ARG A 1 397 ? 13.223 21.093 -5.768 1.00 96.88 397 ARG A N 1
ATOM 3251 C CA . ARG A 1 397 ? 13.644 19.984 -4.897 1.00 96.88 397 ARG A CA 1
ATOM 3252 C C . ARG A 1 397 ? 14.072 20.479 -3.516 1.00 96.88 397 ARG A C 1
ATOM 3254 O O . ARG A 1 397 ? 13.636 19.900 -2.522 1.00 96.88 397 ARG A O 1
ATOM 3261 N N . GLU A 1 398 ? 14.849 21.558 -3.452 1.00 97.06 398 GLU A N 1
ATOM 3262 C CA . GLU A 1 398 ? 15.281 22.183 -2.198 1.00 97.06 398 GLU A CA 1
ATOM 3263 C C . GLU A 1 398 ? 14.078 22.661 -1.371 1.00 97.06 398 GLU A C 1
ATOM 3265 O O . GLU A 1 398 ? 13.952 22.306 -0.201 1.00 97.06 398 GLU A O 1
ATOM 3270 N N . VAL A 1 399 ? 13.112 23.354 -1.987 1.00 96.12 399 VAL A N 1
ATOM 3271 C CA . VAL A 1 399 ? 11.887 23.812 -1.302 1.00 96.12 399 VAL A CA 1
ATOM 3272 C C . VAL A 1 399 ? 11.063 22.642 -0.749 1.00 96.12 399 VAL A C 1
ATOM 3274 O O . VAL A 1 399 ? 10.539 22.712 0.373 1.00 96.12 399 VAL A O 1
ATOM 3277 N N . PHE A 1 400 ? 10.928 21.553 -1.510 1.00 94.38 400 PHE A N 1
ATOM 3278 C CA . PHE A 1 400 ? 10.230 20.355 -1.040 1.00 94.38 400 PHE A CA 1
ATOM 3279 C C . PHE A 1 400 ? 10.973 19.662 0.104 1.00 94.38 400 PHE A C 1
ATOM 3281 O O . PHE A 1 400 ? 10.329 19.246 1.074 1.00 94.38 400 PHE A O 1
ATOM 3288 N N . GLN A 1 401 ? 12.301 19.575 0.026 1.00 97.81 401 GLN A N 1
ATOM 3289 C CA . GLN A 1 401 ? 13.137 19.043 1.097 1.00 97.81 401 GLN A CA 1
ATOM 3290 C C . GLN A 1 401 ? 12.954 19.860 2.383 1.00 97.81 401 GLN A C 1
ATOM 3292 O O . GLN A 1 401 ? 12.615 19.297 3.424 1.00 97.81 401 GLN A O 1
ATOM 3297 N N . ASP A 1 402 ? 13.024 21.185 2.293 1.00 97.62 402 ASP A N 1
ATOM 3298 C CA . ASP A 1 402 ? 12.821 22.114 3.406 1.00 97.62 402 ASP A CA 1
ATOM 3299 C C . ASP A 1 402 ? 11.455 21.933 4.089 1.00 97.62 402 ASP A C 1
ATOM 3301 O O . ASP A 1 402 ? 11.322 21.921 5.321 1.00 97.62 402 ASP A O 1
ATOM 3305 N N . ARG A 1 403 ? 10.397 21.773 3.283 1.00 96.69 403 ARG A N 1
ATOM 3306 C CA . ARG A 1 403 ? 9.037 21.526 3.779 1.00 96.69 403 ARG A CA 1
ATOM 3307 C C . ARG A 1 403 ? 8.927 20.162 4.461 1.00 96.69 403 ARG A C 1
ATOM 3309 O O . ARG A 1 403 ? 8.283 20.063 5.511 1.00 96.69 403 ARG A O 1
ATOM 3316 N N . SER A 1 404 ? 9.551 19.136 3.888 1.00 93.69 404 SER A N 1
ATOM 3317 C CA . SER A 1 404 ? 9.604 17.784 4.451 1.00 93.69 404 SER A CA 1
ATOM 3318 C C . SER A 1 404 ? 10.335 17.768 5.795 1.00 93.69 404 SER A C 1
ATOM 3320 O O . SER A 1 404 ? 9.831 17.223 6.782 1.00 93.69 404 SER A O 1
ATOM 3322 N N . GLU A 1 405 ? 11.469 18.460 5.894 1.00 97.81 405 GLU A N 1
ATOM 3323 C CA . GLU A 1 405 ? 12.227 18.592 7.136 1.00 97.81 405 GLU A CA 1
ATOM 3324 C C . GLU A 1 405 ? 11.439 19.330 8.222 1.00 97.81 405 GLU A C 1
ATOM 3326 O O . GLU A 1 405 ? 11.393 18.881 9.371 1.00 97.81 405 GLU A O 1
ATOM 3331 N N . LYS A 1 406 ? 10.763 20.437 7.881 1.00 98.00 406 LYS A N 1
ATOM 3332 C CA . LYS A 1 406 ? 9.895 21.172 8.820 1.00 98.00 406 LYS A CA 1
ATOM 3333 C C . LYS A 1 406 ? 8.744 20.299 9.326 1.00 98.00 406 LYS A C 1
ATOM 3335 O O . LYS A 1 406 ? 8.458 20.298 10.527 1.00 98.00 406 LYS A O 1
ATOM 3340 N N . MET A 1 407 ? 8.107 19.528 8.443 1.00 95.19 407 MET A N 1
ATOM 3341 C CA . MET A 1 407 ? 7.053 18.582 8.825 1.00 95.19 407 MET A CA 1
ATOM 3342 C C . MET A 1 407 ? 7.593 17.488 9.754 1.00 95.19 407 MET A C 1
ATOM 3344 O O . MET A 1 407 ? 6.991 17.201 10.789 1.00 95.19 407 MET A O 1
ATOM 3348 N N . THR A 1 408 ? 8.761 16.933 9.432 1.00 95.62 408 THR A N 1
ATOM 3349 C CA . THR A 1 408 ? 9.421 15.888 10.224 1.00 95.62 408 THR A CA 1
ATOM 3350 C C . THR A 1 408 ? 9.768 16.389 11.624 1.00 95.62 408 THR A C 1
ATOM 3352 O O . THR A 1 408 ? 9.427 15.739 12.612 1.00 95.62 408 THR A O 1
ATOM 3355 N N . LYS A 1 409 ? 10.352 17.590 11.738 1.00 97.88 409 LYS A N 1
ATOM 3356 C CA . LYS A 1 409 ? 10.644 18.244 13.026 1.00 97.88 409 LYS A CA 1
ATOM 3357 C C . LYS A 1 409 ? 9.370 18.461 13.854 1.00 97.88 409 LYS A C 1
ATOM 3359 O O . LYS A 1 409 ? 9.361 18.200 15.057 1.00 97.88 409 LYS A O 1
ATOM 3364 N N . ARG A 1 410 ? 8.265 18.883 13.224 1.00 97.19 410 ARG A N 1
ATOM 3365 C CA . ARG A 1 410 ? 6.963 19.046 13.900 1.00 97.19 410 ARG A CA 1
ATOM 3366 C C . ARG A 1 410 ? 6.409 17.713 14.407 1.00 97.19 410 ARG A C 1
ATOM 3368 O O . ARG A 1 410 ? 5.904 17.659 15.528 1.00 97.19 410 ARG A O 1
ATOM 3375 N N . LEU A 1 411 ? 6.518 16.654 13.609 1.00 96.12 411 LEU A N 1
ATOM 3376 C CA . LEU A 1 411 ? 6.073 15.312 13.982 1.00 96.12 411 LEU A CA 1
ATOM 3377 C C . LEU A 1 411 ? 6.899 14.766 15.151 1.00 96.12 411 LEU A C 1
ATOM 3379 O O . LEU A 1 411 ? 6.324 14.273 16.118 1.00 96.12 411 LEU A O 1
ATOM 3383 N N . GLN A 1 412 ? 8.224 14.927 15.118 1.00 96.44 412 GLN A N 1
ATOM 3384 C CA . GLN A 1 412 ? 9.111 14.551 16.224 1.00 96.44 412 GLN A CA 1
ATOM 3385 C C . GLN A 1 412 ? 8.739 15.277 17.521 1.00 96.44 412 GLN A C 1
ATOM 3387 O O . GLN A 1 412 ? 8.562 14.629 18.551 1.00 96.44 412 GLN A O 1
ATOM 3392 N N . LEU A 1 413 ? 8.539 16.600 17.472 1.00 97.69 413 LEU A N 1
ATOM 3393 C CA . LEU A 1 413 ? 8.110 17.384 18.635 1.00 97.69 413 LEU A CA 1
ATOM 3394 C C . LEU A 1 413 ? 6.771 16.880 19.193 1.00 97.69 413 LEU A C 1
ATOM 3396 O O . LEU A 1 413 ? 6.602 16.753 20.405 1.00 97.69 413 LEU A O 1
ATOM 3400 N N . MET A 1 414 ? 5.812 16.598 18.312 1.00 95.25 414 MET A N 1
ATOM 3401 C CA . MET A 1 414 ? 4.506 16.076 18.701 1.00 95.25 414 MET A CA 1
ATOM 3402 C C . MET A 1 414 ? 4.630 14.695 19.356 1.00 95.25 414 MET A C 1
ATOM 3404 O O . MET A 1 414 ? 4.026 14.466 20.399 1.00 95.25 414 MET A O 1
ATOM 3408 N N . ASN A 1 415 ? 5.458 13.809 18.804 1.00 95.38 415 ASN A N 1
ATOM 3409 C CA . ASN A 1 415 ? 5.710 12.480 19.357 1.00 95.38 415 ASN A CA 1
ATOM 3410 C C . ASN A 1 415 ? 6.341 12.563 20.758 1.00 95.38 415 ASN A C 1
ATOM 3412 O O . ASN A 1 415 ? 5.855 11.927 21.689 1.00 95.38 415 ASN A O 1
ATOM 3416 N N . VAL A 1 416 ? 7.341 13.434 20.949 1.00 97.75 416 VAL A N 1
ATOM 3417 C CA . VAL A 1 416 ? 7.932 13.694 22.275 1.00 97.75 416 VAL A CA 1
ATOM 3418 C C . VAL A 1 416 ? 6.872 14.185 23.264 1.00 97.75 416 VAL A C 1
ATOM 3420 O O . VAL A 1 416 ? 6.794 13.675 24.379 1.00 97.75 416 VAL A O 1
ATOM 3423 N N . ARG A 1 417 ? 5.996 15.114 22.856 1.00 97.75 417 ARG A N 1
ATOM 3424 C CA . ARG A 1 417 ? 4.900 15.597 23.715 1.00 97.75 417 ARG A CA 1
ATOM 3425 C C . ARG A 1 417 ? 3.927 14.487 24.109 1.00 97.75 417 ARG A C 1
ATOM 3427 O O . ARG A 1 417 ? 3.511 14.449 25.263 1.00 97.75 417 ARG A O 1
ATOM 3434 N N . TYR A 1 418 ? 3.570 13.596 23.186 1.00 97.12 418 TYR A N 1
ATOM 3435 C CA . TYR A 1 418 ? 2.709 12.452 23.495 1.00 97.12 418 TYR A CA 1
ATOM 3436 C C . TYR A 1 418 ? 3.388 11.468 24.449 1.00 97.12 418 TYR A C 1
ATOM 3438 O O . TYR A 1 418 ? 2.761 11.028 25.407 1.00 97.12 418 TYR A O 1
ATOM 3446 N N . GLN A 1 419 ? 4.675 11.181 24.251 1.00 97.38 419 GLN A N 1
ATOM 3447 C CA . GLN A 1 419 ? 5.440 10.332 25.165 1.00 97.38 419 GLN A CA 1
ATOM 3448 C C . GLN A 1 419 ? 5.549 10.941 26.567 1.00 97.38 419 GLN A C 1
ATOM 3450 O O . GLN A 1 419 ? 5.434 10.222 27.557 1.00 97.38 419 GLN A O 1
ATOM 3455 N N . ASP A 1 420 ? 5.752 12.256 26.669 1.00 97.12 420 ASP A N 1
ATOM 3456 C CA . ASP A 1 420 ? 5.767 12.963 27.950 1.00 97.12 420 ASP A CA 1
ATOM 3457 C C . ASP A 1 420 ? 4.396 12.923 28.636 1.00 97.12 420 ASP A C 1
ATOM 3459 O O . ASP A 1 420 ? 4.326 12.724 29.849 1.00 97.12 420 ASP A O 1
ATOM 3463 N N . LEU A 1 421 ? 3.310 13.092 27.876 1.00 97.88 421 LEU A N 1
ATOM 3464 C CA . LEU A 1 421 ? 1.944 13.008 28.393 1.00 97.88 421 LEU A CA 1
ATOM 3465 C C . LEU A 1 421 ? 1.635 11.599 28.917 1.00 97.88 421 LEU A C 1
ATOM 3467 O O . LEU A 1 421 ? 1.120 11.461 30.023 1.00 97.88 421 LEU A O 1
ATOM 3471 N N . GLU A 1 422 ? 2.004 10.562 28.164 1.00 96.06 422 GLU A N 1
ATOM 3472 C CA . GLU A 1 422 ? 1.805 9.168 28.567 1.00 96.06 422 GLU A CA 1
ATOM 3473 C C . GLU A 1 422 ? 2.656 8.819 29.796 1.00 96.06 422 GLU A C 1
ATOM 3475 O O . GLU A 1 422 ? 2.158 8.215 30.744 1.00 96.06 422 GLU A O 1
ATOM 3480 N N . ARG A 1 423 ? 3.914 9.288 29.850 1.00 97.75 423 ARG A N 1
ATOM 3481 C CA . ARG A 1 423 ? 4.764 9.147 31.044 1.00 97.75 423 ARG A CA 1
ATOM 3482 C C . ARG A 1 423 ? 4.147 9.823 32.269 1.00 97.75 423 ARG A C 1
ATOM 3484 O O . ARG A 1 423 ? 4.160 9.232 33.345 1.00 97.75 423 ARG A O 1
ATOM 3491 N N . ARG A 1 424 ? 3.584 11.029 32.131 1.00 97.75 424 ARG A N 1
ATOM 3492 C CA . ARG A 1 424 ? 2.882 11.709 33.238 1.00 97.75 424 ARG A CA 1
ATOM 3493 C C . ARG A 1 424 ? 1.652 10.931 33.685 1.00 97.75 424 ARG A C 1
ATOM 3495 O O . ARG A 1 424 ? 1.499 10.696 34.877 1.00 97.75 424 ARG A O 1
ATOM 3502 N N . ARG A 1 425 ? 0.829 10.471 32.742 1.00 97.00 425 ARG A N 1
ATOM 3503 C CA . ARG A 1 425 ? -0.360 9.662 33.032 1.00 97.00 425 ARG A CA 1
ATOM 3504 C C . ARG A 1 425 ? -0.001 8.374 33.776 1.00 97.00 425 ARG A C 1
ATOM 3506 O O . ARG A 1 425 ? -0.688 8.012 34.724 1.00 97.00 425 ARG A O 1
ATOM 3513 N N . ALA A 1 426 ? 1.086 7.708 33.387 1.00 95.50 426 ALA A N 1
ATOM 3514 C CA . ALA A 1 426 ? 1.575 6.516 34.074 1.00 95.50 426 ALA A CA 1
ATOM 3515 C C . ALA A 1 426 ? 1.967 6.811 35.532 1.00 95.50 426 ALA A C 1
ATOM 3517 O O . ALA A 1 426 ? 1.543 6.090 36.434 1.00 95.50 426 ALA A O 1
ATOM 3518 N N . LEU A 1 427 ? 2.702 7.903 35.770 1.00 96.69 427 LEU A N 1
ATOM 3519 C CA . LEU A 1 427 ? 3.082 8.334 37.120 1.00 96.69 427 LEU A CA 1
ATOM 3520 C C . LEU A 1 427 ? 1.868 8.736 37.971 1.00 96.69 427 LEU A C 1
ATOM 3522 O O . LEU A 1 427 ? 1.820 8.420 39.156 1.00 96.69 427 LEU A O 1
ATOM 3526 N N . GLU A 1 428 ? 0.866 9.396 37.385 1.00 97.06 428 GLU A N 1
ATOM 3527 C CA . GLU A 1 428 ? -0.389 9.723 38.075 1.00 97.06 428 GLU A CA 1
ATOM 3528 C C . GLU A 1 428 ? -1.147 8.458 38.487 1.00 97.06 428 GLU A C 1
ATOM 3530 O O . GLU A 1 428 ? -1.584 8.341 39.630 1.00 97.06 428 GLU A O 1
ATOM 3535 N N . VAL A 1 429 ? -1.262 7.480 37.583 1.00 97.00 429 VAL A N 1
ATOM 3536 C CA . VAL A 1 429 ? -1.903 6.191 37.876 1.00 97.00 429 VAL A CA 1
ATOM 3537 C C . VAL A 1 429 ? -1.160 5.450 38.988 1.00 97.00 429 VAL A C 1
ATOM 3539 O O . VAL A 1 429 ? -1.803 4.927 39.899 1.00 97.00 429 VAL A O 1
ATOM 3542 N N . GLU A 1 430 ? 0.172 5.435 38.960 1.00 95.81 430 GLU A N 1
ATOM 3543 C CA . GLU A 1 430 ? 0.990 4.837 40.019 1.00 95.81 430 GLU A CA 1
ATOM 3544 C C . GLU A 1 430 ? 0.809 5.563 41.366 1.00 95.81 430 GLU A C 1
ATOM 3546 O O . GLU A 1 430 ? 0.657 4.917 42.411 1.00 95.81 430 GLU A O 1
ATOM 3551 N N . GLY A 1 431 ? 0.740 6.897 41.343 1.00 96.69 431 GLY A N 1
ATOM 3552 C CA . GLY A 1 431 ? 0.429 7.728 42.505 1.00 96.69 431 GLY A CA 1
ATOM 3553 C C . GLY A 1 431 ? -0.933 7.381 43.105 1.00 96.69 431 GLY A C 1
ATOM 3554 O O . GLY A 1 431 ? -1.017 7.008 44.277 1.00 96.69 431 GLY A O 1
ATOM 3555 N N . PHE A 1 432 ? -1.990 7.371 42.287 1.00 97.25 432 PHE A N 1
ATOM 3556 C CA . PHE A 1 432 ? -3.331 6.976 42.726 1.00 97.25 432 PHE A CA 1
ATOM 3557 C C . PHE A 1 432 ? -3.369 5.541 43.249 1.00 97.25 432 PHE A C 1
ATOM 3559 O O . PHE A 1 432 ? -4.019 5.262 44.256 1.00 97.25 432 PHE A O 1
ATOM 3566 N N . GLN A 1 433 ? -2.658 4.611 42.611 1.00 97.69 433 GLN A N 1
ATOM 3567 C CA . GLN A 1 433 ? -2.588 3.230 43.074 1.00 97.69 433 GLN A CA 1
ATOM 3568 C C . GLN A 1 433 ? -1.919 3.130 44.452 1.00 97.69 433 GLN A C 1
ATOM 3570 O O . GLN A 1 433 ? -2.346 2.327 45.288 1.00 97.69 433 GLN A O 1
ATOM 3575 N N . THR A 1 434 ? -0.902 3.951 44.708 1.00 97.25 434 THR A N 1
ATOM 3576 C CA . THR A 1 434 ? -0.214 4.038 46.002 1.00 97.25 434 THR A CA 1
ATOM 3577 C C . THR A 1 434 ? -1.116 4.647 47.073 1.00 97.25 434 THR A C 1
ATOM 3579 O O . THR A 1 434 ? -1.248 4.077 48.158 1.00 97.25 434 THR A O 1
ATOM 3582 N N . ASP A 1 435 ? -1.829 5.726 46.757 1.00 97.19 435 ASP A N 1
ATOM 3583 C CA . ASP A 1 435 ? -2.792 6.346 47.670 1.00 97.19 435 ASP A CA 1
ATOM 3584 C C . ASP A 1 435 ? -3.945 5.400 48.011 1.00 97.19 435 ASP A C 1
ATOM 3586 O O . ASP A 1 435 ? -4.301 5.244 49.181 1.00 97.19 435 ASP A O 1
ATOM 3590 N N . ILE A 1 436 ? -4.479 4.680 47.021 1.00 97.56 436 ILE A N 1
ATOM 3591 C CA . ILE A 1 436 ? -5.500 3.647 47.234 1.00 97.56 436 ILE A CA 1
ATOM 3592 C C . ILE A 1 436 ? -4.966 2.542 48.152 1.00 97.56 436 ILE A C 1
ATOM 3594 O O . ILE A 1 436 ? -5.683 2.098 49.053 1.00 97.56 436 ILE A O 1
ATOM 3598 N N . LYS A 1 437 ? -3.716 2.091 47.967 1.00 97.81 437 LYS A N 1
ATOM 3599 C CA . LYS A 1 437 ? -3.083 1.107 48.865 1.00 97.81 437 LYS A CA 1
ATOM 3600 C C . LYS A 1 437 ? -2.982 1.646 50.295 1.00 97.81 437 LYS A C 1
ATOM 3602 O O . LYS A 1 437 ? -3.377 0.945 51.226 1.00 97.81 437 LYS A O 1
ATOM 3607 N N . ASN A 1 438 ? -2.536 2.889 50.468 1.00 96.38 438 ASN A N 1
ATOM 3608 C CA . ASN A 1 438 ? -2.416 3.536 51.776 1.00 96.38 438 ASN A CA 1
ATOM 3609 C C . ASN A 1 438 ? -3.776 3.704 52.466 1.00 96.38 438 ASN A C 1
ATOM 3611 O O . ASN A 1 438 ? -3.908 3.406 53.653 1.00 96.38 438 ASN A O 1
ATOM 3615 N N . LEU A 1 439 ? -4.807 4.127 51.732 1.00 97.38 439 LEU A N 1
ATOM 3616 C CA . LEU A 1 439 ? -6.169 4.258 52.252 1.00 97.38 439 LEU A CA 1
ATOM 3617 C C . LEU A 1 439 ? -6.748 2.904 52.666 1.00 97.38 439 LEU A C 1
ATOM 3619 O O . LEU A 1 439 ? -7.328 2.798 53.743 1.00 97.38 439 LEU A O 1
ATOM 3623 N N . ARG A 1 440 ? -6.541 1.852 51.865 1.00 96.81 440 ARG A N 1
ATOM 3624 C CA . ARG A 1 440 ? -6.934 0.481 52.231 1.00 96.81 440 ARG A CA 1
ATOM 3625 C C . ARG A 1 440 ? -6.217 0.001 53.490 1.00 96.81 440 ARG A C 1
ATOM 3627 O O . ARG A 1 440 ? -6.837 -0.668 54.310 1.00 96.81 440 ARG A O 1
ATOM 3634 N N . GLN A 1 441 ? -4.937 0.334 53.655 1.00 96.31 441 GLN A N 1
ATOM 3635 C CA . GLN A 1 441 ? -4.190 -0.021 54.860 1.00 96.31 441 GLN A CA 1
ATOM 3636 C C . GLN A 1 441 ? -4.723 0.726 56.088 1.00 96.31 441 GLN A C 1
ATOM 3638 O O . GLN A 1 441 ? -5.032 0.088 57.088 1.00 96.31 441 GLN A O 1
ATOM 3643 N N . ARG A 1 442 ? -4.942 2.043 55.987 1.00 95.69 442 ARG A N 1
ATOM 3644 C CA . ARG A 1 442 ? -5.554 2.837 57.066 1.00 95.69 442 ARG A CA 1
ATOM 3645 C C . ARG A 1 442 ? -6.944 2.331 57.436 1.00 95.69 442 ARG A C 1
ATOM 3647 O O . ARG A 1 442 ? -7.259 2.261 58.618 1.00 95.69 442 ARG A O 1
ATOM 3654 N N . LEU A 1 443 ? -7.757 1.950 56.448 1.00 95.06 443 LEU A N 1
ATOM 3655 C CA . LEU A 1 443 ? -9.069 1.351 56.685 1.00 95.06 443 LEU A CA 1
ATOM 3656 C C . LEU A 1 443 ? -8.934 0.051 57.485 1.00 95.06 443 LEU A C 1
ATOM 3658 O O . LEU A 1 443 ? -9.588 -0.087 58.511 1.00 95.06 443 LEU A O 1
ATOM 3662 N N . LYS A 1 444 ? -8.022 -0.846 57.088 1.00 95.50 444 LYS A N 1
ATOM 3663 C CA . LYS A 1 444 ? -7.729 -2.076 57.842 1.00 95.50 444 LYS A CA 1
ATOM 3664 C C . LYS A 1 444 ? -7.248 -1.793 59.263 1.00 95.50 444 LYS A C 1
ATOM 3666 O O . LYS A 1 444 ? -7.590 -2.535 60.178 1.00 95.50 444 LYS A O 1
ATOM 3671 N N . ASP A 1 445 ? -6.439 -0.761 59.471 1.00 92.94 445 ASP A N 1
ATOM 3672 C CA . ASP A 1 445 ? -5.941 -0.410 60.803 1.00 92.94 445 ASP A CA 1
ATOM 3673 C C . ASP A 1 445 ? -7.070 0.132 61.692 1.00 92.94 445 ASP A C 1
ATOM 3675 O O . ASP A 1 445 ? -7.182 -0.265 62.852 1.00 92.94 445 ASP A O 1
ATOM 3679 N N . VAL A 1 446 ? -7.958 0.960 61.133 1.00 93.69 446 VAL A N 1
ATOM 3680 C CA . VAL A 1 446 ? -9.178 1.429 61.807 1.00 93.69 446 VAL A CA 1
ATOM 3681 C C . VAL A 1 446 ? -10.118 0.264 62.108 1.00 93.69 446 VAL A C 1
ATOM 3683 O O . VAL A 1 446 ? -10.619 0.176 63.224 1.00 93.69 446 VAL A O 1
ATOM 3686 N N . GLU A 1 447 ? -10.314 -0.669 61.176 1.00 87.31 447 GLU A N 1
ATOM 3687 C CA . GLU A 1 447 ? -11.089 -1.896 61.398 1.00 87.31 447 GLU A CA 1
ATOM 3688 C C . GLU A 1 447 ? -10.499 -2.730 62.541 1.00 87.31 447 GLU A C 1
ATOM 3690 O O . GLU A 1 447 ? -11.236 -3.170 63.420 1.00 87.31 447 GLU A O 1
ATOM 3695 N N . ARG A 1 448 ? -9.169 -2.893 62.599 1.00 86.12 448 ARG A N 1
ATOM 3696 C CA . ARG A 1 448 ? -8.493 -3.574 63.719 1.00 86.12 448 ARG A CA 1
ATOM 3697 C C . ARG A 1 448 ? -8.697 -2.843 65.042 1.00 86.12 448 ARG A C 1
ATOM 3699 O O . ARG A 1 448 ? -8.903 -3.496 66.061 1.00 86.12 448 ARG A O 1
ATOM 3706 N N . GLN A 1 449 ? -8.620 -1.513 65.057 1.00 85.25 449 GLN A N 1
ATOM 3707 C CA . GLN A 1 449 ? -8.866 -0.718 66.264 1.00 85.25 449 GLN A CA 1
ATOM 3708 C C . GLN A 1 449 ? -10.322 -0.833 66.722 1.00 85.25 449 GLN A C 1
ATOM 3710 O O . GLN A 1 449 ? -10.568 -1.084 67.899 1.00 85.25 449 GLN A O 1
ATOM 3715 N N . LEU A 1 450 ? -11.279 -0.731 65.797 1.00 80.06 450 LEU A N 1
ATOM 3716 C CA . LEU A 1 450 ? -12.699 -0.970 66.056 1.00 80.06 450 LEU A CA 1
ATOM 3717 C C . LEU A 1 450 ? -12.922 -2.370 66.616 1.00 80.06 450 LEU A C 1
ATOM 3719 O O . LEU A 1 450 ? -13.628 -2.513 67.609 1.00 80.06 450 LEU A O 1
ATOM 3723 N N . TYR A 1 451 ? -12.281 -3.385 66.040 1.00 77.94 451 TYR A N 1
ATOM 3724 C CA . TYR A 1 451 ? -12.347 -4.759 66.529 1.00 77.94 451 TYR A CA 1
ATOM 3725 C C . TYR A 1 451 ? -11.823 -4.871 67.970 1.00 77.94 451 TYR A C 1
ATOM 3727 O O . TYR A 1 451 ? -12.517 -5.402 68.835 1.00 77.94 451 TYR A O 1
ATOM 3735 N N . LYS A 1 452 ? -10.655 -4.283 68.271 1.00 74.56 452 LYS A N 1
ATOM 3736 C CA . LYS A 1 452 ? -10.083 -4.240 69.631 1.00 74.56 452 LYS A CA 1
ATOM 3737 C C . LYS A 1 452 ? -11.000 -3.542 70.643 1.00 74.56 452 LYS A C 1
ATOM 3739 O O . LYS A 1 452 ? -11.211 -4.072 71.732 1.00 74.56 452 LYS A O 1
ATOM 3744 N N . VAL A 1 453 ? -11.558 -2.381 70.286 1.00 74.62 453 VAL A N 1
ATOM 3745 C CA . VAL A 1 453 ? -12.447 -1.590 71.157 1.00 74.62 453 VAL A CA 1
ATOM 3746 C C . VAL A 1 453 ? -13.790 -2.290 71.370 1.00 74.62 453 VAL A C 1
ATOM 3748 O O . VAL A 1 453 ? -14.248 -2.395 72.504 1.00 74.62 453 VAL A O 1
ATOM 3751 N N . THR A 1 454 ? -14.403 -2.812 70.305 1.00 65.69 454 THR A N 1
ATOM 3752 C CA . THR A 1 454 ? -15.717 -3.483 70.358 1.00 65.69 454 THR A CA 1
ATOM 3753 C C . THR A 1 454 ? -15.667 -4.762 71.193 1.00 65.69 454 THR A C 1
ATOM 3755 O O . THR A 1 454 ? -16.638 -5.090 71.870 1.00 65.69 454 THR A O 1
ATOM 3758 N N . LEU A 1 455 ? -14.532 -5.463 71.197 1.00 60.72 455 LEU A N 1
ATOM 3759 C CA . LEU A 1 455 ? -14.333 -6.662 72.011 1.00 60.72 455 LEU A CA 1
ATOM 3760 C C . LEU A 1 455 ? -13.679 -6.400 73.386 1.00 60.72 455 LEU A C 1
ATOM 3762 O O . LEU A 1 455 ? -13.548 -7.329 74.180 1.00 60.72 455 LEU A O 1
ATOM 3766 N N . GLY A 1 456 ? -13.310 -5.153 73.705 1.00 56.59 456 GLY A N 1
ATOM 3767 C CA . GLY A 1 456 ? -12.805 -4.762 75.027 1.00 56.59 456 GLY A CA 1
ATOM 3768 C C . GLY A 1 456 ? -11.444 -5.359 75.407 1.00 56.59 456 GLY A C 1
ATOM 3769 O O . GLY A 1 456 ? -11.218 -5.661 76.580 1.00 56.59 456 GLY A O 1
ATOM 3770 N N . PHE A 1 457 ? -10.541 -5.549 74.441 1.00 54.09 457 PHE A N 1
ATOM 3771 C CA . PHE A 1 457 ? -9.215 -6.126 74.684 1.00 54.09 457 PHE A CA 1
ATOM 3772 C C . PHE A 1 457 ? -8.150 -5.033 74.874 1.00 54.09 457 PHE A C 1
ATOM 3774 O O . PHE A 1 457 ? -7.853 -4.276 73.948 1.00 54.09 457 PHE A O 1
ATOM 3781 N N . ALA A 1 458 ? -7.583 -4.955 76.084 1.00 47.03 458 ALA A N 1
ATOM 3782 C CA . ALA A 1 458 ? -6.400 -4.150 76.392 1.00 47.03 458 ALA A CA 1
ATOM 3783 C C . ALA A 1 458 ? -5.123 -4.780 75.800 1.00 47.03 458 ALA A C 1
ATOM 3785 O O . ALA A 1 458 ? -5.108 -5.952 75.436 1.00 47.03 458 ALA A O 1
ATOM 3786 N N . GLU A 1 459 ? -4.079 -3.961 75.704 1.00 46.56 459 GLU A N 1
ATOM 3787 C CA . GLU A 1 459 ? -2.960 -3.957 74.745 1.00 46.56 459 GLU A CA 1
ATOM 3788 C C . GLU A 1 459 ? -2.069 -5.202 74.586 1.00 46.56 459 GLU A C 1
ATOM 3790 O O . GLU A 1 459 ? -1.270 -5.225 73.652 1.00 46.56 459 GLU A O 1
ATOM 3795 N N . ASP A 1 460 ? -2.242 -6.266 75.361 1.00 52.78 460 ASP A N 1
ATOM 3796 C CA . ASP A 1 460 ? -1.374 -7.443 75.300 1.00 52.78 460 ASP A CA 1
ATOM 3797 C C . ASP A 1 460 ? -2.169 -8.679 74.895 1.00 52.78 460 ASP A C 1
ATOM 3799 O O . ASP A 1 460 ? -2.823 -9.255 75.753 1.00 52.78 460 ASP A O 1
ATOM 3803 N N . MET A 1 461 ? -2.116 -9.093 73.619 1.00 50.91 461 MET A N 1
ATOM 3804 C CA . MET A 1 461 ? -2.214 -10.510 73.222 1.00 50.91 461 MET A CA 1
ATOM 3805 C C . MET A 1 461 ? -1.819 -10.748 71.754 1.00 50.91 461 MET A C 1
ATOM 3807 O O . MET A 1 461 ? -2.307 -10.107 70.821 1.00 50.91 461 MET A O 1
ATOM 3811 N N . ASP A 1 462 ? -0.964 -11.751 71.569 1.00 53.75 462 ASP A N 1
ATOM 3812 C CA . ASP A 1 462 ? -0.457 -12.267 70.299 1.00 53.75 462 ASP A CA 1
ATOM 3813 C C . ASP A 1 462 ? -1.517 -13.195 69.659 1.00 53.75 462 ASP A C 1
ATOM 3815 O O . ASP A 1 462 ? -1.681 -14.353 70.044 1.00 53.75 462 ASP A O 1
ATOM 3819 N N . MET A 1 463 ? -2.294 -12.662 68.709 1.00 52.50 463 MET A N 1
ATOM 3820 C CA . MET A 1 463 ? -3.418 -13.334 68.029 1.00 52.50 463 MET A CA 1
ATOM 3821 C C . MET A 1 463 ? -2.936 -14.407 67.037 1.00 52.50 463 MET A C 1
ATOM 3823 O O . MET A 1 463 ? -3.025 -14.230 65.822 1.00 52.50 463 MET A O 1
ATOM 3827 N N . LYS A 1 464 ? -2.399 -15.526 67.536 1.00 56.16 464 LYS A N 1
ATOM 3828 C CA . LYS A 1 464 ? -1.915 -16.632 66.689 1.00 56.16 464 LYS A CA 1
ATOM 3829 C C . LYS A 1 464 ? -2.933 -17.756 66.471 1.00 56.16 464 LYS A C 1
ATOM 3831 O O . LYS A 1 464 ? -2.731 -18.539 65.545 1.00 56.16 464 LYS A O 1
ATOM 3836 N N . ARG A 1 465 ? -4.007 -17.867 67.270 1.00 56.34 465 ARG A N 1
ATOM 3837 C CA . ARG A 1 465 ? -5.003 -18.954 67.145 1.00 56.34 465 ARG A CA 1
ATOM 3838 C C . ARG A 1 465 ? -6.447 -18.476 67.402 1.00 56.34 465 ARG A C 1
ATOM 3840 O O . ARG A 1 465 ? -6.666 -17.762 68.375 1.00 56.34 465 ARG A O 1
ATOM 3847 N N . PRO A 1 466 ? -7.428 -18.867 66.564 1.00 55.97 466 PRO A N 1
ATOM 3848 C CA . PRO A 1 466 ? -8.840 -18.493 66.730 1.00 55.97 466 PRO A CA 1
ATOM 3849 C C . PRO A 1 466 ? -9.493 -18.985 68.034 1.00 55.97 466 PRO A C 1
ATOM 3851 O O . PRO A 1 466 ? -10.352 -18.295 68.574 1.00 55.97 466 PRO A O 1
ATOM 3854 N N . ASP A 1 467 ? -9.054 -20.129 68.568 1.00 58.31 467 ASP A N 1
ATOM 3855 C CA . ASP A 1 467 ? -9.682 -20.789 69.728 1.00 58.31 467 ASP A CA 1
ATOM 3856 C C . ASP A 1 467 ? -9.489 -20.029 71.059 1.00 58.31 467 ASP A C 1
ATOM 3858 O O . ASP A 1 467 ? -10.244 -20.218 72.017 1.00 58.31 467 ASP A O 1
ATOM 3862 N N . ASP A 1 468 ? -8.507 -19.125 71.124 1.00 61.72 468 ASP A N 1
ATOM 3863 C CA . ASP A 1 468 ? -8.243 -18.313 72.317 1.00 61.72 468 ASP A CA 1
ATOM 3864 C C . ASP A 1 468 ? -9.301 -17.209 72.514 1.00 61.72 468 ASP A C 1
ATOM 3866 O O . ASP A 1 468 ? -9.549 -16.774 73.644 1.00 61.72 468 ASP A O 1
ATOM 3870 N N . LEU A 1 469 ? -9.979 -16.800 71.432 1.00 61.78 469 LEU A N 1
ATOM 3871 C CA . LEU A 1 469 ? -10.987 -15.738 71.433 1.00 61.78 469 LEU A CA 1
ATOM 3872 C C . LEU A 1 469 ? -12.245 -16.152 72.208 1.00 61.78 469 LEU A C 1
ATOM 3874 O O . LEU A 1 469 ? -12.678 -15.442 73.121 1.00 61.78 469 LEU A O 1
ATOM 3878 N N . ASP A 1 470 ? -12.788 -17.331 71.904 1.00 65.75 470 ASP A N 1
ATOM 3879 C CA . ASP A 1 470 ? -13.989 -17.864 72.556 1.00 65.75 470 ASP A CA 1
ATOM 3880 C C . ASP A 1 470 ? -13.743 -18.119 74.043 1.00 65.75 470 ASP A C 1
ATOM 3882 O O . ASP A 1 470 ? -14.572 -17.796 74.901 1.00 65.75 470 ASP A O 1
ATOM 3886 N N . MET A 1 471 ? -12.554 -18.618 74.381 1.00 71.44 471 MET A N 1
ATOM 3887 C CA . MET A 1 471 ? -12.188 -18.882 75.767 1.00 71.44 471 MET A CA 1
ATOM 3888 C C . MET A 1 471 ? -12.064 -17.598 76.594 1.00 71.44 471 MET A C 1
ATOM 3890 O O . MET A 1 471 ? -12.349 -17.585 77.798 1.00 71.44 471 MET A O 1
ATOM 3894 N N . GLN A 1 472 ? -11.688 -16.487 75.963 1.00 65.69 472 GLN A N 1
ATOM 3895 C CA . GLN A 1 472 ? -11.564 -15.199 76.631 1.00 65.69 472 GLN A CA 1
ATOM 3896 C C . GLN A 1 472 ? -12.900 -14.451 76.728 1.00 65.69 472 GLN A C 1
ATOM 3898 O O . GLN A 1 472 ? -13.176 -13.857 77.776 1.00 65.69 472 GLN A O 1
ATOM 3903 N N . ILE A 1 473 ? -13.777 -14.572 75.724 1.00 68.69 473 ILE A N 1
ATOM 3904 C CA . ILE A 1 473 ? -15.181 -14.137 75.818 1.00 68.69 473 ILE A CA 1
ATOM 3905 C C . ILE A 1 473 ? -15.855 -14.853 76.993 1.00 68.69 473 ILE A C 1
ATOM 3907 O O . ILE A 1 473 ? -16.456 -14.205 77.852 1.00 68.69 473 ILE A O 1
ATOM 3911 N N . LEU A 1 474 ? -15.663 -16.169 77.122 1.00 74.44 474 LEU A N 1
ATOM 3912 C CA . LEU A 1 474 ? -16.184 -16.951 78.245 1.00 74.44 474 LEU A CA 1
ATOM 3913 C C . LEU A 1 474 ? -15.623 -16.490 79.601 1.00 74.44 474 LEU A C 1
ATOM 3915 O O . LEU A 1 474 ? -16.369 -16.426 80.583 1.00 74.44 474 LEU A O 1
ATOM 3919 N N . ARG A 1 475 ? -14.340 -16.106 79.683 1.00 74.31 475 ARG A N 1
ATOM 3920 C CA . ARG A 1 475 ? -13.754 -15.532 80.911 1.00 74.31 475 ARG A CA 1
ATOM 3921 C C . ARG A 1 475 ? -14.368 -14.178 81.269 1.00 74.31 475 ARG A C 1
ATOM 3923 O O . ARG A 1 475 ? -14.712 -13.979 82.435 1.00 74.31 475 ARG A O 1
ATOM 3930 N N . ASN A 1 476 ? -14.549 -13.280 80.301 1.00 71.44 476 ASN A N 1
ATOM 3931 C CA . ASN A 1 476 ? -15.179 -11.974 80.522 1.00 71.44 476 ASN A CA 1
ATOM 3932 C C . ASN A 1 476 ? -16.657 -12.106 80.909 1.00 71.44 476 ASN A C 1
ATOM 3934 O O . ASN A 1 476 ? -17.105 -11.459 81.860 1.00 71.44 476 ASN A O 1
ATOM 3938 N N . VAL A 1 477 ? -17.401 -13.004 80.258 1.00 78.19 477 VAL A N 1
ATOM 3939 C CA . VAL A 1 477 ? -18.783 -13.335 80.633 1.00 78.19 477 VAL A CA 1
ATOM 3940 C C . VAL A 1 477 ? -18.827 -13.903 82.052 1.00 78.19 477 VAL A C 1
ATOM 3942 O O . VAL A 1 477 ? -19.634 -13.448 82.861 1.00 78.19 477 VAL A O 1
ATOM 3945 N N . ARG A 1 478 ? -17.917 -14.816 82.420 1.00 78.50 478 ARG A N 1
ATOM 3946 C CA . ARG A 1 478 ? -17.844 -15.384 83.777 1.00 78.50 478 ARG A CA 1
ATOM 3947 C C . ARG A 1 478 ? -17.500 -14.337 84.837 1.00 78.50 478 ARG A C 1
ATOM 3949 O O . ARG A 1 478 ? -18.104 -14.348 85.908 1.00 78.50 478 ARG A O 1
ATOM 3956 N N . GLN A 1 479 ? -16.562 -13.428 84.564 1.00 77.25 479 GLN A N 1
ATOM 3957 C CA . GLN A 1 479 ? -16.241 -12.329 85.481 1.00 77.25 479 GLN A CA 1
ATOM 3958 C C . GLN A 1 479 ? -17.425 -11.373 85.646 1.00 77.25 479 GLN A C 1
ATOM 3960 O O . GLN A 1 479 ? -17.762 -11.001 86.771 1.00 77.25 479 GLN A O 1
ATOM 3965 N N . THR A 1 480 ? -18.091 -11.015 84.549 1.00 79.62 480 THR A N 1
ATOM 3966 C CA . THR A 1 480 ? -19.255 -10.118 84.561 1.00 79.62 480 THR A CA 1
ATOM 3967 C C . THR A 1 480 ? -20.438 -10.761 85.289 1.00 79.62 480 THR A C 1
ATOM 3969 O O . THR A 1 480 ? -21.045 -10.134 86.156 1.00 79.62 480 THR A O 1
ATOM 3972 N N . ALA A 1 481 ? -20.697 -12.048 85.046 1.00 81.25 481 ALA A N 1
ATOM 3973 C CA . ALA A 1 481 ? -21.682 -12.839 85.777 1.00 81.25 481 ALA A CA 1
ATOM 3974 C C . ALA A 1 481 ? -21.329 -12.969 87.269 1.00 81.25 481 ALA A C 1
ATOM 3976 O O . ALA A 1 481 ? -22.211 -12.887 88.121 1.00 81.25 481 ALA A O 1
ATOM 3977 N N . GLY A 1 482 ? -20.044 -13.110 87.609 1.00 82.56 482 GLY A N 1
ATOM 3978 C CA . GLY A 1 482 ? -19.560 -13.128 88.990 1.00 82.56 482 GLY A CA 1
ATOM 3979 C C . GLY A 1 482 ? -19.817 -11.810 89.726 1.00 82.56 482 GLY A C 1
ATOM 3980 O O . GLY A 1 482 ? -20.349 -11.822 90.838 1.00 82.56 482 GLY A O 1
ATOM 3981 N N . ARG A 1 483 ? -19.517 -10.669 89.090 1.00 82.94 483 ARG A N 1
ATOM 3982 C CA . ARG A 1 483 ? -19.833 -9.333 89.629 1.00 82.94 483 ARG A CA 1
ATOM 3983 C C . ARG A 1 483 ? -21.342 -9.138 89.778 1.00 82.94 483 ARG A C 1
ATOM 3985 O O . ARG A 1 483 ? -21.793 -8.725 90.841 1.00 82.94 483 ARG A O 1
ATOM 3992 N N . SER A 1 484 ? -22.120 -9.514 88.763 1.00 84.12 484 SER A N 1
ATOM 3993 C CA . SER A 1 484 ? -23.586 -9.464 88.802 1.00 84.12 484 SER A CA 1
ATOM 3994 C C . SER A 1 484 ? -24.157 -10.317 89.941 1.00 84.12 484 SER A C 1
ATOM 3996 O O . SER A 1 484 ? -25.011 -9.855 90.694 1.00 84.12 484 SER A O 1
ATOM 3998 N N . LYS A 1 485 ? -23.622 -11.525 90.160 1.00 86.94 485 LYS A N 1
ATOM 3999 C CA . LYS A 1 485 ? -24.020 -12.405 91.268 1.00 86.94 485 LYS A CA 1
ATOM 4000 C C . LYS A 1 485 ? -23.676 -11.814 92.635 1.00 86.94 485 LYS A C 1
ATOM 4002 O O . LYS A 1 485 ? -24.470 -11.956 93.561 1.00 86.94 485 LYS A O 1
ATOM 4007 N N . LYS A 1 486 ? -22.527 -11.143 92.767 1.00 87.38 486 LYS A N 1
ATOM 4008 C CA . LYS A 1 486 ? -22.138 -10.447 94.002 1.00 87.38 486 LYS A CA 1
ATOM 4009 C C . LYS A 1 486 ? -23.095 -9.292 94.309 1.00 87.38 486 LYS A C 1
ATOM 4011 O O . LYS A 1 486 ? -23.646 -9.259 95.402 1.00 87.38 486 LYS A O 1
ATOM 4016 N N . ILE A 1 487 ? -23.382 -8.446 93.317 1.00 87.00 487 ILE A N 1
ATOM 4017 C CA . ILE A 1 487 ? -24.366 -7.356 93.428 1.00 87.00 487 ILE A CA 1
ATOM 4018 C C . ILE A 1 487 ? -25.750 -7.915 93.776 1.00 87.00 487 ILE A C 1
ATOM 4020 O O . ILE A 1 487 ? -26.414 -7.409 94.669 1.00 87.00 487 ILE A O 1
ATOM 4024 N N . MET A 1 488 ? -26.178 -9.004 93.132 1.00 86.38 488 MET A N 1
ATOM 4025 C CA . MET A 1 488 ? -27.449 -9.664 93.442 1.00 86.38 488 MET A CA 1
ATOM 4026 C C . MET A 1 488 ? -27.481 -10.219 94.876 1.00 86.38 488 MET A C 1
ATOM 4028 O O . MET A 1 488 ? -28.522 -10.169 95.530 1.00 86.38 488 MET A O 1
ATOM 4032 N N . GLY A 1 489 ? -26.362 -10.747 95.377 1.00 88.38 489 GLY A N 1
ATOM 4033 C CA . GLY A 1 489 ? -26.219 -11.192 96.765 1.00 88.38 489 GLY A CA 1
ATOM 4034 C C . GLY A 1 489 ? -26.308 -10.036 97.761 1.00 88.38 489 GLY A C 1
ATOM 4035 O O . GLY A 1 489 ? -27.042 -10.126 98.742 1.00 88.38 489 GLY A O 1
ATOM 4036 N N . GLU A 1 490 ? -25.632 -8.924 97.473 1.00 89.19 490 GLU A N 1
ATOM 4037 C CA . GLU A 1 490 ? -25.734 -7.681 98.246 1.00 89.19 490 GLU A CA 1
ATOM 4038 C C . GLU A 1 490 ? -27.173 -7.145 98.242 1.00 89.19 490 GLU A C 1
ATOM 4040 O O . GLU A 1 490 ? -27.696 -6.795 99.298 1.00 89.19 490 GLU A O 1
ATOM 4045 N N . LEU A 1 491 ? -27.861 -7.201 97.096 1.00 87.94 491 LEU A N 1
ATOM 4046 C CA . LEU A 1 491 ? -29.270 -6.827 96.963 1.00 87.94 491 LEU A CA 1
ATOM 4047 C C . LEU A 1 491 ? -30.187 -7.715 97.815 1.00 87.94 491 LEU A C 1
ATOM 4049 O O . LEU A 1 491 ? -31.097 -7.218 98.473 1.00 87.94 491 LEU 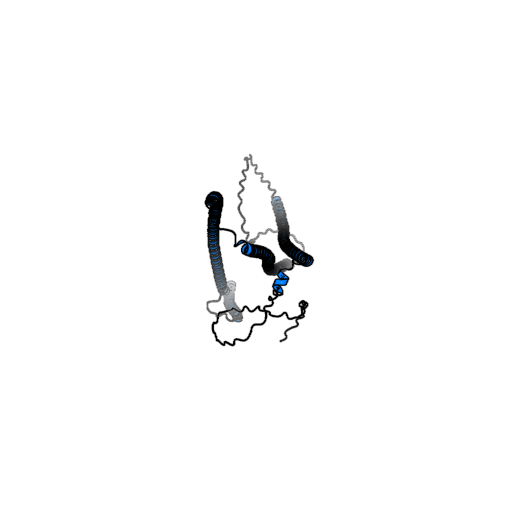A O 1
ATOM 4053 N N . LYS A 1 492 ? -29.946 -9.034 97.832 1.00 87.62 492 LYS A N 1
ATOM 4054 C CA . LYS A 1 492 ? -30.694 -9.985 98.672 1.00 87.62 492 LYS A CA 1
ATOM 4055 C C . LYS A 1 492 ? -30.465 -9.734 100.160 1.00 87.62 492 LYS A C 1
ATOM 4057 O O . LYS A 1 492 ? -31.425 -9.787 100.920 1.00 87.62 492 LYS A O 1
ATOM 4062 N N . ASN A 1 493 ? -29.235 -9.423 100.564 1.00 89.69 493 ASN A N 1
ATOM 4063 C CA . ASN A 1 493 ? -28.918 -9.061 101.946 1.00 89.69 493 ASN A CA 1
ATOM 4064 C C . ASN A 1 493 ? -29.549 -7.725 102.354 1.00 89.69 493 ASN A C 1
ATO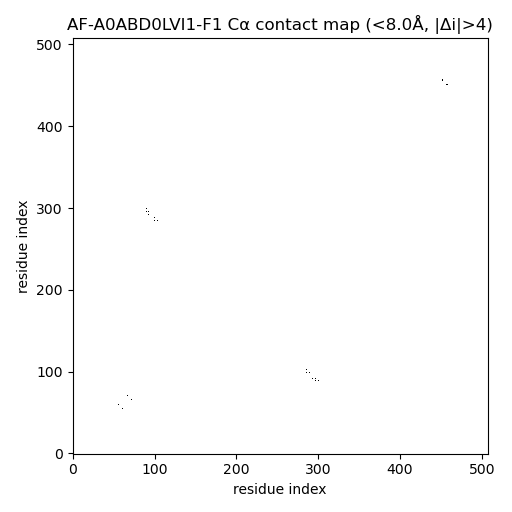M 4066 O O . ASN A 1 493 ? -29.983 -7.563 103.492 1.00 89.69 493 ASN A O 1
ATOM 4070 N N . LEU A 1 494 ? -29.623 -6.760 101.435 1.00 89.69 494 LEU A N 1
ATOM 4071 C CA . LEU A 1 494 ? -30.378 -5.532 101.663 1.00 89.69 494 LEU A CA 1
ATOM 4072 C C . LEU A 1 494 ? -31.868 -5.845 101.834 1.00 89.69 494 LEU A C 1
ATOM 4074 O O . LEU A 1 494 ? -32.487 -5.370 102.777 1.00 89.69 494 LEU A O 1
ATOM 4078 N N . LYS A 1 495 ? -32.420 -6.708 100.974 1.00 89.56 495 LYS A N 1
ATOM 4079 C CA . LYS A 1 495 ? -33.817 -7.149 101.032 1.00 89.56 495 LYS A CA 1
ATOM 4080 C C . LYS A 1 495 ? -34.160 -7.814 102.368 1.00 89.56 495 LYS A C 1
ATOM 4082 O O . LYS A 1 495 ? -35.202 -7.516 102.936 1.00 89.56 495 LYS A O 1
ATOM 4087 N N . THR A 1 496 ? -33.300 -8.689 102.892 1.00 87.88 496 THR A N 1
ATOM 4088 C CA . THR A 1 496 ? -33.526 -9.327 104.201 1.00 87.88 496 THR A CA 1
ATOM 4089 C C . THR A 1 496 ? -33.435 -8.336 105.355 1.00 87.88 496 THR A C 1
ATOM 4091 O O . THR A 1 496 ? -34.260 -8.407 106.259 1.00 87.88 496 THR A O 1
ATOM 4094 N N . LYS A 1 497 ? -32.499 -7.378 105.313 1.00 89.00 497 LYS A N 1
ATOM 4095 C CA . LYS A 1 497 ? -32.439 -6.286 106.299 1.00 89.00 497 LYS A CA 1
ATOM 4096 C C . LYS A 1 497 ? -33.694 -5.412 106.267 1.00 89.00 497 LYS A C 1
ATOM 4098 O O . LYS A 1 497 ? -34.213 -5.080 107.324 1.00 89.00 497 LYS A O 1
ATOM 4103 N N . VAL A 1 498 ? -34.200 -5.086 105.075 1.00 86.44 498 VAL A N 1
ATOM 4104 C CA . VAL A 1 498 ? -35.458 -4.341 104.904 1.00 86.44 498 VAL A CA 1
ATOM 4105 C C . VAL A 1 498 ? -36.636 -5.129 105.477 1.00 86.44 498 VAL A C 1
ATOM 4107 O O . VAL A 1 498 ? -37.389 -4.569 106.258 1.00 86.44 498 VAL A O 1
ATOM 4110 N N . TYR A 1 499 ? -36.753 -6.430 105.191 1.00 87.38 499 TYR A N 1
ATOM 4111 C CA . TYR A 1 499 ? -37.812 -7.259 105.783 1.00 87.38 499 TYR A CA 1
ATOM 4112 C C . TYR A 1 499 ? -37.712 -7.394 107.307 1.00 87.38 499 TYR A C 1
ATOM 4114 O O . TYR A 1 499 ? -38.738 -7.461 107.975 1.00 87.38 499 TYR A O 1
ATOM 4122 N N . GLY A 1 500 ? -36.496 -7.438 107.863 1.00 83.62 500 GLY A N 1
ATOM 4123 C CA . GLY A 1 500 ? -36.287 -7.411 109.312 1.00 83.62 500 GLY A CA 1
ATOM 4124 C C . GLY A 1 500 ? -36.834 -6.124 109.928 1.00 83.62 500 GLY A C 1
ATOM 4125 O O . GLY A 1 500 ? -37.673 -6.184 110.818 1.00 83.62 500 GLY A O 1
ATOM 4126 N N . LEU A 1 501 ? -36.456 -4.973 109.362 1.00 85.06 501 LEU A N 1
ATOM 4127 C CA . LEU A 1 501 ? -36.969 -3.668 109.786 1.00 85.06 501 LEU A CA 1
ATOM 4128 C C . LEU A 1 501 ? -38.491 -3.544 109.606 1.00 85.06 501 LEU A C 1
ATOM 4130 O O . LEU A 1 501 ? -39.159 -2.980 110.465 1.00 85.06 501 LEU A O 1
ATOM 4134 N N . GLU A 1 502 ? -39.056 -4.082 108.521 1.00 81.19 502 GLU A N 1
ATOM 4135 C CA . GLU A 1 502 ? -40.509 -4.115 108.299 1.00 81.19 502 GLU A CA 1
ATOM 4136 C C . GLU A 1 502 ? -41.248 -4.989 109.324 1.00 81.19 502 GLU A C 1
ATOM 4138 O O . GLU A 1 502 ? -42.377 -4.668 109.689 1.00 81.19 502 GLU A O 1
ATOM 4143 N N . ASN A 1 503 ? -40.646 -6.087 109.788 1.00 81.19 503 ASN A N 1
ATOM 4144 C CA . ASN A 1 503 ? -41.230 -6.929 110.834 1.00 81.19 503 ASN A CA 1
ATOM 4145 C C . ASN A 1 503 ? -41.128 -6.276 112.216 1.00 81.19 503 ASN A C 1
ATOM 4147 O O . ASN A 1 503 ? -42.103 -6.310 112.961 1.00 81.19 503 ASN A O 1
ATOM 4151 N N . ASP A 1 504 ? -40.002 -5.636 112.531 1.00 80.00 504 ASP A N 1
ATOM 4152 C CA . ASP A 1 504 ? -39.836 -4.884 113.780 1.00 80.00 504 ASP A CA 1
ATOM 4153 C C . ASP A 1 504 ? -40.835 -3.711 113.851 1.00 80.00 504 ASP A C 1
ATOM 4155 O O . ASP A 1 504 ? -41.440 -3.471 114.892 1.00 80.00 504 ASP A O 1
ATOM 4159 N N . LEU A 1 505 ? -41.099 -3.045 112.719 1.00 72.19 505 LEU A N 1
ATOM 4160 C CA . LEU A 1 505 ? -42.132 -2.007 112.585 1.00 72.19 505 LEU A CA 1
ATOM 4161 C C . LEU A 1 505 ? -43.573 -2.526 112.700 1.00 72.19 505 LEU A C 1
ATOM 4163 O O . LEU A 1 505 ? -44.459 -1.739 113.006 1.00 72.19 505 LEU A O 1
ATOM 4167 N N . LYS A 1 506 ? -43.835 -3.812 112.436 1.00 72.19 506 LYS A N 1
ATOM 4168 C CA . LYS A 1 506 ? -45.170 -4.427 112.596 1.00 72.19 506 LYS A CA 1
ATOM 4169 C C . LYS A 1 506 ? -45.468 -4.870 114.030 1.00 72.19 506 LYS A C 1
ATOM 4171 O O . LYS A 1 506 ? -46.617 -5.192 114.325 1.00 72.19 506 LYS A O 1
ATOM 4176 N N . HIS A 1 507 ? -44.442 -4.965 114.875 1.00 63.44 507 HIS A N 1
ATOM 4177 C CA . HIS A 1 507 ? -44.549 -5.367 116.280 1.00 63.44 507 HIS A CA 1
ATOM 4178 C C . HIS A 1 507 ? -44.418 -4.192 117.267 1.00 63.44 507 HIS A C 1
ATOM 4180 O O . HIS A 1 507 ? -44.498 -4.409 118.477 1.00 63.44 507 HIS A O 1
ATOM 4186 N N . LEU A 1 508 ? -44.255 -2.974 116.742 1.00 53.00 508 LEU A N 1
ATOM 4187 C CA . LEU A 1 508 ? -44.557 -1.695 117.395 1.00 53.00 508 LEU A CA 1
ATOM 4188 C C . LEU A 1 508 ? -46.013 -1.316 117.110 1.00 53.00 508 LEU A C 1
ATOM 4190 O O . LEU A 1 508 ? -46.640 -0.731 118.022 1.00 53.00 508 LEU A O 1
#

Sequence (508 aa):
MASPSTRGRRSPKIPGSPNRSRLNNTSVFVPDGSYLDAGDNFNTAGKKAAESPELPGINERLGYLRPSRELLEYYRKKIAEYDDEHDELVSKLEEYKVTYEEQHRMQWELRQREEEIVELQKALSDMQIYLFQEREHVLRLYAENDRLKIRELEDKKKIQKLLNLGTATEGEVTYFIKEPPAKAIVEQHSKPAKGAGKSKPSSKKSIPVADRRPSFEHQPEEKYQHDNEVLTLQVESLQAQLAEQAKLAKEQIDALMEDRRVKEEEYETRRRRDEEKIRILTEKLHKTQDLLYDSTKDFLEQRYQGRADERVWMGEKDKLLQELDRCKQQLSAGTNARNKSLNVSLAEDTRAASAEEIKSLAYQLQQSQKMADMYREQVIQLEDELSRIREEGDVTREVFQDRSEKMTKRLQLMNVRYQDLERRRALEVEGFQTDIKNLRQRLKDVERQLYKVTLGFAEDMDMKRPDDLDMQILRNVRQTAGRSKKIMGELKNLKTKVYGLENDLKHL

Foldseek 3Di:
DDDDDDDDDDDDDDDDDDDDDDDDDDDPDDDDDDDDDDDDDDDDDDDDDDDDPPDPPPVVVVVPDDPDPVVVVVVVVVVVVVVVVLVVVVVVLVVLVVVVVVVLVVVVVVVVVVVVVVVVVVVVVVVVVVVVVVVVVVVVVVVVVVVVVVVVVVVVVVVVVVVVVVVVDPPDPDDPDPDDDDDDDDDDDDDDDDDDDDDDDDDDDDDDDDDDDDDDDDDDPVVVVVVVVVVVVVVVVVVVVVVVVVVVVVVVVVVVVVVVVVVVVVVVVVVVVVVVVVVVVSVVVVVVSVVVSVVVVVVSVVVVVVVVVVVVVVVVVVVVVVVVVVVVVVVVVVVVVVPDDDDPPCPVVVVVVVVVVVVVVVVVVVVVVVVVVVVVVVVVVVVVVVVVVVVVVVVVVVVVVVVVVVVVVVVVVVVVVVVVVVVVVVVVVVVVVVVVVVVVVVVVVVVVVCVCVVLVDPDDDDPPDPVVSVVVVVVVVVVVVVVVVVVVVVVVVVVVVVVVVVVVVVVD

InterPro domains:
  IPR037696 Coiled-coil domain-containing protein 77 [PTHR22091] (47-507)